Protein 4O4A (pdb70)

Organism: Bacillus anthracis (NCBI:txid1392)

Sequence (562 aa):
ETTDTIYLIPEEYEGDLIVVYNVPGAELLPKEEEFSVVTFAADGTAVTSTKNKFGTVNDLYYTVNKEGQRTKIDSSCIHFSSTGSRTENSWEFPFANLEVTRTACSQEFSANGREVPENQEHPAEKKRDLQRIQERYNKAKETTDTIYLIPEEYEGDLIVVYNVPGAELLPKEEEFSVVTFAADGTAVTSTKNKFGTVNDLYYTVNKEGQRTKIDSSCIHFSSTGSRTENSWEFPFANLEVTRTACSQEFSANGREVPENQEHPAEKKRDLQRIQERYNKVKETTDTIYLIPEEYEGDLIVVYNVPGAELLPKEEEFSVVTFAADGTAVTSTKNKFGTVNDLYYTVNKEGQRTKIDSSCIHFSSTGSRTENSWEFPFANLEVTRTACSQEFSANGREVPENQEHPAEKKRDLQRIQERYNKETTDTIYLIPEEYEGDLIVVYNVPGAELLPKEEEFSVVTFAADGTAVTSTKNKFGTVNDLYYTVNKEGQRTKIDSSCIHFSSTGSRTENSWEFPFANLEVTRTACSQEFSANGREVPENQEHPAEKKRDLQRIQQERYNKVK

InterPro domains:
  IPR033796 Putative lipoprotein BA_2398-like [cd14815] (32-170)
  IPR049293 Domain of unknown function DUF6843 [PF20862] (34-142)

Radius of gyration: 29.71 Å; Cα contacts (8 Å, |Δi|>4): 1199; chains: 4; bounding box: 52×77×100 Å

Solvent-accessible surface area: 31478 Å² total

Secondary structure (DSSP, 8-state):
---EEEEEEETT--EEEEEE---TTSPPPBEETTEEEEE--TTSEEE--S------TT-EEEEE-TT--EEE--GGGEEEEEEEEEEETTEEEEEEEEEE-SS--SHHHHHH-S---SSS--HHHH-----HHHHH---/---B--EEEEEETT--EEEEEE---TTSPPPPEETTEEEEE--TTSEEE--S----SB---EEEEE-TT--EEE--GGGEEEEEEEEEEETTEEEEEEEEEE-SS--SHHHHHH-S---SSBPPHHHH-----HHHHH---B-/-B--EEEEEETT--EEEEEE---TTSPPPBEETTEEEEE--TTSEEE--S----SB---EEEEE-TT--EEE--GGGEEEEEEEEEEETTEEEEEEEEEE-SS--SHHHHHH-S---SSSPPHHHH-----HHHHH---/-B--EEEEEETT--EEEEEE---TTSPPPPEETTEEEEE--TTSEEE--S----SB---EEEEE-TT--EEE--GGGEEEEEEEEEEETTEEEEEEEEEE-SS--SHHHHHH-S---SSSPPHHHH-----HHHHH---B-

B-factor: mean 65.41, std 22.86, range [28.48, 159.89]

Foldseek 3Di:
DAAEEEEEAAPVDFWKAKEKELQPPAAAFDDDDRYTYFYADNVRYTYHNHHENPDHVDYWYWYAYPVGDTDGDDLLQKAWDDWDWDADPNDIITMTMMGGHDPDRDVCCRHPNDDDDDPDDDPVVVCCVVCVSVVPSCD/DPFEQQEEEEAAPVDFWKAKEKELQPPAAAFDDDDHHGYFYADNVRYTYHNHHEGDDHYDYWYWYAYPVGDTDTDDLLQKAWDDWDWDADPNDIIIMTMMGGHPPDRDVVCNHPNDDDDDPDDPPVVVCCVVCVSCVVSPPDD/DEDQEEEEAAPVDFWKAKEKELQPPAAAFDDDDPHTYFYADNVRYTYHNHHEDDDHYPYWYWYAYPVGDTDTDDLLQKAWDDWDWDDDPNDIITMTMMGGHPPDRDPCCNHPNDDDDDPDDDPVVVCCVVCVSVVPSVD/DEDQEEEEAAPVDFWKAKEKELQPPAAAFDDDPHHGYFYADNVRYTYHNHHEDDDHYPYWYWYAYPVGDTDTDDLLQKAWDDWDWDADPNDIMIMTMMGGHPPDRDVCCNHPNDDDDDPDDPPVVVCCVVCVSVVPSPPDD

Structure (mmCIF, N/CA/C/O backbone):
data_4O4A
#
_entry.id   4O4A
#
_cell.length_a   122.556
_cell.length_b   122.556
_cell.length_c   107.354
_cell.angle_alpha   90.00
_cell.angle_beta   90.00
_cell.angle_gamma   90.00
#
_symmetry.space_group_name_H-M   'P 42 21 2'
#
loop_
_entity.id
_entity.type
_entity.pdbx_description
1 polymer 'Lipoprotein, putative'
2 non-polymer 'SULFATE ION'
3 non-polymer 'HEXAETHYLENE GLYCOL'
4 non-polymer DI(HYDROXYETHYL)ETHER
5 water water
#
loop_
_atom_site.group_PDB
_atom_site.id
_atom_site.type_symbol
_atom_site.label_atom_id
_atom_site.label_alt_id
_atom_site.label_comp_id
_atom_site.label_asym_id
_atom_site.label_entity_id
_atom_site.label_seq_id
_atom_site.pdbx_PDB_ins_code
_atom_site.Cartn_x
_atom_site.Cartn_y
_atom_site.Cartn_z
_atom_site.occupancy
_atom_site.B_iso_or_equiv
_atom_site.auth_seq_id
_atom_site.auth_comp_id
_atom_site.auth_asym_id
_atom_site.auth_atom_id
_atom_site.pdbx_PDB_model_num
ATOM 1 N N . GLU A 1 26 ? 36.861 72.778 36.382 1.00 120.31 33 GLU A N 1
ATOM 2 C CA . GLU A 1 26 ? 37.866 73.443 37.246 1.00 116.66 33 GLU A CA 1
ATOM 3 C C . GLU A 1 26 ? 37.278 74.657 37.948 1.00 107.47 33 GLU A C 1
ATOM 4 O O . GLU A 1 26 ? 36.712 75.537 37.309 1.00 101.35 33 GLU A O 1
ATOM 10 N N . THR A 1 27 ? 37.378 74.667 39.270 1.00 100.23 34 THR A N 1
ATOM 11 C CA . THR A 1 27 ? 36.950 75.804 40.065 1.00 93.38 34 THR A CA 1
ATOM 12 C C . THR A 1 27 ? 38.119 76.174 40.953 1.00 91.13 34 THR A C 1
ATOM 13 O O . THR A 1 27 ? 39.161 75.506 40.933 1.00 97.35 34 THR A O 1
ATOM 17 N N . THR A 1 28 ? 37.964 77.264 41.693 1.00 82.91 35 THR A N 1
ATOM 18 C CA . THR A 1 28 ? 38.984 77.725 42.606 1.00 80.50 35 THR A CA 1
ATOM 19 C C . THR A 1 28 ? 38.391 78.193 43.927 1.00 70.54 35 THR A C 1
ATOM 20 O O . THR A 1 28 ? 39.041 78.114 44.965 1.00 67.34 35 THR A O 1
ATOM 24 N N . ASP A 1 29 ? 37.140 78.636 43.896 1.00 63.63 36 ASP A N 1
ATOM 25 C CA . ASP A 1 29 ? 36.515 79.219 45.075 1.00 59.05 36 ASP A CA 1
ATOM 26 C C . ASP A 1 29 ? 35.115 78.703 45.305 1.00 52.80 36 ASP A C 1
ATOM 27 O O . ASP A 1 29 ? 34.565 77.991 44.479 1.00 51.42 36 ASP A O 1
ATOM 32 N N . THR A 1 30 ? 34.492 79.142 46.389 1.00 49.40 37 THR A N 1
ATOM 33 C CA . THR A 1 30 ? 33.191 78.613 46.748 1.00 43.82 37 THR A CA 1
ATOM 34 C C . THR A 1 30 ? 32.174 79.663 47.175 1.00 41.36 37 THR A C 1
ATOM 35 O O . THR A 1 30 ? 32.502 80.630 47.848 1.00 42.71 37 THR A O 1
ATOM 39 N N . ILE A 1 31 ? 30.932 79.447 46.770 1.00 39.55 38 ILE A N 1
ATOM 40 C CA . ILE A 1 31 ? 29.831 80.313 47.125 1.00 37.42 38 ILE A CA 1
ATOM 41 C C . ILE A 1 31 ? 28.940 79.511 48.023 1.00 36.98 38 ILE A C 1
ATOM 42 O O . ILE A 1 31 ? 28.543 78.397 47.659 1.00 34.81 38 ILE A O 1
ATOM 47 N N . TYR A 1 32 ? 28.613 80.068 49.187 1.00 35.09 39 TYR A N 1
ATOM 48 C CA . TYR A 1 32 ? 27.749 79.393 50.131 1.00 35.45 39 TYR A CA 1
ATOM 49 C C . TYR A 1 32 ? 26.421 80.093 50.180 1.00 37.10 39 TYR A C 1
ATOM 50 O O . TYR A 1 32 ? 26.361 81.294 50.419 1.00 38.66 39 TYR A O 1
ATOM 59 N N . LEU A 1 33 ? 25.349 79.339 49.958 1.00 37.96 40 LEU A N 1
ATOM 60 C CA . LEU A 1 33 ? 24.003 79.887 50.007 1.00 37.84 40 LEU A CA 1
ATOM 61 C C . LEU A 1 33 ? 23.305 79.366 51.265 1.00 37.50 40 LEU A C 1
ATOM 62 O O . LEU A 1 33 ? 23.066 78.173 51.389 1.00 39.86 40 LEU A O 1
ATOM 67 N N . ILE A 1 34 ? 22.989 80.265 52.190 1.00 36.78 41 ILE A N 1
ATOM 68 C CA . ILE A 1 34 ? 22.340 79.903 53.443 1.00 41.04 41 ILE A CA 1
ATOM 69 C C . ILE A 1 34 ? 20.880 80.358 53.476 1.00 40.62 41 ILE A C 1
ATOM 70 O O . ILE A 1 34 ? 20.591 81.473 53.082 1.00 42.25 41 ILE A O 1
ATOM 75 N N . PRO A 1 35 ? 19.955 79.500 53.943 1.00 42.01 42 PRO A N 1
ATOM 76 C CA . PRO A 1 35 ? 18.583 79.973 54.053 1.00 45.60 42 PRO A CA 1
ATOM 77 C C . PRO A 1 35 ? 18.549 81.164 54.994 1.00 48.45 42 PRO A C 1
ATOM 78 O O . PRO A 1 35 ? 19.105 81.105 56.083 1.00 49.06 42 PRO A O 1
ATOM 82 N N . GLU A 1 36 ? 17.903 82.236 54.565 1.00 52.70 43 GLU A N 1
ATOM 83 C CA . GLU A 1 36 ? 17.871 83.473 55.331 1.00 57.39 43 GLU A CA 1
ATOM 84 C C . GLU A 1 36 ? 17.433 83.347 56.784 1.00 62.24 43 GLU A C 1
ATOM 85 O O . GLU A 1 36 ? 17.893 84.100 57.642 1.00 66.94 43 GLU A O 1
ATOM 91 N N . GLU A 1 37 ? 16.542 82.415 57.066 1.00 66.92 44 GLU A N 1
ATOM 92 C CA . GLU A 1 37 ? 16.053 82.272 58.434 1.00 76.04 44 GLU A CA 1
ATOM 93 C C . GLU A 1 37 ? 16.962 81.423 59.334 1.00 69.13 44 GLU A C 1
ATOM 94 O O . GLU A 1 37 ? 16.759 81.385 60.541 1.00 70.69 44 GLU A O 1
ATOM 100 N N . TYR A 1 38 ? 17.954 80.752 58.756 1.00 59.12 45 TYR A N 1
ATOM 101 C CA . TYR A 1 38 ? 18.818 79.872 59.542 1.00 52.31 45 TYR A CA 1
ATOM 102 C C . TYR A 1 38 ? 19.891 80.582 60.320 1.00 51.96 45 TYR A C 1
ATOM 103 O O . TYR A 1 38 ? 20.434 81.592 59.870 1.00 56.12 45 TYR A O 1
ATOM 112 N N . GLU A 1 39 ? 20.186 80.027 61.497 1.00 49.88 46 GLU A N 1
ATOM 113 C CA . GLU A 1 39 ? 21.215 80.541 62.366 1.00 45.96 46 GLU A CA 1
ATOM 114 C C . GLU A 1 39 ? 21.899 79.374 63.071 1.00 45.10 46 GLU A C 1
ATOM 115 O O . GLU A 1 39 ? 21.242 78.436 63.520 1.00 45.82 46 GLU A O 1
ATOM 121 N N . GLY A 1 40 ? 23.222 79.390 63.112 1.00 42.85 47 GLY A N 1
ATOM 122 C CA . GLY A 1 40 ? 23.955 78.332 63.783 1.00 43.51 47 GLY A CA 1
ATOM 123 C C . GLY A 1 40 ? 25.018 77.637 62.963 1.00 42.97 47 GLY A C 1
ATOM 124 O O . GLY A 1 40 ? 25.574 78.203 62.028 1.00 42.86 47 GLY A O 1
ATOM 125 N N . ASP A 1 41 ? 25.302 76.393 63.347 1.00 44.88 48 ASP A N 1
ATOM 126 C CA . ASP A 1 41 ? 26.331 75.578 62.720 1.00 43.14 48 ASP A CA 1
ATOM 127 C C . ASP A 1 41 ? 25.966 75.142 61.327 1.00 40.50 48 ASP A C 1
ATOM 128 O O . ASP A 1 41 ? 24.811 74.840 61.046 1.00 42.60 48 ASP A O 1
ATOM 133 N N . LEU A 1 42 ? 26.970 75.078 60.466 1.00 38.64 49 LEU A N 1
ATOM 134 C CA . LEU A 1 42 ? 26.787 74.650 59.092 1.00 38.46 49 LEU A CA 1
ATOM 135 C C . LEU A 1 42 ? 27.756 73.539 58.773 1.00 40.82 49 LEU A C 1
ATOM 136 O O . LEU A 1 42 ? 28.924 73.583 59.198 1.00 41.21 49 LEU A O 1
ATOM 141 N N . ILE A 1 43 ? 27.278 72.537 58.030 1.00 41.60 50 ILE A N 1
ATOM 142 C CA . ILE A 1 43 ? 28.115 71.425 57.645 1.00 44.09 50 ILE A CA 1
ATOM 143 C C . ILE A 1 43 ? 27.959 71.076 56.183 1.00 46.71 50 ILE A C 1
ATOM 144 O O . ILE A 1 43 ? 26.838 70.986 55.649 1.00 49.43 50 ILE A O 1
ATOM 149 N N . VAL A 1 44 ? 29.094 70.870 55.533 1.00 48.10 51 VAL A N 1
ATOM 150 C CA . VAL A 1 44 ? 29.108 70.444 54.145 1.00 49.67 51 VAL A CA 1
ATOM 151 C C . VAL A 1 44 ? 29.865 69.135 54.117 1.00 51.76 51 VAL A C 1
ATOM 152 O O . VAL A 1 44 ? 30.963 69.048 54.671 1.00 51.30 51 VAL A O 1
ATOM 156 N N . VAL A 1 45 ? 29.297 68.122 53.473 1.00 52.29 52 VAL A N 1
ATOM 157 C CA . VAL A 1 45 ? 29.963 66.832 53.384 1.00 55.62 52 VAL A CA 1
ATOM 158 C C . VAL A 1 45 ? 30.145 66.490 51.925 1.00 56.41 52 VAL A C 1
ATOM 159 O O . VAL A 1 45 ? 29.191 66.509 51.164 1.00 55.32 52 VAL A O 1
ATOM 163 N N . TYR A 1 46 ? 31.375 66.149 51.563 1.00 59.69 53 TYR A N 1
ATOM 164 C CA . TYR A 1 46 ? 31.725 65.814 50.199 1.00 62.59 53 TYR A CA 1
ATOM 165 C C . TYR A 1 46 ? 31.882 64.319 49.961 1.00 69.36 53 TYR A C 1
ATOM 166 O O . TYR A 1 46 ? 31.854 63.507 50.895 1.00 73.33 53 TYR A O 1
ATOM 175 N N . ASN A 1 47 ? 32.037 63.972 48.684 1.00 69.23 54 ASN A N 1
ATOM 176 C CA . ASN A 1 47 ? 32.250 62.604 48.260 1.00 73.95 54 ASN A CA 1
ATOM 177 C C . ASN A 1 47 ? 31.149 61.653 48.702 1.00 76.38 54 ASN A C 1
ATOM 178 O O . ASN A 1 47 ? 31.406 60.508 49.029 1.00 83.03 54 ASN A O 1
ATOM 183 N N . VAL A 1 48 ? 29.917 62.137 48.701 1.00 75.18 55 VAL A N 1
ATOM 184 C CA . VAL A 1 48 ? 28.771 61.328 49.050 1.00 79.61 55 VAL A CA 1
ATOM 185 C C . VAL A 1 48 ? 28.163 60.831 47.737 1.00 85.73 55 VAL A C 1
ATOM 186 O O . VAL A 1 48 ? 27.552 61.606 46.993 1.00 84.10 55 VAL A O 1
ATOM 190 N N . PRO A 1 49 ? 28.323 59.535 47.438 1.00 92.74 56 PRO A N 1
ATOM 191 C CA . PRO A 1 49 ? 27.795 59.016 46.182 1.00 95.78 56 PRO A CA 1
ATOM 192 C C . PRO A 1 49 ? 26.271 59.065 46.130 1.00 97.07 56 PRO A C 1
ATOM 193 O O . PRO A 1 49 ? 25.607 58.793 47.134 1.00 97.90 56 PRO A O 1
ATOM 197 N N . GLY A 1 50 ? 25.731 59.411 44.963 1.00 97.78 57 GLY A N 1
ATOM 198 C CA . GLY A 1 50 ? 24.288 59.511 44.775 1.00 98.78 57 GLY A CA 1
ATOM 199 C C . GLY A 1 50 ? 23.816 60.933 44.980 1.00 94.83 57 GLY A C 1
ATOM 200 O O . GLY A 1 50 ? 22.782 61.333 44.452 1.00 94.83 57 GLY A O 1
ATOM 201 N N . ALA A 1 51 ? 24.574 61.706 45.755 1.00 91.64 58 ALA A N 1
ATOM 202 C CA . ALA A 1 51 ? 24.229 63.090 46.002 1.00 82.04 58 ALA A CA 1
ATOM 203 C C . ALA A 1 51 ? 24.492 63.911 44.766 1.00 78.51 58 ALA A C 1
ATOM 204 O O . ALA A 1 51 ? 25.222 63.504 43.872 1.00 75.82 58 ALA A O 1
ATOM 206 N N . GLU A 1 52 ? 23.905 65.097 44.729 1.00 79.29 59 GLU A N 1
ATOM 207 C CA . GLU A 1 52 ? 24.097 65.986 43.609 1.00 76.76 59 GLU A CA 1
ATOM 208 C C . GLU A 1 52 ? 25.483 66.599 43.663 1.00 71.12 59 GLU A C 1
ATOM 209 O O . GLU A 1 52 ? 26.088 66.721 44.721 1.00 68.08 59 GLU A O 1
ATOM 215 N N . LEU A 1 53 ? 26.002 66.944 42.499 1.00 71.62 60 LEU A N 1
ATOM 216 C CA . LEU A 1 53 ? 27.296 67.576 42.414 1.00 70.77 60 LEU A CA 1
ATOM 217 C C . LEU A 1 53 ? 27.085 69.044 42.633 1.00 63.83 60 LEU A C 1
ATOM 218 O O . LEU A 1 53 ? 25.984 69.549 42.438 1.00 63.60 60 LEU A O 1
ATOM 223 N N . LEU A 1 54 ? 28.140 69.738 43.026 1.00 61.43 61 LEU A N 1
ATOM 224 C CA . LEU A 1 54 ? 28.028 71.165 43.222 1.00 58.98 61 LEU A CA 1
ATOM 225 C C . LEU A 1 54 ? 27.915 71.864 41.878 1.00 58.12 61 LEU A C 1
ATOM 226 O O . LEU A 1 54 ? 28.761 71.681 40.991 1.00 57.18 61 LEU A O 1
ATOM 231 N N . PRO A 1 55 ? 26.851 72.648 41.709 1.00 52.82 62 PRO A N 1
ATOM 232 C CA . PRO A 1 55 ? 26.732 73.407 40.489 1.00 51.51 62 PRO A CA 1
ATOM 233 C C . PRO A 1 55 ? 27.899 74.375 40.384 1.00 49.34 62 PRO A C 1
ATOM 234 O O . PRO A 1 55 ? 28.526 74.718 41.380 1.00 46.64 62 PRO A O 1
ATOM 238 N N . LYS A 1 56 ? 28.175 74.834 39.182 1.00 52.81 63 LYS A N 1
ATOM 239 C CA . LYS A 1 56 ? 29.257 75.742 38.976 1.00 54.31 63 LYS A CA 1
ATOM 240 C C . LYS A 1 56 ? 28.762 77.034 38.350 1.00 51.48 63 LYS A C 1
ATOM 241 O O . LYS A 1 56 ? 27.964 77.021 37.415 1.00 51.41 63 LYS A O 1
ATOM 247 N N . GLU A 1 57 ? 29.186 78.157 38.921 1.00 52.34 64 GLU A N 1
ATOM 248 C CA . GLU A 1 57 ? 28.856 79.476 38.396 1.00 56.29 64 GLU A CA 1
ATOM 249 C C . GLU A 1 57 ? 30.173 80.156 38.167 1.00 61.64 64 GLU A C 1
ATOM 250 O O . GLU A 1 57 ? 30.820 80.576 39.116 1.00 63.42 64 GLU A O 1
ATOM 256 N N . GLU A 1 58 ? 30.560 80.281 36.906 1.00 67.82 65 GLU A N 1
ATOM 257 C CA . GLU A 1 58 ? 31.820 80.906 36.561 1.00 72.71 65 GLU A CA 1
ATOM 258 C C . GLU A 1 58 ? 32.943 80.034 37.103 1.00 68.70 65 GLU A C 1
ATOM 259 O O . GLU A 1 58 ? 33.058 78.884 36.726 1.00 79.26 65 GLU A O 1
ATOM 265 N N . GLU A 1 59 ? 33.728 80.559 38.024 1.00 66.26 66 GLU A N 1
ATOM 266 C CA . GLU A 1 59 ? 34.860 79.844 38.598 1.00 67.13 66 GLU A CA 1
ATOM 267 C C . GLU A 1 59 ? 34.574 79.350 40.026 1.00 61.42 66 GLU A C 1
ATOM 268 O O . GLU A 1 59 ? 35.446 78.766 40.668 1.00 64.23 66 GLU A O 1
ATOM 274 N N . PHE A 1 60 ? 33.350 79.578 40.505 1.00 54.27 67 PHE A N 1
ATOM 275 C CA . PHE A 1 60 ? 32.937 79.182 41.838 1.00 47.13 67 PHE A CA 1
ATOM 276 C C . PHE A 1 60 ? 32.080 77.926 41.881 1.00 47.72 67 PHE A C 1
ATOM 277 O O . PHE A 1 60 ? 31.259 77.673 41.000 1.00 52.38 67 PHE A O 1
ATOM 285 N N . SER A 1 61 ? 32.249 77.154 42.939 1.00 47.54 68 SER A N 1
ATOM 286 C CA . SER A 1 61 ? 31.416 75.994 43.180 1.00 48.22 68 SER A CA 1
ATOM 287 C C . SER A 1 61 ? 30.321 76.544 44.081 1.00 47.65 68 SER A C 1
ATOM 288 O O . SER A 1 61 ? 30.584 77.443 44.889 1.00 53.51 68 SER A O 1
ATOM 291 N N . VAL A 1 62 ? 29.102 76.025 43.973 1.00 44.57 69 VAL A N 1
ATOM 292 C CA . VAL A 1 62 ? 28.006 76.559 44.761 1.00 41.35 69 VAL A CA 1
ATOM 293 C C . VAL A 1 62 ? 27.437 75.568 45.739 1.00 39.64 69 VAL A C 1
ATOM 294 O O . VAL A 1 62 ? 26.903 74.543 45.351 1.00 42.45 69 VAL A O 1
ATOM 298 N N . VAL A 1 63 ? 27.521 75.908 47.015 1.00 39.79 70 VAL A N 1
ATOM 299 C CA . VAL A 1 63 ? 26.985 75.074 48.071 1.00 40.13 70 VAL A CA 1
ATOM 300 C C . VAL A 1 63 ? 25.685 75.661 48.539 1.00 39.24 70 VAL A C 1
ATOM 301 O O . VAL A 1 63 ? 25.648 76.819 48.959 1.00 43.83 70 VAL A O 1
ATOM 305 N N . THR A 1 64 ? 24.622 74.869 48.457 1.00 39.18 71 THR A N 1
ATOM 306 C CA . THR A 1 64 ? 23.304 75.292 48.888 1.00 38.80 71 THR A CA 1
ATOM 307 C C . THR A 1 64 ? 22.916 74.486 50.108 1.00 38.28 71 THR A C 1
ATOM 308 O O . THR A 1 64 ? 22.779 73.279 50.034 1.00 39.68 71 THR A O 1
ATOM 312 N N . PHE A 1 65 ? 22.760 75.158 51.238 1.00 37.48 72 PHE A N 1
ATOM 313 C CA . PHE A 1 65 ? 22.385 74.481 52.472 1.00 38.09 72 PHE A CA 1
ATOM 314 C C . PHE A 1 65 ? 20.905 74.245 52.551 1.00 40.50 72 PHE A C 1
ATOM 315 O O . PHE A 1 65 ? 20.115 75.018 52.047 1.00 41.76 72 PHE A O 1
ATOM 323 N N . ALA A 1 66 ? 20.537 73.133 53.157 1.00 48.13 73 ALA A N 1
ATOM 324 C CA . ALA A 1 66 ? 19.142 72.799 53.360 1.00 52.30 73 ALA A CA 1
ATOM 325 C C . ALA A 1 66 ? 18.693 73.602 54.572 1.00 52.67 73 ALA A C 1
ATOM 326 O O . ALA A 1 66 ? 19.507 74.253 55.230 1.00 51.35 73 ALA A O 1
ATOM 328 N N . ALA A 1 67 ? 17.404 73.552 54.868 1.00 55.10 74 ALA A N 1
ATOM 329 C CA . ALA A 1 67 ? 16.852 74.300 55.985 1.00 54.37 74 ALA A CA 1
ATOM 330 C C . ALA A 1 67 ? 17.538 73.992 57.326 1.00 54.24 74 ALA A C 1
ATOM 331 O O . ALA A 1 67 ? 17.559 74.843 58.201 1.00 55.04 74 ALA A O 1
ATOM 333 N N . ASP A 1 68 ? 18.094 72.790 57.488 1.00 56.37 75 ASP A N 1
ATOM 334 C CA . ASP A 1 68 ? 18.779 72.413 58.747 1.00 57.76 75 ASP A CA 1
ATOM 335 C C . ASP A 1 68 ? 20.273 72.790 58.751 1.00 56.57 75 ASP A C 1
ATOM 336 O O . ASP A 1 68 ? 21.008 72.381 59.641 1.00 61.94 75 ASP A O 1
ATOM 341 N N . GLY A 1 69 ? 20.721 73.546 57.755 1.00 54.51 76 GLY A N 1
ATOM 342 C CA . GLY A 1 69 ? 22.120 73.987 57.699 1.00 53.15 76 GLY A CA 1
ATOM 343 C C . GLY A 1 69 ? 23.102 72.911 57.284 1.00 50.55 76 GLY A C 1
ATOM 344 O O . GLY A 1 69 ? 24.283 72.965 57.606 1.00 50.44 76 GLY A O 1
ATOM 345 N N . THR A 1 70 ? 22.595 71.957 56.536 1.00 51.21 77 THR A N 1
ATOM 346 C CA . THR A 1 70 ? 23.353 70.838 56.056 1.00 54.56 77 THR A CA 1
ATOM 347 C C . THR A 1 70 ? 23.429 70.821 54.541 1.00 52.75 77 THR A C 1
ATOM 348 O O . THR A 1 70 ? 22.487 71.212 53.877 1.00 51.66 77 THR A O 1
ATOM 352 N N . ALA A 1 71 ? 24.545 70.348 54.002 1.00 51.86 78 ALA A N 1
ATOM 353 C CA . ALA A 1 71 ? 24.705 70.231 52.567 1.00 50.52 78 ALA A CA 1
ATOM 354 C C . ALA A 1 71 ? 25.490 68.968 52.291 1.00 55.36 78 ALA A C 1
ATOM 355 O O . ALA A 1 71 ? 26.565 68.775 52.850 1.00 58.21 78 ALA A O 1
ATOM 357 N N . VAL A 1 72 ? 24.950 68.121 51.422 1.00 59.86 79 VAL A N 1
ATOM 358 C CA . VAL A 1 72 ? 25.591 66.861 51.047 1.00 63.78 79 VAL A CA 1
ATOM 359 C C . VAL A 1 72 ? 25.839 66.886 49.543 1.00 64.20 79 VAL A C 1
ATOM 360 O O . VAL A 1 72 ? 24.955 67.266 48.776 1.00 64.35 79 VAL A O 1
ATOM 364 N N . THR A 1 73 ? 27.043 66.522 49.118 1.00 63.62 80 THR A N 1
ATOM 365 C CA . THR A 1 73 ? 27.347 66.513 47.698 1.00 65.05 80 THR A CA 1
ATOM 366 C C . THR A 1 73 ? 28.255 65.373 47.299 1.00 66.03 80 THR A C 1
ATOM 367 O O . THR A 1 73 ? 29.021 64.851 48.109 1.00 64.37 80 THR A O 1
ATOM 371 N N . SER A 1 74 ? 28.165 65.024 46.019 1.00 73.60 81 SER A N 1
ATOM 372 C CA . SER A 1 74 ? 28.977 63.972 45.429 1.00 71.59 81 SER A CA 1
ATOM 373 C C . SER A 1 74 ? 30.270 64.532 44.871 1.00 68.54 81 SER A C 1
ATOM 374 O O . SER A 1 74 ? 31.095 63.789 44.375 1.00 68.22 81 SER A O 1
ATOM 377 N N . THR A 1 75 ? 30.443 65.846 44.933 1.00 67.04 82 THR A N 1
ATOM 378 C CA . THR A 1 75 ? 31.684 66.447 44.469 1.00 67.79 82 THR A CA 1
ATOM 379 C C . THR A 1 75 ? 32.784 65.836 45.321 1.00 68.76 82 THR A C 1
ATOM 380 O O . THR A 1 75 ? 32.665 65.783 46.527 1.00 68.89 82 THR A O 1
ATOM 384 N N . LYS A 1 76 ? 33.837 65.345 44.694 1.00 74.53 83 LYS A N 1
ATOM 385 C CA . LYS A 1 76 ? 34.911 64.655 45.408 1.00 80.99 83 LYS A CA 1
ATOM 386 C C . LYS A 1 76 ? 35.470 65.358 46.617 1.00 84.96 83 LYS A C 1
ATOM 387 O O . LYS A 1 76 ? 35.581 64.762 47.698 1.00 85.74 83 LYS A O 1
ATOM 393 N N . ASN A 1 77 ? 35.848 66.614 46.453 1.00 90.24 84 ASN A N 1
ATOM 394 C CA . ASN A 1 77 ? 36.389 67.338 47.588 1.00 95.85 84 ASN A CA 1
ATOM 395 C C . ASN A 1 77 ? 36.184 68.843 47.433 1.00 91.55 84 ASN A C 1
ATOM 396 O O . ASN A 1 77 ? 35.774 69.325 46.380 1.00 84.84 84 ASN A O 1
ATOM 409 N N . LYS A 1 79 ? 37.315 72.965 47.807 1.00 89.52 86 LYS A N 1
ATOM 410 C CA . LYS A 1 79 ? 38.397 73.762 47.342 1.00 96.68 86 LYS A CA 1
ATOM 411 C C . LYS A 1 79 ? 39.235 74.044 48.581 1.00 103.59 86 LYS A C 1
ATOM 412 O O . LYS A 1 79 ? 38.745 74.568 49.575 1.00 100.66 86 LYS A O 1
ATOM 418 N N . PHE A 1 80 ? 40.502 73.662 48.536 1.00 113.47 87 PHE A N 1
ATOM 419 C CA . PHE A 1 80 ? 41.356 73.820 49.692 1.00 121.16 87 PHE A CA 1
ATOM 420 C C . PHE A 1 80 ? 41.784 75.272 49.922 1.00 122.06 87 PHE A C 1
ATOM 421 O O . PHE A 1 80 ? 42.800 75.743 49.418 1.00 131.54 87 PHE A O 1
ATOM 429 N N . GLY A 1 81 ? 40.968 75.978 50.693 1.00 114.33 88 GLY A N 1
ATOM 430 C CA . GLY A 1 81 ? 41.206 77.376 51.022 1.00 113.48 88 GLY A CA 1
ATOM 431 C C . GLY A 1 81 ? 39.852 78.062 51.114 1.00 104.17 88 GLY A C 1
ATOM 432 O O . GLY A 1 81 ? 38.905 77.640 50.442 1.00 100.64 88 GLY A O 1
ATOM 433 N N . THR A 1 82 ? 39.755 79.048 52.010 1.00 101.05 89 THR A N 1
ATOM 434 C CA . THR A 1 82 ? 38.563 79.863 52.255 1.00 93.72 89 THR A CA 1
ATOM 435 C C . THR A 1 82 ? 38.738 81.288 51.719 1.00 90.70 89 THR A C 1
ATOM 436 O O . THR A 1 82 ? 37.774 82.047 51.556 1.00 82.84 89 THR A O 1
ATOM 440 N N . VAL A 1 83 ? 39.994 81.628 51.465 1.00 94.52 90 VAL A N 1
ATOM 441 C CA . VAL A 1 83 ? 40.406 82.925 50.935 1.00 95.96 90 VAL A CA 1
ATOM 442 C C . VAL A 1 83 ? 39.319 83.886 50.399 1.00 87.04 90 VAL A C 1
ATOM 443 O O . VAL A 1 83 ? 38.970 84.870 51.069 1.00 83.72 90 VAL A O 1
ATOM 447 N N . ASN A 1 84 ? 38.762 83.563 49.231 1.00 53.34 91 ASN A N 1
ATOM 448 C CA . ASN A 1 84 ? 37.844 84.421 48.530 1.00 48.61 91 ASN A CA 1
ATOM 449 C C . ASN A 1 84 ? 36.466 83.844 48.351 1.00 46.13 91 ASN A C 1
ATOM 450 O O . ASN A 1 84 ? 35.847 84.067 47.326 1.00 46.43 91 ASN A O 1
ATOM 455 N N . ASP A 1 85 ? 36.002 83.063 49.308 1.00 44.07 92 ASP A N 1
ATOM 456 C CA . ASP A 1 85 ? 34.663 82.523 49.237 1.00 43.93 92 ASP A CA 1
ATOM 457 C C . ASP A 1 85 ? 33.685 83.675 49.413 1.00 40.50 92 ASP A C 1
ATOM 458 O O . ASP A 1 85 ? 34.038 84.702 49.992 1.00 39.30 92 ASP A O 1
ATOM 463 N N . LEU A 1 86 ? 32.460 83.489 48.927 1.00 38.65 93 LEU A N 1
ATOM 464 C CA . LEU A 1 86 ? 31.396 84.463 49.071 1.00 36.53 93 LEU A CA 1
ATOM 465 C C . LEU A 1 86 ? 30.241 83.802 49.797 1.00 36.00 93 LEU A C 1
ATOM 466 O O . LEU A 1 86 ? 30.006 82.612 49.618 1.00 38.92 93 LEU A O 1
ATOM 471 N N . TYR A 1 87 ? 29.505 84.577 50.596 1.00 33.92 94 TYR A N 1
ATOM 472 C CA . TYR A 1 87 ? 28.396 84.053 51.357 1.00 33.47 94 TYR A CA 1
ATOM 473 C C . TYR A 1 87 ? 27.142 84.857 51.119 1.00 33.33 94 TYR A C 1
ATOM 474 O O . TYR A 1 87 ? 27.175 86.083 51.040 1.00 33.57 94 TYR A O 1
ATOM 483 N N . TYR A 1 88 ? 26.022 84.164 51.025 1.00 34.01 95 TYR A N 1
ATOM 484 C CA . TYR A 1 88 ? 24.771 84.814 50.828 1.00 34.05 95 TYR A CA 1
ATOM 485 C C . TYR A 1 88 ? 23.665 84.082 51.559 1.00 35.97 95 TYR A C 1
ATOM 486 O O . TYR A 1 88 ? 23.793 82.901 51.850 1.00 37.36 95 TYR A O 1
ATOM 495 N N . THR A 1 89 ? 22.584 84.796 51.854 1.00 36.67 96 THR A N 1
ATOM 496 C CA . THR A 1 89 ? 21.394 84.192 52.409 1.00 39.52 96 THR A CA 1
ATOM 497 C C . THR A 1 89 ? 20.450 84.158 51.235 1.00 40.20 96 THR A C 1
ATOM 498 O O . THR A 1 89 ? 20.569 84.980 50.322 1.00 39.89 96 THR A O 1
ATOM 502 N N . VAL A 1 90 ? 19.494 83.238 51.257 1.00 41.95 97 VAL A N 1
ATOM 503 C CA . VAL A 1 90 ? 18.554 83.107 50.162 1.00 43.18 97 VAL A CA 1
ATOM 504 C C . VAL A 1 90 ? 17.132 82.948 50.638 1.00 45.57 97 VAL A C 1
ATOM 505 O O . VAL A 1 90 ? 16.866 82.211 51.585 1.00 47.81 97 VAL A O 1
ATOM 509 N N . ASN A 1 91 ? 16.214 83.653 49.992 1.00 46.37 98 ASN A N 1
ATOM 510 C CA . ASN A 1 91 ? 14.816 83.526 50.338 1.00 49.93 98 ASN A CA 1
ATOM 511 C C . ASN A 1 91 ? 14.258 82.282 49.649 1.00 53.52 98 ASN A C 1
ATOM 512 O O . ASN A 1 91 ? 14.979 81.567 48.970 1.00 52.99 98 ASN A O 1
ATOM 517 N N . LYS A 1 92 ? 12.975 82.026 49.816 1.00 60.02 99 LYS A N 1
ATOM 518 C CA . LYS A 1 92 ? 12.346 80.867 49.209 1.00 66.41 99 LYS A CA 1
ATOM 519 C C . LYS A 1 92 ? 12.490 80.875 47.694 1.00 63.72 99 LYS A C 1
ATOM 520 O O . LYS A 1 92 ? 12.751 79.844 47.086 1.00 64.32 99 LYS A O 1
ATOM 526 N N . GLU A 1 93 ? 12.340 82.048 47.097 1.00 62.34 100 GLU A N 1
ATOM 527 C CA . GLU A 1 93 ? 12.436 82.199 45.644 1.00 62.83 100 GLU A CA 1
ATOM 528 C C . GLU A 1 93 ? 13.871 82.090 45.109 1.00 57.73 100 GLU A C 1
ATOM 529 O O . GLU A 1 93 ? 14.079 82.112 43.904 1.00 57.69 100 GLU A O 1
ATOM 535 N N . GLY A 1 94 ? 14.856 81.999 45.992 1.00 52.71 101 GLY A N 1
ATOM 536 C CA . GLY A 1 94 ? 16.227 81.857 45.561 1.00 51.11 101 GLY A CA 1
ATOM 537 C C . GLY A 1 94 ? 17.007 83.148 45.343 1.00 49.49 101 GLY A C 1
ATOM 538 O O . GLY A 1 94 ? 18.142 83.100 44.886 1.00 46.95 101 GLY A O 1
ATOM 539 N N . GLN A 1 95 ? 16.408 84.307 45.627 1.00 48.83 102 GLN A N 1
ATOM 540 C CA . GLN A 1 95 ? 17.135 85.563 45.476 1.00 47.20 102 GLN A CA 1
ATOM 541 C C . GLN A 1 95 ? 18.147 85.681 46.611 1.00 45.89 102 GLN A C 1
ATOM 542 O O . GLN A 1 95 ? 17.851 85.385 47.767 1.00 43.73 102 GLN A O 1
ATOM 548 N N . ARG A 1 96 ? 19.337 86.142 46.250 1.00 45.03 103 ARG A N 1
ATOM 549 C CA . ARG A 1 96 ? 20.459 86.231 47.156 1.00 42.97 103 ARG A CA 1
ATOM 550 C C . ARG A 1 96 ? 20.702 87.593 47.811 1.00 43.04 103 ARG A C 1
ATOM 551 O O . ARG A 1 96 ? 20.461 88.645 47.231 1.00 43.10 103 ARG A O 1
ATOM 559 N N . THR A 1 97 ? 21.210 87.543 49.034 1.00 43.23 104 THR A N 1
ATOM 560 C CA . THR A 1 97 ? 21.556 88.729 49.774 1.00 43.01 104 THR A CA 1
ATOM 561 C C . THR A 1 97 ? 22.915 88.450 50.391 1.00 42.25 104 THR A C 1
ATOM 562 O O . THR A 1 97 ? 23.075 87.495 51.148 1.00 44.79 104 THR A O 1
ATOM 566 N N . LYS A 1 98 ? 23.901 89.266 50.054 1.00 42.90 105 LYS A N 1
ATOM 567 C CA . LYS A 1 98 ? 25.248 89.076 50.578 1.00 43.97 105 LYS A CA 1
ATOM 568 C C . LYS A 1 98 ? 25.286 89.261 52.088 1.00 41.41 105 LYS A C 1
ATOM 569 O O . LYS A 1 98 ? 24.593 90.102 52.632 1.00 39.77 105 LYS A O 1
ATOM 575 N N . ILE A 1 99 ? 26.105 88.461 52.750 1.00 40.04 106 ILE A N 1
ATOM 576 C CA . ILE A 1 99 ? 26.259 88.535 54.179 1.00 41.51 106 ILE A CA 1
ATOM 577 C C . ILE A 1 99 ? 27.599 89.133 54.497 1.00 41.17 106 ILE A C 1
ATOM 578 O O . ILE A 1 99 ? 28.551 88.833 53.796 1.00 40.68 106 ILE A O 1
ATOM 583 N N . ASP A 1 100 ? 27.678 89.961 55.541 1.00 41.74 107 ASP A N 1
ATOM 584 C CA . ASP A 1 100 ? 28.956 90.512 55.959 1.00 42.11 107 ASP A CA 1
ATOM 585 C C . ASP A 1 100 ? 29.795 89.396 56.506 1.00 40.79 107 ASP A C 1
ATOM 586 O O . ASP A 1 100 ? 29.274 88.494 57.144 1.00 37.90 107 ASP A O 1
ATOM 591 N N . SER A 1 101 ? 31.106 89.476 56.277 1.00 40.42 108 SER A N 1
ATOM 592 C CA . SER A 1 101 ? 32.006 88.440 56.733 1.00 40.67 108 SER A CA 1
ATOM 593 C C . SER A 1 101 ? 31.963 88.262 58.218 1.00 40.12 108 SER A C 1
ATOM 594 O O . SER A 1 101 ? 32.208 87.158 58.715 1.00 41.81 108 SER A O 1
ATOM 597 N N . SER A 1 102 ? 31.658 89.339 58.933 1.00 39.32 109 SER A N 1
ATOM 598 C CA . SER A 1 102 ? 31.598 89.289 60.391 1.00 39.70 109 SER A CA 1
ATOM 599 C C . SER A 1 102 ? 30.457 88.408 60.875 1.00 40.00 109 SER A C 1
ATOM 600 O O . SER A 1 102 ? 30.416 88.075 62.047 1.00 42.15 109 SER A O 1
ATOM 603 N N . CYS A 1 103 ? 29.554 88.014 59.969 1.00 38.60 110 CYS A N 1
ATOM 604 C CA . CYS A 1 103 ? 28.447 87.116 60.307 1.00 40.37 110 CYS A CA 1
ATOM 605 C C . CYS A 1 103 ? 28.783 85.642 60.052 1.00 39.89 110 CYS A C 1
ATOM 606 O O . CYS A 1 103 ? 27.959 84.766 60.299 1.00 40.53 110 CYS A O 1
ATOM 609 N N . ILE A 1 104 ? 30.000 85.377 59.591 1.00 39.40 111 ILE A N 1
ATOM 610 C CA . ILE A 1 104 ? 30.439 84.041 59.279 1.00 41.24 11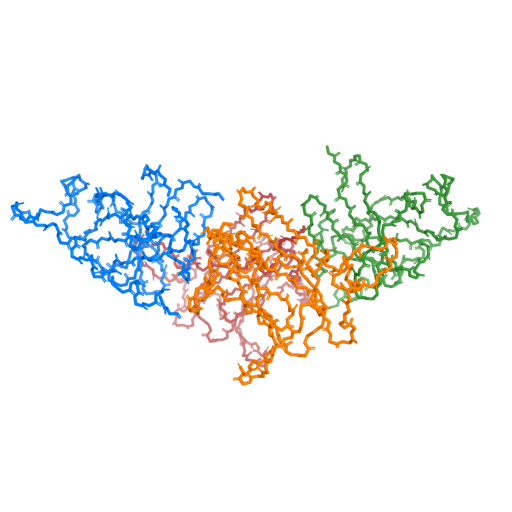1 ILE A CA 1
ATOM 611 C C . ILE A 1 104 ? 31.699 83.655 59.992 1.00 43.01 111 ILE A C 1
ATOM 612 O O . ILE A 1 104 ? 32.647 84.452 60.084 1.00 44.38 111 ILE A O 1
ATOM 617 N N . HIS A 1 105 ? 31.726 82.423 60.480 1.00 45.74 112 HIS A N 1
ATOM 618 C CA . HIS A 1 105 ? 32.912 81.875 61.114 1.00 49.08 112 HIS A CA 1
ATOM 619 C C . HIS A 1 105 ? 33.250 80.543 60.438 1.00 54.43 112 HIS A C 1
ATOM 620 O O . HIS A 1 105 ? 32.410 79.650 60.347 1.00 57.40 112 HIS A O 1
ATOM 627 N N . PHE A 1 106 ? 34.476 80.413 59.956 1.00 57.64 113 PHE A N 1
ATOM 628 C CA . PHE A 1 106 ? 34.913 79.156 59.356 1.00 60.31 113 PHE A CA 1
ATOM 629 C C . PHE A 1 106 ? 35.590 78.374 60.458 1.00 62.39 113 PHE A C 1
ATOM 630 O O . PHE A 1 106 ? 36.643 78.767 60.937 1.00 62.31 113 PHE A O 1
ATOM 638 N N . SER A 1 107 ? 34.991 77.250 60.843 1.00 51.55 114 SER A N 1
ATOM 639 C CA . SER A 1 107 ? 35.483 76.443 61.961 1.00 53.28 114 SER A CA 1
ATOM 640 C C . SER A 1 107 ? 36.557 75.417 61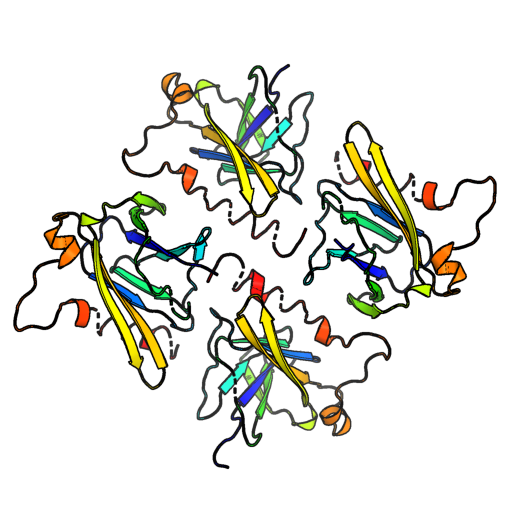.659 1.00 54.47 114 SER A C 1
ATOM 641 O O . SER A 1 107 ? 37.641 75.496 62.202 1.00 61.52 114 SER A O 1
ATOM 644 N N . SER A 1 108 ? 36.263 74.435 60.831 1.00 53.51 115 SER A N 1
ATOM 645 C CA . SER A 1 108 ? 37.252 73.381 60.583 1.00 55.99 115 SER A CA 1
ATOM 646 C C . SER A 1 108 ? 36.936 72.519 59.383 1.00 54.98 115 SER A C 1
ATOM 647 O O . SER A 1 108 ? 35.822 72.523 58.866 1.00 55.08 115 SER A O 1
ATOM 650 N N . THR A 1 109 ? 37.939 71.768 58.960 1.00 55.60 116 THR A N 1
ATOM 651 C CA . THR A 1 109 ? 37.793 70.842 57.855 1.00 55.71 116 THR A CA 1
ATOM 652 C C . THR A 1 109 ? 38.466 69.544 58.241 1.00 57.79 116 THR A C 1
ATOM 653 O O . THR A 1 109 ? 39.284 69.501 59.157 1.00 57.19 116 THR A O 1
ATOM 657 N N . GLY A 1 110 ? 38.118 68.491 57.532 1.00 58.76 117 GLY A N 1
ATOM 658 C CA . GLY A 1 110 ? 38.696 67.214 57.792 1.00 62.18 117 GLY A CA 1
ATOM 659 C C . GLY A 1 110 ? 38.079 66.146 56.934 1.00 65.79 117 GLY A C 1
ATOM 660 O O . GLY A 1 110 ? 37.494 66.417 55.885 1.00 65.53 117 GLY A O 1
ATOM 661 N N . SER A 1 111 ? 38.236 64.918 57.395 1.00 70.29 118 SER A N 1
ATOM 662 C CA . SER A 1 111 ? 37.723 63.770 56.714 1.00 71.60 118 SER A CA 1
ATOM 663 C C . SER A 1 111 ? 37.217 62.837 57.775 1.00 68.48 118 SER A C 1
ATOM 664 O O . SER A 1 111 ? 37.773 62.769 58.864 1.00 68.60 118 SER A O 1
ATOM 667 N N . ARG A 1 112 ? 36.145 62.131 57.458 1.00 68.58 119 ARG A N 1
ATOM 668 C CA . ARG A 1 112 ? 35.558 61.177 58.371 1.00 68.05 119 ARG A CA 1
ATOM 669 C C . ARG A 1 112 ? 35.447 59.880 57.618 1.00 67.22 119 ARG A C 1
ATOM 670 O O . ARG A 1 112 ? 34.981 59.863 56.483 1.00 67.08 119 ARG A O 1
ATOM 678 N N . THR A 1 113 ? 35.870 58.789 58.236 1.00 67.26 120 THR A N 1
ATOM 679 C CA . THR A 1 113 ? 35.821 57.505 57.580 1.00 67.43 120 THR A CA 1
ATOM 680 C C . THR A 1 113 ? 34.759 56.609 58.173 1.00 69.64 120 THR A C 1
ATOM 681 O O . THR A 1 113 ? 34.839 56.236 59.337 1.00 75.05 120 THR A O 1
ATOM 685 N N . GLU A 1 114 ? 33.759 56.268 57.371 1.00 72.80 121 GLU A N 1
ATOM 686 C CA . GLU A 1 114 ? 32.722 55.325 57.770 1.00 77.63 121 GLU A CA 1
ATOM 687 C C . GLU A 1 114 ? 32.947 54.086 56.872 1.00 85.56 121 GLU A C 1
ATOM 688 O O . GLU A 1 114 ? 32.951 54.187 55.632 1.00 85.77 121 GLU A O 1
ATOM 694 N N . ASN A 1 115 ? 33.148 52.930 57.508 1.00 92.89 122 ASN A N 1
ATOM 695 C CA . ASN A 1 115 ? 33.528 51.687 56.815 1.00 101.55 122 ASN A CA 1
ATOM 696 C C . ASN A 1 115 ? 34.956 51.909 56.311 1.00 99.95 122 ASN A C 1
ATOM 697 O O . ASN A 1 115 ? 35.896 51.981 57.107 1.00 101.79 122 ASN A O 1
ATOM 702 N N . SER A 1 116 ? 35.126 52.021 55.003 1.00 97.62 123 SER A N 1
ATOM 703 C CA . SER A 1 116 ? 36.419 52.319 54.440 1.00 97.05 123 SER A CA 1
ATOM 704 C C . SER A 1 116 ? 36.247 53.526 53.534 1.00 92.60 123 SER A C 1
ATOM 705 O O . SER A 1 116 ? 37.149 53.846 52.756 1.00 95.24 123 SER A O 1
ATOM 708 N N . TRP A 1 117 ? 35.085 54.182 53.620 1.00 87.25 124 TRP A N 1
ATOM 709 C CA . TRP A 1 117 ? 34.755 55.312 52.742 1.00 86.43 124 TRP A CA 1
ATOM 710 C C . TRP A 1 117 ? 35.043 56.638 53.433 1.00 81.97 124 TRP A C 1
ATOM 711 O O . TRP A 1 117 ? 34.607 56.855 54.563 1.00 78.83 124 TRP A O 1
ATOM 722 N N . GLU A 1 118 ? 35.762 57.524 52.742 1.00 80.35 125 GLU A N 1
ATOM 723 C CA . GLU A 1 118 ? 36.133 58.816 53.303 1.00 76.53 125 GLU A CA 1
ATOM 724 C C . GLU A 1 118 ? 35.258 59.954 52.815 1.00 71.27 125 GLU A C 1
ATOM 725 O O . GLU A 1 118 ? 35.047 60.131 51.624 1.00 72.19 125 GLU A O 1
ATOM 731 N N . PHE A 1 119 ? 34.768 60.735 53.767 1.00 67.20 126 PHE A N 1
ATOM 732 C CA . PHE A 1 119 ? 33.940 61.876 53.477 1.00 63.34 126 PHE A CA 1
ATOM 733 C C . PHE A 1 119 ? 34.649 63.133 53.963 1.00 61.09 126 PHE A C 1
ATOM 734 O O . PHE A 1 119 ? 34.735 63.352 55.168 1.00 58.89 126 PHE A O 1
ATOM 742 N N . PRO A 1 120 ? 35.177 63.953 53.040 1.00 60.93 127 PRO A N 1
ATOM 743 C CA . PRO A 1 120 ? 35.760 65.204 53.502 1.00 58.62 127 PRO A CA 1
ATOM 744 C C . PRO A 1 120 ? 34.616 66.102 53.929 1.00 54.76 127 PRO A C 1
ATOM 745 O O . PRO A 1 120 ? 33.521 65.987 53.382 1.00 54.28 127 PRO A O 1
ATOM 749 N N . PHE A 1 121 ? 34.848 66.962 54.908 1.00 53.21 128 PHE A N 1
ATOM 750 C CA . PHE A 1 121 ? 33.793 67.840 55.389 1.00 51.17 128 PHE A CA 1
ATOM 751 C C . PHE A 1 121 ? 34.294 69.212 55.800 1.00 49.16 128 PHE A C 1
ATOM 752 O O . PHE A 1 121 ? 35.491 69.422 55.999 1.00 50.97 128 PHE A O 1
ATOM 760 N N . ALA A 1 122 ? 33.352 70.128 55.959 1.00 46.85 129 ALA A N 1
ATOM 761 C CA . ALA A 1 122 ? 33.658 71.488 56.385 1.00 46.16 129 ALA A CA 1
ATOM 762 C C . ALA A 1 122 ? 32.647 71.969 57.403 1.00 44.77 129 ALA A C 1
ATOM 763 O O . ALA A 1 122 ? 31.444 71.712 57.284 1.00 47.92 129 ALA A O 1
ATOM 765 N N . ASN A 1 123 ? 33.151 72.648 58.411 1.00 45.58 130 ASN A N 1
ATOM 766 C CA . ASN A 1 123 ? 32.335 73.206 59.465 1.00 46.92 130 ASN A CA 1
ATOM 767 C C . ASN A 1 123 ? 32.401 74.726 59.439 1.00 45.76 130 ASN A C 1
ATOM 768 O O . ASN A 1 123 ? 33.475 75.322 59.552 1.00 45.63 130 ASN A O 1
ATOM 773 N N . LEU A 1 124 ? 31.247 75.345 59.282 1.00 43.82 131 LEU A N 1
ATOM 774 C CA . LEU A 1 124 ? 31.139 76.792 59.343 1.00 41.77 131 LEU A CA 1
ATOM 775 C C . LEU A 1 124 ? 29.981 77.153 60.252 1.00 41.10 131 LEU A C 1
ATOM 776 O O . LEU A 1 124 ? 29.260 76.272 60.736 1.00 39.21 131 LEU A O 1
ATOM 781 N N . GLU A 1 125 ? 29.843 78.444 60.537 1.00 42.16 132 GLU A N 1
ATOM 782 C CA . GLU A 1 125 ? 28.832 78.896 61.449 1.00 41.66 132 GLU A CA 1
ATOM 783 C C . GLU A 1 125 ? 28.365 80.255 61.002 1.00 40.42 132 GLU A C 1
ATOM 784 O O . GLU A 1 125 ? 29.175 81.107 60.592 1.00 41.83 132 GLU A O 1
ATOM 790 N N . VAL A 1 126 ? 27.066 80.477 61.107 1.00 38.31 133 VAL A N 1
ATOM 791 C CA . VAL A 1 126 ? 26.506 81.736 60.695 1.00 38.00 133 VAL A CA 1
ATOM 792 C C . VAL A 1 126 ? 25.663 82.333 61.813 1.00 39.66 133 VAL A C 1
ATOM 793 O O . VAL A 1 126 ? 25.146 81.616 62.665 1.00 38.83 133 VAL A O 1
ATOM 797 N N . THR A 1 127 ? 25.542 83.659 61.796 1.00 40.39 134 THR A N 1
ATOM 798 C CA . THR A 1 127 ? 24.718 84.386 62.754 1.00 41.27 134 THR A CA 1
ATOM 799 C C . THR A 1 127 ? 24.005 85.535 62.057 1.00 40.67 134 THR A C 1
ATOM 800 O O . THR A 1 127 ? 24.455 86.008 61.029 1.00 40.08 134 THR A O 1
ATOM 804 N N . ARG A 1 128 ? 22.875 85.950 62.610 1.00 43.74 135 ARG A N 1
ATOM 805 C CA . ARG A 1 128 ? 22.142 87.121 62.130 1.00 46.52 135 ARG A CA 1
ATOM 806 C C . ARG A 1 128 ? 22.186 88.145 63.251 1.00 43.65 135 ARG A C 1
ATOM 807 O O . ARG A 1 128 ? 22.282 89.339 63.045 1.00 45.65 135 ARG A O 1
ATOM 815 N N . THR A 1 129 ? 22.104 87.648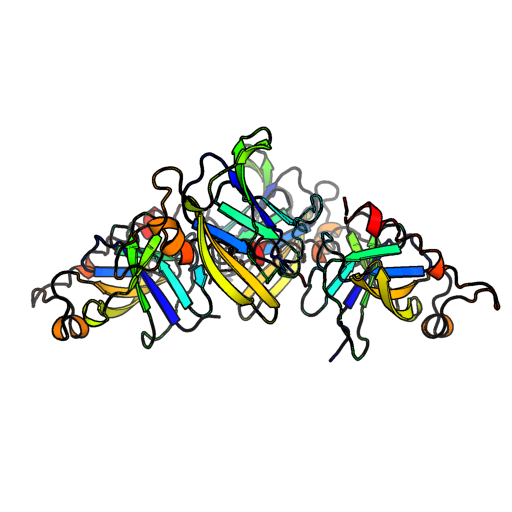 64.465 1.00 43.56 136 THR A N 1
ATOM 816 C CA . THR A 1 129 ? 22.042 88.531 65.611 1.00 42.62 136 THR A CA 1
ATOM 817 C C . THR A 1 129 ? 23.342 89.004 66.258 1.00 40.79 136 THR A C 1
ATOM 818 O O . THR A 1 129 ? 23.312 90.037 66.912 1.00 39.09 136 THR A O 1
ATOM 822 N N . ALA A 1 130 ? 24.460 88.289 66.095 1.00 39.33 137 ALA A N 1
ATOM 823 C CA . ALA A 1 130 ? 25.728 88.730 66.713 1.00 38.40 137 ALA A CA 1
ATOM 824 C C . ALA A 1 130 ? 26.905 88.949 65.772 1.00 36.72 137 ALA A C 1
ATOM 825 O O . ALA A 1 130 ? 28.046 88.642 66.137 1.00 35.03 137 ALA A O 1
ATOM 827 N N . CYS A 1 131 ? 26.665 89.451 64.565 1.00 36.92 138 CYS A N 1
ATOM 828 C CA . CYS A 1 131 ? 27.781 89.669 63.651 1.00 37.30 138 CYS A CA 1
ATOM 829 C C . CYS A 1 131 ? 28.815 90.503 64.412 1.00 36.51 138 CYS A C 1
ATOM 830 O O . CYS A 1 131 ? 28.466 91.501 65.017 1.00 39.76 138 CYS A O 1
ATOM 833 N N . SER A 1 132 ? 30.075 90.067 64.413 1.00 35.28 139 SER A N 1
ATOM 834 C CA . SER A 1 132 ? 31.139 90.798 65.097 1.00 34.85 139 SER A CA 1
ATOM 835 C C . SER A 1 132 ? 32.472 90.201 64.747 1.00 35.09 139 SER A C 1
ATOM 836 O O . SER A 1 132 ? 32.534 89.130 64.136 1.00 32.99 139 SER A O 1
ATOM 839 N N . GLN A 1 133 ? 33.547 90.892 65.117 1.00 36.64 140 GLN A N 1
ATOM 840 C CA . GLN A 1 133 ? 34.878 90.364 64.839 1.00 40.64 140 GLN A CA 1
ATOM 841 C C . GLN A 1 133 ? 35.129 89.151 65.724 1.00 42.97 140 GLN A C 1
ATOM 842 O O . GLN A 1 133 ? 35.852 88.236 65.345 1.00 42.22 140 GLN A O 1
ATOM 848 N N . GLU A 1 134 ? 34.581 89.199 66.929 1.00 46.68 141 GLU A N 1
ATOM 849 C CA . GLU A 1 134 ? 34.734 88.114 67.878 1.00 52.91 141 GLU A CA 1
ATOM 850 C C . GLU A 1 134 ? 34.131 86.877 67.269 1.00 48.51 141 GLU A C 1
ATOM 851 O O . GLU A 1 134 ? 34.757 85.811 67.262 1.00 50.23 141 GLU A O 1
ATOM 857 N N . PHE A 1 135 ? 32.927 87.028 66.724 1.00 42.82 142 PHE A N 1
ATOM 858 C CA . PHE A 1 135 ? 32.248 85.904 66.118 1.00 39.73 142 PHE A CA 1
ATOM 859 C C . PHE A 1 135 ? 33.015 85.341 64.928 1.00 39.04 142 PHE A C 1
ATOM 860 O O . PHE A 1 135 ? 33.211 84.138 64.808 1.00 39.99 142 PHE A O 1
ATOM 868 N N . SER A 1 136 ? 33.453 86.212 64.048 1.00 38.45 143 SER A N 1
ATOM 869 C CA . SER A 1 136 ? 34.201 85.780 62.890 1.00 39.14 143 SER A CA 1
ATOM 870 C C . SER A 1 136 ? 35.402 84.927 63.262 1.00 42.53 143 SER A C 1
ATOM 871 O O . SER A 1 136 ? 35.695 83.918 62.601 1.00 46.85 143 SER A O 1
ATOM 874 N N . ALA A 1 137 ? 36.097 85.319 64.318 1.00 43.98 144 ALA A N 1
ATOM 875 C CA . ALA A 1 137 ? 37.292 84.597 64.737 1.00 46.36 144 ALA A CA 1
ATOM 876 C C . ALA A 1 137 ? 37.018 83.338 65.530 1.00 46.09 144 ALA A C 1
ATOM 877 O O . ALA A 1 137 ? 37.736 82.362 65.375 1.00 49.35 144 ALA A O 1
ATOM 879 N N . ASN A 1 138 ? 35.977 83.346 66.353 1.00 45.29 145 ASN A N 1
ATOM 880 C CA . ASN A 1 138 ? 35.715 82.220 67.240 1.00 47.85 145 ASN A CA 1
ATOM 881 C C . ASN A 1 138 ? 34.376 81.522 67.151 1.00 47.83 145 ASN A C 1
ATOM 882 O O . ASN A 1 138 ? 34.194 80.475 67.781 1.00 50.85 145 ASN A O 1
ATOM 887 N N . GLY A 1 139 ? 33.418 82.094 66.425 1.00 46.57 146 GLY A N 1
ATOM 888 C CA . GLY A 1 139 ? 32.089 81.522 66.375 1.00 43.08 146 GLY A CA 1
ATOM 889 C C . GLY A 1 139 ? 31.449 81.825 67.707 1.00 42.68 146 GLY A C 1
ATOM 890 O O . GLY A 1 139 ? 32.034 82.497 68.545 1.00 43.12 146 GLY A O 1
ATOM 891 N N . ARG A 1 140 ? 30.257 81.312 67.916 1.00 43.54 147 ARG A N 1
ATOM 892 C CA . ARG A 1 140 ? 29.565 81.558 69.148 1.00 48.16 147 ARG A CA 1
ATOM 893 C C . ARG A 1 140 ? 30.280 80.864 70.277 1.00 54.67 147 ARG A C 1
ATOM 894 O O . ARG A 1 140 ? 30.919 79.835 70.099 1.00 57.00 147 ARG A O 1
ATOM 902 N N . GLU A 1 141 ? 30.160 81.460 71.447 1.00 61.87 148 GLU A N 1
ATOM 903 C CA . GLU A 1 141 ? 30.776 80.953 72.631 1.00 65.49 148 GLU A CA 1
ATOM 904 C C . GLU A 1 141 ? 29.956 79.745 73.076 1.00 62.38 148 GLU A C 1
ATOM 905 O O . GLU A 1 141 ? 28.734 79.799 73.107 1.00 62.50 148 GLU A O 1
ATOM 911 N N . VAL A 1 142 ? 30.637 78.645 73.378 1.00 63.10 149 VAL A N 1
ATOM 912 C CA . VAL A 1 142 ? 29.993 77.402 73.824 1.00 63.06 149 VAL A CA 1
ATOM 913 C C . VAL A 1 142 ? 30.702 76.936 75.082 1.00 68.34 149 VAL A C 1
ATOM 914 O O . VAL A 1 142 ? 31.830 77.350 75.327 1.00 68.67 149 VAL A O 1
ATOM 918 N N . PRO A 1 143 ? 30.062 76.049 75.871 1.00 73.61 150 PRO A N 1
ATOM 919 C CA . PRO A 1 143 ? 30.673 75.562 77.115 1.00 79.31 150 PRO A CA 1
ATOM 920 C C . PRO A 1 143 ? 32.083 74.980 76.959 1.00 84.34 150 PRO A C 1
ATOM 921 O O . PRO A 1 143 ? 32.409 74.414 75.912 1.00 77.32 150 PRO A O 1
ATOM 925 N N . GLU A 1 144 ? 32.876 75.103 78.032 1.00 95.14 151 GLU A N 1
ATOM 926 C CA . GLU A 1 144 ? 34.285 74.686 78.067 1.00 98.07 151 GLU A CA 1
ATOM 927 C C . GLU A 1 144 ? 34.511 73.194 77.967 1.00 95.41 151 GLU A C 1
ATOM 928 O O . GLU A 1 144 ? 34.952 72.704 76.927 1.00 96.93 151 GLU A O 1
ATOM 934 N N . ASN A 1 145 ? 34.230 72.479 79.055 1.00 96.05 152 ASN A N 1
ATOM 935 C CA . ASN A 1 145 ? 34.443 71.060 79.112 1.00 96.96 152 ASN A CA 1
ATOM 936 C C . ASN A 1 145 ? 33.195 70.416 78.550 1.00 93.70 152 ASN A C 1
ATOM 937 O O . ASN A 1 145 ? 32.354 69.920 79.293 1.00 104.55 152 ASN A O 1
ATOM 942 N N . GLN A 1 146 ? 33.038 70.509 77.238 1.00 87.24 153 GLN A N 1
ATOM 943 C CA . GLN A 1 146 ? 31.907 69.914 76.542 1.00 81.36 153 GLN A CA 1
ATOM 944 C C . GLN A 1 146 ? 32.141 69.940 75.055 1.00 71.86 153 GLN A C 1
ATOM 945 O O . GLN A 1 146 ? 32.741 70.834 74.516 1.00 67.52 153 GLN A O 1
ATOM 951 N N . GLU A 1 147 ? 31.677 68.908 74.403 1.00 72.36 154 GLU A N 1
ATOM 952 C CA . GLU A 1 147 ? 31.801 68.794 72.976 1.00 69.50 154 GLU A CA 1
ATOM 953 C C . GLU A 1 147 ? 31.081 69.939 72.268 1.00 65.02 154 GLU A C 1
ATOM 954 O O . GLU A 1 147 ? 30.070 70.435 72.751 1.00 61.19 154 GLU A O 1
ATOM 960 N N . HIS A 1 148 ? 31.598 70.366 71.125 1.00 63.13 155 HIS A N 1
ATOM 961 C CA . HIS A 1 148 ? 30.942 71.434 70.381 1.00 60.74 155 HIS A CA 1
ATOM 962 C C . HIS A 1 148 ? 29.653 70.874 69.755 1.00 58.74 155 HIS A C 1
ATOM 963 O O . HIS A 1 148 ? 29.656 69.760 69.243 1.00 64.04 155 HIS A O 1
ATOM 970 N N . PRO A 1 149 ? 28.544 71.632 69.803 1.00 57.03 156 PRO A N 1
ATOM 971 C CA . PRO A 1 149 ? 27.247 71.184 69.257 1.00 55.15 156 PRO A CA 1
ATOM 972 C C . PRO A 1 149 ? 27.299 70.646 67.839 1.00 54.25 156 PRO A C 1
ATOM 973 O O . PRO A 1 149 ? 26.445 69.848 67.449 1.00 55.29 156 PRO A O 1
ATOM 977 N N . ALA A 1 150 ? 28.280 71.100 67.070 1.00 53.26 157 ALA A N 1
ATOM 978 C CA . ALA A 1 150 ? 28.462 70.666 65.693 1.00 52.39 157 ALA A CA 1
ATOM 979 C C . ALA A 1 150 ? 28.859 69.194 65.632 1.00 53.71 157 ALA A C 1
ATOM 980 O O . ALA A 1 150 ? 28.647 6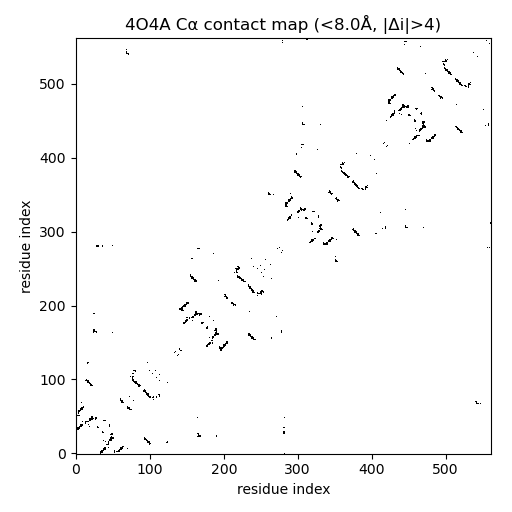8.545 64.618 1.00 53.84 157 ALA A O 1
ATOM 982 N N . GLU A 1 151 ? 29.452 68.676 66.704 1.00 55.06 158 GLU A N 1
ATOM 983 C CA . GLU A 1 151 ? 29.831 67.269 66.747 1.00 59.75 158 GLU A CA 1
ATOM 984 C C . GLU A 1 151 ? 28.588 66.386 66.708 1.00 61.54 158 GLU A C 1
ATOM 985 O O . GLU A 1 151 ? 28.564 65.374 66.019 1.00 58.65 158 GLU A O 1
ATOM 991 N N . LYS A 1 152 ? 27.550 66.775 67.439 1.00 62.74 159 LYS A N 1
ATOM 992 C CA . LYS A 1 152 ? 26.311 66.011 67.412 1.00 63.01 159 LYS A CA 1
ATOM 993 C C . LYS A 1 152 ? 25.630 66.192 66.059 1.00 60.92 159 LYS A C 1
ATOM 994 O O . LYS A 1 152 ? 25.120 65.240 65.478 1.00 58.36 159 LYS A O 1
ATOM 1000 N N . LYS A 1 153 ? 25.592 67.427 65.567 1.00 58.90 160 LYS A N 1
ATOM 1001 C CA . LYS A 1 153 ? 24.963 67.686 64.267 1.00 57.46 160 LYS A CA 1
ATOM 1002 C C . LYS A 1 153 ? 25.587 66.804 63.193 1.00 55.95 160 LYS A C 1
ATOM 1003 O O . LYS A 1 153 ? 24.880 66.255 62.349 1.00 55.57 160 LYS A O 1
ATOM 1017 N N . ARG A 1 155 ? 27.353 63.950 63.781 1.00 64.58 162 ARG A N 1
ATOM 1018 C CA . ARG A 1 155 ? 27.082 62.583 64.136 1.00 62.34 162 ARG A CA 1
ATOM 1019 C C . ARG A 1 155 ? 25.722 62.202 63.504 1.00 63.33 162 ARG A C 1
ATOM 1020 O O . ARG A 1 155 ? 25.594 61.180 62.834 1.00 69.26 162 ARG A O 1
ATOM 1028 N N . ASP A 1 156 ? 24.713 63.044 63.697 1.00 62.37 163 ASP A N 1
ATOM 1029 C CA . ASP A 1 156 ? 23.372 62.784 63.168 1.00 64.03 163 ASP A CA 1
ATOM 1030 C C . ASP A 1 156 ? 23.325 62.857 61.642 1.00 66.95 163 ASP A C 1
ATOM 1031 O O . ASP A 1 156 ? 22.608 62.084 60.988 1.00 76.72 163 ASP A O 1
ATOM 1036 N N . LEU A 1 157 ? 24.077 63.782 61.063 1.00 63.62 164 LEU A N 1
ATOM 1037 C CA . LEU A 1 157 ? 24.116 63.918 59.615 1.00 60.74 164 LEU A CA 1
ATOM 1038 C C . LEU A 1 157 ? 24.717 62.667 58.968 1.00 64.09 164 LEU A C 1
ATOM 1039 O O . LEU A 1 157 ? 24.253 62.240 57.919 1.00 61.80 164 LEU A O 1
ATOM 1052 N N . GLN A 1 159 ? 24.571 59.685 60.023 1.00 87.24 166 GLN A N 1
ATOM 1053 C CA . GLN A 1 159 ? 23.570 58.640 60.084 1.00 92.54 166 GLN A CA 1
ATOM 1054 C C . GLN A 1 159 ? 22.559 58.836 58.962 1.00 91.13 166 GLN A C 1
ATOM 1055 O O . GLN A 1 159 ? 22.227 57.878 58.270 1.00 98.99 166 GLN A O 1
ATOM 1061 N N . ARG A 1 160 ? 22.073 60.067 58.781 1.00 84.93 167 ARG A N 1
ATOM 1062 C CA . ARG A 1 160 ? 21.125 60.341 57.687 1.00 84.85 167 ARG A CA 1
ATOM 1063 C C . ARG A 1 160 ? 21.745 59.982 56.334 1.00 84.85 167 ARG A C 1
ATOM 1064 O O . ARG A 1 160 ? 21.064 59.453 55.453 1.00 85.70 167 ARG A O 1
ATOM 1072 N N . ILE A 1 161 ? 23.040 60.255 56.186 1.00 81.16 168 ILE A N 1
ATOM 1073 C CA . ILE A 1 161 ? 23.768 59.928 54.962 1.00 78.71 168 ILE A CA 1
ATOM 1074 C C . ILE A 1 161 ? 23.823 58.425 54.756 1.00 81.42 168 ILE A C 1
ATOM 1075 O O . ILE A 1 161 ? 23.438 57.916 53.710 1.00 84.70 168 ILE A O 1
ATOM 1080 N N . GLN A 1 162 ? 24.305 57.707 55.753 1.00 85.03 169 GLN A N 1
ATOM 1081 C CA . GLN A 1 162 ? 24.389 56.260 55.645 1.00 92.32 169 GLN A CA 1
ATOM 1082 C C . GLN A 1 162 ? 23.061 55.589 55.320 1.00 97.22 169 GLN A C 1
ATOM 1083 O O . GLN A 1 162 ? 23.003 54.708 54.460 1.00 99.11 169 GLN A O 1
ATOM 1089 N N . GLU A 1 163 ? 21.998 56.052 55.963 1.00 99.53 170 GLU A N 1
ATOM 1090 C CA . GLU A 1 163 ? 20.661 55.515 55.719 1.00 103.36 170 GLU A CA 1
ATOM 1091 C C . GLU A 1 163 ? 20.127 55.844 54.320 1.00 102.83 170 GLU A C 1
ATOM 1092 O O . GLU A 1 163 ? 19.826 54.930 53.553 1.00 100.64 170 GLU A O 1
ATOM 1098 N N . ARG A 1 164 ? 20.040 57.133 53.978 1.00 108.05 171 ARG A N 1
ATOM 1099 C CA . ARG A 1 164 ? 19.482 57.518 52.659 1.00 111.99 171 ARG A CA 1
ATOM 1100 C C . ARG A 1 164 ? 20.387 57.189 51.453 1.00 110.86 171 ARG A C 1
ATOM 1101 O O . ARG A 1 164 ? 19.868 56.759 50.423 1.00 115.77 171 ARG A O 1
ATOM 1109 N N . TYR A 1 165 ? 21.709 57.363 51.573 1.00 102.37 172 TYR A N 1
ATOM 1110 C CA . TYR A 1 165 ? 22.623 57.118 50.430 1.00 100.40 172 TYR A CA 1
ATOM 1111 C C . TYR A 1 165 ? 23.577 55.912 50.423 1.00 99.44 172 TYR A C 1
ATOM 1112 O O . TYR A 1 165 ? 23.861 55.359 49.366 1.00 97.97 172 TYR A O 1
ATOM 1129 N N . ASN A 1 167 ? 23.372 52.835 51.577 1.00 119.00 174 ASN A N 1
ATOM 1130 C CA . ASN A 1 167 ? 22.873 51.507 51.365 1.00 128.49 174 ASN A CA 1
ATOM 1131 C C . ASN A 1 167 ? 21.503 51.483 50.692 1.00 133.91 174 ASN A C 1
ATOM 1132 O O . ASN A 1 167 ? 20.821 50.461 50.709 1.00 135.73 174 ASN A O 1
ATOM 1137 N N . LYS A 1 168 ? 21.104 52.618 50.118 1.00 134.21 175 LYS A N 1
ATOM 1138 C CA . LYS A 1 168 ? 19.847 52.723 49.397 1.00 136.10 175 LYS A CA 1
ATOM 1139 C C . LYS A 1 168 ? 20.070 52.248 47.965 1.00 141.53 175 LYS A C 1
ATOM 1140 O O . LYS A 1 168 ? 19.615 51.169 47.577 1.00 146.39 175 LYS A O 1
ATOM 1146 N N . ALA B 1 24 ? 45.213 34.067 43.338 1.00 85.89 0 ALA B N 1
ATOM 1147 C CA . ALA B 1 24 ? 45.138 34.801 44.640 1.00 91.00 0 ALA B CA 1
ATOM 1148 C C . ALA B 1 24 ? 43.705 34.878 45.182 1.00 94.55 0 ALA B C 1
ATOM 1149 O O . ALA B 1 24 ? 42.749 34.455 44.527 1.00 95.74 0 ALA B O 1
ATOM 1151 N N . LYS B 1 25 ? 43.580 35.439 46.384 1.00 99.77 32 LYS B N 1
ATOM 1152 C CA . LYS B 1 25 ? 42.296 35.612 47.054 1.00 97.23 32 LYS B CA 1
ATOM 1153 C C . LYS B 1 25 ? 41.498 36.749 46.403 1.00 90.31 32 LYS B C 1
ATOM 1154 O O . LYS B 1 25 ? 40.365 37.017 46.784 1.00 98.26 32 LYS B O 1
ATOM 1160 N N . GLU B 1 26 ? 42.106 37.436 45.441 1.00 83.36 33 GLU B N 1
ATOM 1161 C CA . GLU B 1 26 ? 41.439 38.514 44.723 1.00 75.91 33 GLU B CA 1
ATOM 1162 C C . GLU B 1 26 ? 40.739 37.998 43.488 1.00 63.95 33 GLU B C 1
ATOM 1163 O O . GLU B 1 26 ? 41.367 37.354 42.656 1.00 61.02 33 GLU B O 1
ATOM 1169 N N . THR B 1 27 ? 39.438 38.261 43.395 1.00 57.72 34 THR B N 1
ATOM 1170 C CA . THR B 1 27 ? 38.643 37.907 42.227 1.00 56.19 34 THR B CA 1
ATOM 1171 C C . THR B 1 27 ? 37.892 39.149 41.716 1.00 50.54 34 THR B C 1
ATOM 1172 O O . THR B 1 27 ? 37.856 40.184 42.381 1.00 59.47 34 THR B O 1
ATOM 1176 N N . THR B 1 28 ? 37.293 39.042 40.538 1.00 46.32 35 THR B N 1
ATOM 1177 C CA . THR B 1 28 ? 36.579 40.183 39.922 1.00 44.52 35 THR B CA 1
ATOM 1178 C C . THR B 1 28 ? 35.183 40.431 40.481 1.00 44.95 35 THR B C 1
ATOM 1179 O O . THR B 1 28 ? 34.679 41.542 40.382 1.00 43.08 35 THR B O 1
ATOM 1183 N N . ASP B 1 29 ? 34.559 39.384 41.019 1.00 46.25 36 ASP B N 1
ATOM 1184 C CA . ASP B 1 29 ? 33.251 39.462 41.631 1.00 44.30 36 ASP B CA 1
ATOM 1185 C C . ASP B 1 29 ? 32.310 40.477 41.015 1.00 43.69 36 ASP B C 1
ATOM 1186 O O . ASP B 1 29 ? 31.921 41.439 41.685 1.00 45.52 36 ASP B O 1
ATOM 1191 N N . THR B 1 30 ? 31.962 40.300 39.746 1.00 41.05 37 THR B N 1
ATOM 1192 C CA . THR B 1 30 ? 31.002 41.196 39.118 1.00 39.84 37 THR B CA 1
ATOM 1193 C C . THR B 1 30 ? 29.875 40.418 38.434 1.00 39.42 37 THR B C 1
ATOM 1194 O O . THR B 1 30 ? 30.110 39.412 37.782 1.00 35.67 37 THR B O 1
ATOM 1198 N N . ILE B 1 31 ? 28.659 40.923 38.598 1.00 39.50 38 ILE B N 1
ATOM 1199 C CA . ILE B 1 31 ? 27.477 40.357 37.992 1.00 39.43 38 ILE B CA 1
ATOM 1200 C C . ILE B 1 31 ? 26.982 41.362 36.977 1.00 40.43 38 ILE B C 1
ATOM 1201 O O . ILE B 1 31 ? 26.802 42.535 37.311 1.00 45.50 38 ILE B O 1
ATOM 1206 N N . TYR B 1 32 ? 26.776 40.916 35.745 1.00 36.87 39 TYR B N 1
ATOM 1207 C CA . TYR B 1 32 ? 26.289 41.795 34.698 1.00 36.81 39 TYR B CA 1
ATOM 1208 C C . TYR B 1 32 ? 24.863 41.418 34.366 1.00 36.07 39 TYR B C 1
ATOM 1209 O O . TYR B 1 32 ? 24.590 40.272 34.052 1.00 34.38 39 TYR B O 1
ATOM 1218 N N . LEU B 1 33 ? 23.962 42.391 34.438 1.00 36.26 40 LEU B N 1
ATOM 1219 C CA . LEU B 1 33 ? 22.564 42.170 34.111 1.00 36.98 40 LEU B CA 1
ATOM 1220 C C . LEU B 1 33 ? 22.255 42.857 32.797 1.00 39.02 40 LEU B C 1
ATOM 1221 O O . LEU B 1 33 ? 22.329 44.080 32.696 1.00 43.02 40 LEU B O 1
ATOM 1226 N N . ILE B 1 34 ? 21.940 42.062 31.784 1.00 40.46 41 ILE B N 1
ATOM 1227 C CA . ILE B 1 34 ? 21.632 42.574 30.470 1.00 43.47 41 ILE B CA 1
ATOM 1228 C C . ILE B 1 34 ? 20.131 42.442 30.170 1.00 45.50 41 ILE B C 1
ATOM 1229 O O . ILE B 1 34 ? 19.529 41.404 30.424 1.00 48.92 41 ILE B O 1
ATOM 1234 N N . PRO B 1 35 ? 19.518 43.487 29.615 1.00 45.97 42 PRO B N 1
ATOM 1235 C CA . PRO B 1 35 ? 18.120 43.314 29.224 1.00 49.00 42 PRO B CA 1
ATOM 1236 C C . PRO B 1 35 ? 18.014 42.173 28.216 1.00 47.98 42 PRO B C 1
ATOM 1237 O O . PRO B 1 35 ? 18.767 42.137 27.250 1.00 46.92 42 PRO B O 1
ATOM 1241 N N . GLU B 1 36 ? 17.084 41.255 28.440 1.00 50.78 43 GLU B N 1
ATOM 1242 C CA . GLU B 1 36 ? 16.949 40.062 27.588 1.00 55.95 43 GLU B CA 1
ATOM 1243 C C . GLU B 1 36 ? 16.826 40.312 26.093 1.00 57.12 43 GLU B C 1
ATOM 1244 O O . GLU B 1 36 ? 17.292 39.507 25.2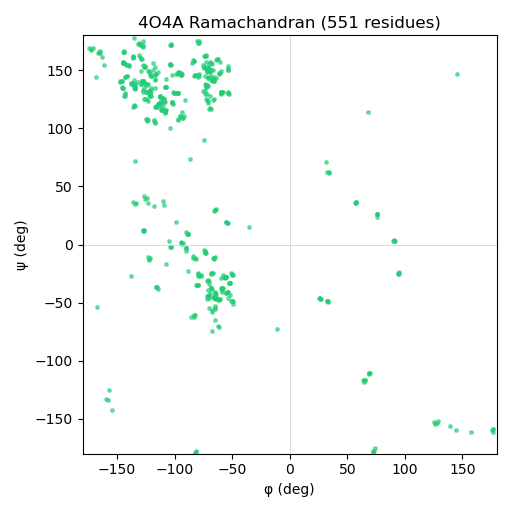89 1.00 53.02 43 GLU B O 1
ATOM 1250 N N . GLU B 1 37 ? 16.191 41.414 25.722 1.00 59.77 44 GLU B N 1
ATOM 1251 C CA . GLU B 1 37 ? 15.998 41.719 24.315 1.00 66.27 44 GLU B CA 1
ATOM 1252 C C . GLU B 1 37 ? 17.216 42.359 23.652 1.00 59.38 44 GLU B C 1
ATOM 1253 O O . GLU B 1 37 ? 17.280 42.430 22.423 1.00 60.13 44 GLU B O 1
ATOM 1259 N N . TYR B 1 38 ? 18.194 42.794 24.444 1.00 53.50 45 TYR B N 1
ATOM 1260 C CA . TYR B 1 38 ? 19.371 43.460 23.882 1.00 48.54 45 TYR B CA 1
ATOM 1261 C C . TYR B 1 38 ? 20.405 42.531 23.281 1.00 45.78 45 TYR B C 1
ATOM 1262 O O . TYR B 1 38 ? 20.640 41.418 23.762 1.00 46.23 45 TYR B O 1
ATOM 1271 N N . GLU B 1 39 ? 21.018 43.013 22.210 1.00 44.87 46 GLU B N 1
ATOM 1272 C CA . GLU B 1 39 ? 22.058 42.280 21.531 1.00 46.00 46 GLU B CA 1
ATOM 1273 C C . GLU B 1 39 ? 23.035 43.309 21.024 1.00 44.02 46 GLU B C 1
ATOM 1274 O O . GLU B 1 39 ? 22.634 44.343 20.506 1.00 40.54 46 GLU B O 1
ATOM 1280 N N . GLY B 1 40 ? 24.323 43.052 21.212 1.00 42.73 47 GLY B N 1
ATOM 1281 C CA . GLY B 1 40 ? 25.321 43.957 20.704 1.00 39.95 47 GLY B CA 1
ATOM 1282 C C . GLY B 1 40 ? 26.348 44.420 21.695 1.00 38.80 47 GLY B C 1
ATOM 1283 O O . GLY B 1 40 ? 26.643 43.746 22.669 1.00 41.80 47 GLY B O 1
ATOM 1284 N N . ASP B 1 41 ? 26.878 45.598 21.423 1.00 40.04 48 ASP B N 1
ATOM 1285 C CA . ASP B 1 41 ? 27.929 46.195 22.214 1.00 38.86 48 ASP B CA 1
ATOM 1286 C C . ASP B 1 41 ? 27.450 46.665 23.559 1.00 40.85 48 ASP B C 1
ATOM 1287 O O . ASP B 1 41 ? 26.346 47.158 23.676 1.00 40.62 48 ASP B O 1
ATOM 1292 N N . LEU B 1 42 ? 28.303 46.504 24.572 1.00 40.01 49 LEU B N 1
ATOM 1293 C CA . LEU B 1 42 ? 28.003 46.914 25.929 1.00 38.36 49 LEU B CA 1
ATOM 1294 C C . LEU B 1 42 ? 29.130 47.792 26.448 1.00 38.89 49 LEU B C 1
ATOM 1295 O O . LEU B 1 42 ? 30.317 47.530 26.201 1.00 37.59 49 LEU B O 1
ATOM 1300 N N . ILE B 1 43 ? 28.759 48.828 27.179 1.00 38.28 50 ILE B N 1
ATOM 1301 C CA . ILE B 1 43 ? 29.739 49.720 27.734 1.00 39.66 50 ILE B CA 1
ATOM 1302 C C . ILE B 1 43 ? 29.422 50.041 29.183 1.00 39.28 50 ILE B C 1
ATOM 1303 O O . ILE B 1 43 ? 28.281 50.328 29.540 1.00 35.92 50 ILE B O 1
ATOM 1308 N N . VAL B 1 44 ? 30.459 49.975 30.010 1.00 39.23 51 VAL B N 1
ATOM 1309 C CA . VAL B 1 44 ? 30.352 50.323 31.411 1.00 39.53 51 VAL B CA 1
ATOM 1310 C C . VAL B 1 44 ? 31.338 51.438 31.631 1.00 39.17 51 VAL B C 1
ATOM 1311 O O . VAL B 1 44 ? 32.503 51.320 31.234 1.00 45.01 51 VAL B O 1
ATOM 1315 N N . VAL B 1 45 ? 30.895 52.531 32.225 1.00 38.34 52 VAL B N 1
ATOM 1316 C CA . VAL B 1 45 ? 31.800 53.647 32.485 1.00 39.83 52 VAL B CA 1
ATOM 1317 C C . VAL B 1 45 ? 31.817 53.903 33.970 1.00 41.06 52 VAL B C 1
ATOM 1318 O O . VAL B 1 45 ? 30.769 54.055 34.591 1.00 41.83 52 VAL B O 1
ATOM 1322 N N . TYR B 1 46 ? 33.015 53.946 34.530 1.00 41.34 53 TYR B N 1
ATOM 1323 C CA . TYR B 1 46 ? 33.185 54.130 35.959 1.00 42.81 53 TYR B CA 1
ATOM 1324 C C . TYR B 1 46 ? 33.617 55.541 36.330 1.00 45.66 53 TYR B C 1
ATOM 1325 O O . TYR B 1 46 ? 33.929 56.376 35.472 1.00 45.14 53 TYR B O 1
ATOM 1334 N N . ASN B 1 47 ? 33.615 55.788 37.634 1.00 46.51 54 ASN B N 1
ATOM 1335 C CA . ASN B 1 47 ? 34.041 57.047 38.195 1.00 48.35 54 ASN B CA 1
ATOM 1336 C C . ASN B 1 47 ? 33.265 58.241 37.649 1.00 50.47 54 ASN B C 1
ATOM 1337 O O . ASN B 1 47 ? 33.812 59.316 37.485 1.00 51.89 54 ASN B O 1
ATOM 1342 N N . VAL B 1 48 ? 31.981 58.042 37.386 1.00 50.60 55 VAL B N 1
ATOM 1343 C CA . VAL B 1 48 ? 31.121 59.113 36.907 1.00 53.58 55 VAL B CA 1
ATOM 1344 C C . VAL B 1 48 ? 30.419 59.716 38.121 1.00 56.88 55 VAL B C 1
ATOM 1345 O O . VAL B 1 48 ? 29.551 59.079 38.721 1.00 58.36 55 VAL B O 1
ATOM 1349 N N . PRO B 1 49 ? 30.777 60.947 38.484 1.00 60.26 56 PRO B N 1
ATOM 1350 C CA . PRO B 1 49 ? 30.166 61.548 39.666 1.00 64.66 56 PRO B CA 1
ATOM 1351 C C . PRO B 1 49 ? 28.686 61.838 39.466 1.00 64.81 56 PRO B C 1
ATOM 1352 O O . PRO B 1 49 ? 28.279 62.267 38.388 1.00 63.90 56 PRO B O 1
ATOM 1356 N N . GLY B 1 50 ? 27.895 61.600 40.507 1.00 65.68 57 GLY B N 1
ATOM 1357 C CA . GLY B 1 50 ? 26.454 61.816 40.446 1.00 67.10 57 GLY B CA 1
ATOM 1358 C C . GLY B 1 50 ? 25.743 60.529 40.092 1.00 64.64 57 GLY B C 1
ATOM 1359 O O . GLY B 1 50 ? 24.570 60.351 40.412 1.00 65.77 57 GLY B O 1
ATOM 1360 N N . ALA B 1 51 ? 26.455 59.617 39.437 1.00 61.79 58 ALA B N 1
ATOM 1361 C CA . ALA B 1 51 ? 25.879 58.333 39.070 1.00 60.51 58 ALA B CA 1
ATOM 1362 C C . ALA B 1 51 ? 25.753 57.448 40.298 1.00 61.08 58 ALA B C 1
ATOM 1363 O O . ALA B 1 51 ? 26.384 57.687 41.325 1.00 60.30 58 ALA B O 1
ATOM 1365 N N . GLU B 1 52 ? 24.931 56.421 40.182 1.00 61.26 59 GLU B N 1
ATOM 1366 C CA . GLU B 1 52 ? 24.733 55.512 41.282 1.00 61.39 59 GLU B CA 1
ATOM 1367 C C . GLU B 1 52 ? 25.944 54.614 41.424 1.00 57.28 59 GLU B C 1
ATOM 1368 O O . GLU B 1 52 ? 26.668 54.371 40.468 1.00 56.11 59 GLU B O 1
ATOM 1374 N N . LEU B 1 53 ? 26.170 54.151 42.639 1.00 55.98 60 LEU B N 1
ATOM 1375 C CA . LEU B 1 53 ? 27.277 53.283 42.945 1.00 53.69 60 LEU B CA 1
ATOM 1376 C C . LEU B 1 53 ? 26.789 51.886 42.607 1.00 50.51 60 LEU B C 1
ATOM 1377 O O . LEU B 1 53 ? 25.583 51.640 42.566 1.00 52.03 60 LEU B O 1
ATOM 1382 N N . LEU B 1 54 ? 27.698 50.961 42.332 1.00 49.65 61 LEU B N 1
ATOM 1383 C CA . LEU B 1 54 ? 27.264 49.603 42.010 1.00 47.44 61 LEU B CA 1
ATOM 1384 C C . LEU B 1 54 ? 26.724 48.928 43.254 1.00 48.25 61 LEU B C 1
ATOM 1385 O O . LEU B 1 54 ? 27.413 48.859 44.280 1.00 50.04 61 LEU B O 1
ATOM 1390 N N . PRO B 1 55 ? 25.470 48.446 43.184 1.00 48.21 62 PRO B N 1
ATOM 1391 C CA . PRO B 1 55 ? 24.913 47.733 44.329 1.00 48.91 62 PRO B CA 1
ATOM 1392 C C . PRO B 1 55 ? 25.718 46.469 44.584 1.00 47.22 62 PRO B C 1
ATOM 1393 O O . PRO B 1 55 ? 26.429 46.002 43.692 1.00 44.26 62 PRO B O 1
ATOM 1397 N N . LYS B 1 56 ? 25.627 45.938 45.788 1.00 49.51 63 LYS B N 1
ATOM 1398 C CA . LYS B 1 56 ? 26.332 44.710 46.122 1.00 53.57 63 LYS B CA 1
ATOM 1399 C C . LYS B 1 56 ? 25.406 43.607 46.546 1.00 51.69 63 LYS B C 1
ATOM 1400 O O . LYS B 1 56 ? 24.504 43.832 47.329 1.00 57.01 63 LYS B O 1
ATOM 1406 N N . GLU B 1 57 ? 25.641 42.423 46.008 1.00 49.31 64 GLU B N 1
ATOM 1407 C CA . GLU B 1 57 ? 24.882 41.235 46.364 1.00 50.07 64 GLU B CA 1
ATOM 1408 C C . GLU B 1 57 ? 25.890 40.224 46.794 1.00 49.84 64 GLU B C 1
ATOM 1409 O O . GLU B 1 57 ? 26.636 39.698 45.974 1.00 52.67 64 GLU B O 1
ATOM 1415 N N . GLU B 1 58 ? 25.926 39.964 48.086 1.00 51.52 65 GLU B N 1
ATOM 1416 C CA . GLU B 1 58 ? 26.912 39.080 48.640 1.00 56.07 65 GLU B CA 1
ATOM 1417 C C . GLU B 1 58 ? 28.294 39.726 48.418 1.00 54.35 65 GLU B C 1
ATOM 1418 O O . GLU B 1 58 ? 28.561 40.823 48.891 1.00 54.86 65 GLU B O 1
ATOM 1424 N N . GLU B 1 59 ? 29.148 39.067 47.670 1.00 57.93 66 GLU B N 1
ATOM 1425 C CA . GLU B 1 59 ? 30.492 39.560 47.428 1.00 62.30 66 GLU B CA 1
ATOM 1426 C C . GLU B 1 59 ? 30.635 40.175 46.029 1.00 55.34 66 GLU B C 1
ATOM 1427 O O . GLU B 1 59 ? 31.690 40.690 45.681 1.00 55.27 66 GLU B O 1
ATOM 1433 N N . PHE B 1 60 ? 29.562 40.133 45.243 1.00 47.82 67 PHE B N 1
ATOM 1434 C CA . PHE B 1 60 ? 29.567 40.641 43.872 1.00 42.40 67 PHE B CA 1
ATOM 1435 C C . PHE B 1 60 ? 29.060 42.058 43.704 1.00 43.60 67 PHE B C 1
ATOM 1436 O O . PHE B 1 60 ? 28.171 42.483 44.427 1.00 42.19 67 PHE B O 1
ATOM 1444 N N . SER B 1 61 ? 29.629 42.773 42.731 1.00 43.16 68 SER B N 1
ATOM 1445 C CA . SER B 1 61 ? 29.180 44.116 42.385 1.00 45.15 68 SER B CA 1
ATOM 1446 C C . SER B 1 61 ? 28.213 43.865 41.263 1.00 41.11 68 SER B C 1
ATOM 1447 O O . SER B 1 61 ? 28.405 42.939 40.482 1.00 39.86 68 SER B O 1
ATOM 1450 N N . VAL B 1 62 ? 27.170 44.668 41.164 1.00 41.34 69 VAL B N 1
ATOM 1451 C CA . VAL B 1 62 ? 26.149 44.412 40.151 1.00 40.43 69 VAL B CA 1
ATOM 1452 C C . VAL B 1 62 ? 26.043 45.525 39.140 1.00 37.85 69 VAL B C 1
ATOM 1453 O O . VAL B 1 62 ? 25.718 46.644 39.490 1.00 36.96 69 VAL B O 1
ATOM 1457 N N . VAL B 1 63 ? 26.305 45.189 37.882 1.00 37.22 70 VAL B N 1
ATOM 1458 C CA . VAL B 1 63 ? 26.200 46.132 36.793 1.00 38.39 70 VAL B CA 1
ATOM 1459 C C . VAL B 1 63 ? 24.898 45.869 36.085 1.00 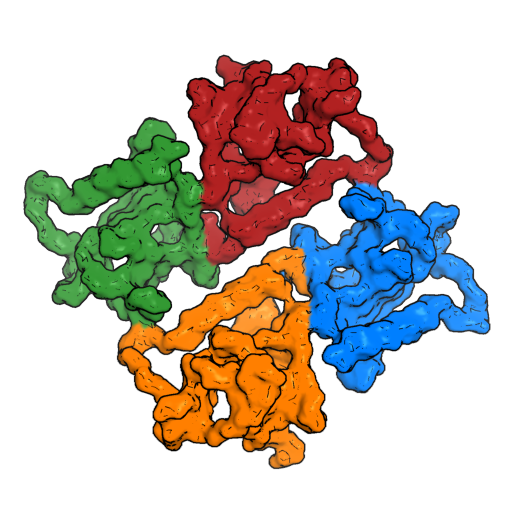40.32 70 VAL B C 1
ATOM 1460 O O . VAL B 1 63 ? 24.671 44.771 35.594 1.00 41.71 70 VAL B O 1
ATOM 1464 N N . THR B 1 64 ? 24.041 46.882 36.044 1.00 45.20 71 THR B N 1
ATOM 1465 C CA . THR B 1 64 ? 22.757 46.786 35.375 1.00 45.64 71 THR B CA 1
ATOM 1466 C C . THR B 1 64 ? 22.795 47.669 34.166 1.00 46.49 71 THR B C 1
ATOM 1467 O O . THR B 1 64 ? 22.948 48.880 34.285 1.00 53.60 71 THR B O 1
ATOM 1471 N N . PHE B 1 65 ? 22.685 47.066 32.994 1.00 44.15 72 PHE B N 1
ATOM 1472 C CA . PHE B 1 65 ? 22.706 47.832 31.772 1.00 43.64 72 PHE B CA 1
ATOM 1473 C C . PHE B 1 65 ? 21.340 48.397 31.492 1.00 44.17 72 PHE B C 1
ATOM 1474 O O . PHE B 1 65 ? 20.330 47.780 31.774 1.00 46.04 72 PHE B O 1
ATOM 1482 N N . ALA B 1 66 ? 21.324 49.582 30.915 1.00 44.84 73 ALA B N 1
ATOM 1483 C CA . ALA B 1 66 ? 20.094 50.191 30.509 1.00 46.20 73 ALA B CA 1
ATOM 1484 C C . ALA B 1 66 ? 19.685 49.521 29.188 1.00 46.37 73 ALA B C 1
ATOM 1485 O O . ALA B 1 66 ? 20.441 48.734 28.610 1.00 42.20 73 ALA B O 1
ATOM 1487 N N . ALA B 1 67 ? 18.506 49.865 28.687 1.00 49.90 74 ALA B N 1
ATOM 1488 C CA . ALA B 1 67 ? 18.007 49.288 27.436 1.00 49.12 74 ALA B CA 1
ATOM 1489 C C . ALA B 1 67 ? 18.958 49.465 26.240 1.00 48.54 74 ALA B C 1
ATOM 1490 O O . ALA B 1 67 ? 18.949 48.643 25.326 1.00 48.50 74 ALA B O 1
ATOM 1492 N N . ASP B 1 68 ? 19.772 50.523 26.246 1.00 48.47 75 ASP B N 1
ATOM 1493 C CA . ASP B 1 68 ? 20.706 50.772 25.141 1.00 48.53 75 ASP B CA 1
ATOM 1494 C C . ASP B 1 68 ? 22.060 50.085 25.345 1.00 46.77 75 ASP B C 1
ATOM 1495 O O . ASP B 1 68 ? 23.003 50.348 24.603 1.00 46.53 75 ASP B O 1
ATOM 1500 N N . GLY B 1 69 ? 22.170 49.227 26.360 1.00 45.85 76 GLY B N 1
ATOM 1501 C CA . GLY B 1 69 ? 23.419 48.496 26.608 1.00 41.71 76 GLY B CA 1
ATOM 1502 C C . GLY B 1 69 ? 24.527 49.324 27.230 1.00 38.79 76 GLY B C 1
ATOM 1503 O O . GLY B 1 69 ? 25.703 49.026 27.095 1.00 36.30 76 GLY B O 1
ATOM 1504 N N . THR B 1 70 ? 24.126 50.354 27.944 1.00 39.81 77 THR B N 1
ATOM 1505 C CA . THR B 1 70 ? 25.027 51.269 28.606 1.00 40.53 77 THR B CA 1
ATOM 1506 C C . THR B 1 70 ? 24.865 51.210 30.107 1.00 39.32 77 THR B C 1
ATOM 1507 O O . THR B 1 70 ? 23.759 51.012 30.598 1.00 42.53 77 THR B O 1
ATOM 1511 N N . ALA B 1 71 ? 25.956 51.404 30.838 1.00 38.05 78 ALA B N 1
ATOM 1512 C CA . ALA B 1 71 ? 25.903 51.423 32.295 1.00 38.83 78 ALA B CA 1
ATOM 1513 C C . ALA B 1 71 ? 26.882 52.448 32.783 1.00 40.00 78 ALA B C 1
ATOM 1514 O O . ALA B 1 71 ? 28.041 52.442 32.401 1.00 41.62 78 ALA B O 1
ATOM 1516 N N . VAL B 1 72 ? 26.393 53.345 33.621 1.00 43.12 79 VAL B N 1
ATOM 1517 C CA . VAL B 1 72 ? 27.173 54.440 34.143 1.00 44.73 79 VAL B CA 1
ATOM 1518 C C . VAL B 1 72 ? 27.180 54.343 35.647 1.00 44.51 79 VAL B C 1
ATOM 1519 O O . VAL B 1 72 ? 26.135 54.172 36.238 1.00 48.39 79 VAL B O 1
ATOM 1523 N N . THR B 1 73 ? 28.343 54.436 36.275 1.00 45.07 80 THR B N 1
ATOM 1524 C CA . THR B 1 73 ? 28.404 54.352 37.733 1.00 47.22 80 THR B CA 1
ATOM 1525 C C . THR B 1 73 ? 29.458 55.248 38.330 1.00 50.87 80 THR B C 1
ATOM 1526 O O . THR B 1 73 ? 30.441 55.603 37.677 1.00 51.97 80 THR B O 1
ATOM 1530 N N . SER B 1 74 ? 29.237 55.591 39.596 1.00 53.56 81 SER B N 1
ATOM 1531 C CA . SER B 1 74 ? 30.156 56.413 40.364 1.00 53.18 81 SER B CA 1
ATOM 1532 C C . SER B 1 74 ? 31.187 55.542 41.082 1.00 52.97 81 SER B C 1
ATOM 1533 O O . SER B 1 74 ? 32.062 56.059 41.751 1.00 57.22 81 SER B O 1
ATOM 1536 N N . THR B 1 75 ? 31.079 54.219 40.964 1.00 49.43 82 THR B N 1
ATOM 1537 C CA . THR B 1 75 ? 32.065 53.332 41.562 1.00 48.74 82 THR B CA 1
ATOM 1538 C C . THR B 1 75 ? 33.400 53.694 40.923 1.00 49.19 82 THR B C 1
ATOM 1539 O O . THR B 1 75 ? 33.480 53.791 39.716 1.00 45.78 82 THR B O 1
ATOM 1543 N N . LYS B 1 76 ? 34.431 53.915 41.742 1.00 52.91 83 LYS B N 1
ATOM 1544 C CA . LYS B 1 76 ? 35.736 54.364 41.231 1.00 55.61 83 LYS B CA 1
ATOM 1545 C C . LYS B 1 76 ? 36.300 53.570 40.068 1.00 50.79 83 LYS B C 1
ATOM 1546 O O . LYS B 1 76 ? 36.699 54.146 39.074 1.00 52.14 83 LYS B O 1
ATOM 1552 N N . ASN B 1 77 ? 36.321 52.260 40.161 1.00 48.88 84 ASN B N 1
ATOM 1553 C CA . ASN B 1 77 ? 36.867 51.482 39.061 1.00 47.98 84 ASN B CA 1
ATOM 1554 C C . ASN B 1 77 ? 36.324 50.073 39.065 1.00 46.50 84 ASN B C 1
ATOM 1555 O O . ASN B 1 77 ? 35.628 49.663 40.006 1.00 49.88 84 ASN B O 1
ATOM 1568 N N . LYS B 1 79 ? 36.710 45.958 39.085 1.00 55.81 86 LYS B N 1
ATOM 1569 C CA . LYS B 1 79 ? 37.440 45.070 39.948 1.00 59.37 86 LYS B CA 1
ATOM 1570 C C . LYS B 1 79 ? 38.473 44.306 39.146 1.00 55.35 86 LYS B C 1
ATOM 1571 O O . LYS B 1 79 ? 38.367 44.149 37.917 1.00 53.67 86 LYS B O 1
ATOM 1577 N N . PHE B 1 80 ? 39.489 43.852 39.861 1.00 55.63 87 PHE B N 1
ATOM 1578 C CA . PHE B 1 80 ? 40.591 43.124 39.274 1.00 55.70 87 PHE B CA 1
ATOM 1579 C C . PHE B 1 80 ? 40.876 41.823 39.994 1.00 50.55 87 PHE B C 1
ATOM 1580 O O . PHE B 1 80 ? 40.650 41.704 41.184 1.00 50.72 87 PHE B O 1
ATOM 1588 N N . GLY B 1 81 ? 41.364 40.842 39.247 1.00 49.47 88 GLY B N 1
ATOM 1589 C CA . GLY B 1 81 ? 41.790 39.571 39.831 1.00 48.73 88 GLY B CA 1
ATOM 1590 C C . GLY B 1 81 ? 41.377 38.402 38.995 1.00 45.65 88 GLY B C 1
ATOM 1591 O O . GLY B 1 81 ? 41.152 38.540 37.792 1.00 50.42 88 GLY B O 1
ATOM 1592 N N . THR B 1 82 ? 41.257 37.245 39.619 1.00 42.17 89 THR B N 1
ATOM 1593 C CA . THR B 1 82 ? 40.830 36.068 38.897 1.00 40.89 89 THR B CA 1
ATOM 1594 C C . THR B 1 82 ? 39.384 36.299 38.437 1.00 40.38 89 THR B C 1
ATOM 1595 O O . THR B 1 82 ? 38.523 36.588 39.253 1.00 40.15 89 THR B O 1
ATOM 1599 N N . VAL B 1 83 ? 39.123 36.166 37.133 1.00 40.50 90 VAL B N 1
ATOM 1600 C CA . VAL B 1 83 ? 37.783 36.410 36.605 1.00 39.80 90 VAL B CA 1
ATOM 1601 C C . VAL B 1 83 ? 36.786 35.353 37.033 1.00 40.68 90 VAL B C 1
ATOM 1602 O O . VAL B 1 83 ? 36.937 34.174 36.713 1.00 45.57 90 VAL B O 1
ATOM 1606 N N . ASN B 1 84 ? 35.775 35.773 37.778 1.00 41.98 91 ASN B N 1
ATOM 1607 C CA . ASN B 1 84 ? 34.711 34.861 38.194 1.00 48.53 91 ASN B CA 1
ATOM 1608 C C . ASN B 1 84 ? 33.367 35.567 38.006 1.00 45.57 91 ASN B C 1
ATOM 1609 O O . ASN B 1 84 ? 32.440 35.344 38.754 1.00 52.91 91 ASN B O 1
ATOM 1614 N N . ASP B 1 85 ? 33.249 36.361 36.955 1.00 44.10 92 ASP B N 1
ATOM 1615 C CA . ASP B 1 85 ? 32.033 37.121 36.710 1.00 41.51 92 ASP B CA 1
ATOM 1616 C C . ASP B 1 85 ? 30.869 36.238 36.265 1.00 38.78 92 ASP B C 1
ATOM 1617 O O . ASP B 1 85 ? 31.073 35.172 35.710 1.00 42.25 92 ASP B O 1
ATOM 1622 N N . LEU B 1 86 ? 29.652 36.692 36.544 1.00 38.87 93 LEU B N 1
ATOM 1623 C CA . LEU B 1 86 ? 28.428 36.000 36.152 1.00 35.97 93 LEU B CA 1
ATOM 1624 C C . LEU B 1 86 ? 27.610 36.927 35.264 1.00 35.45 93 LEU B C 1
ATOM 1625 O O . LEU B 1 86 ? 27.616 38.147 35.447 1.00 37.29 93 LEU B O 1
ATOM 1630 N N . TYR B 1 87 ? 26.931 36.357 34.282 1.00 34.37 94 TYR B N 1
ATOM 1631 C CA . TYR B 1 87 ? 26.149 37.141 33.340 1.00 34.67 94 TYR B CA 1
ATOM 1632 C C . TYR B 1 87 ? 24.713 36.638 33.300 1.00 34.31 94 TYR B C 1
ATOM 1633 O O . TYR B 1 87 ? 24.453 35.437 33.354 1.00 33.84 94 TYR B O 1
ATOM 1642 N N . TYR B 1 88 ? 23.771 37.566 33.245 1.00 34.32 95 TYR B N 1
ATOM 1643 C CA . TYR B 1 88 ? 22.378 37.203 33.182 1.00 35.55 95 TYR B CA 1
ATOM 1644 C C . TYR B 1 88 ? 21.632 38.146 32.294 1.00 36.59 95 TYR B C 1
ATOM 1645 O O . TYR B 1 88 ? 22.056 39.287 32.101 1.00 36.96 95 TYR B O 1
ATOM 1654 N N . THR B 1 89 ? 20.518 37.669 31.752 1.00 39.58 96 THR B N 1
ATOM 1655 C CA . THR B 1 89 ? 19.605 38.539 31.030 1.00 44.79 96 THR B CA 1
ATOM 1656 C C . THR B 1 89 ? 18.448 38.753 32.004 1.00 48.48 96 THR B C 1
ATOM 1657 O O . THR B 1 89 ? 18.209 37.910 32.871 1.00 47.99 96 THR B O 1
ATOM 1661 N N . VAL B 1 90 ? 17.728 39.857 31.870 1.00 48.30 97 VAL B N 1
ATOM 1662 C CA . VAL B 1 90 ? 16.615 40.112 32.762 1.00 53.45 97 VAL B CA 1
ATOM 1663 C C . VAL B 1 90 ? 15.375 40.592 32.022 1.00 56.25 97 VAL B C 1
ATOM 1664 O O . VAL B 1 90 ? 15.465 41.430 31.135 1.00 57.71 97 VAL B O 1
ATOM 1668 N N . ASN B 1 91 ? 14.215 40.072 32.419 1.00 60.31 98 ASN B N 1
ATOM 1669 C CA . ASN B 1 91 ? 12.953 40.482 31.820 1.00 64.35 98 ASN B CA 1
ATOM 1670 C C . ASN B 1 91 ? 12.478 41.777 32.478 1.00 67.89 98 ASN B C 1
ATOM 1671 O O . ASN B 1 91 ? 13.151 42.299 33.366 1.00 65.64 98 ASN B O 1
ATOM 1676 N N . LYS B 1 92 ? 11.332 42.296 32.051 1.00 78.03 99 LYS B N 1
ATOM 1677 C CA . LYS B 1 92 ? 10.816 43.534 32.624 1.00 84.61 99 LYS B CA 1
ATOM 1678 C C . LYS B 1 92 ? 10.605 43.401 34.141 1.00 84.97 99 LYS B C 1
ATOM 1679 O O . LYS B 1 92 ? 10.901 44.327 34.894 1.00 80.31 99 LYS B O 1
ATOM 1685 N N . GLU B 1 93 ? 10.122 42.239 34.584 1.00 86.01 100 GLU B N 1
ATOM 1686 C CA . GLU B 1 93 ? 9.854 41.998 36.007 1.00 85.59 100 GLU B CA 1
ATOM 1687 C C . GLU B 1 93 ? 11.120 41.814 36.850 1.00 77.01 100 GLU B C 1
ATOM 1688 O O . GLU B 1 93 ? 11.040 41.710 38.071 1.00 78.54 100 GLU B O 1
ATOM 1694 N N . GLY B 1 94 ? 12.281 41.749 36.211 1.00 68.81 101 GLY B N 1
ATOM 1695 C CA . GLY B 1 94 ? 13.523 41.620 36.943 1.00 63.14 101 GLY B CA 1
ATOM 1696 C C . GLY B 1 94 ? 14.005 40.208 37.200 1.00 61.61 101 GLY B C 1
ATOM 1697 O O . GLY B 1 94 ? 15.037 40.031 37.860 1.00 61.14 101 GLY B O 1
ATOM 1698 N N . GLN B 1 95 ? 13.294 39.198 36.690 1.00 62.00 102 GLN B N 1
ATOM 1699 C CA . GLN B 1 95 ? 13.753 37.820 36.854 1.00 60.33 102 GLN B CA 1
ATOM 1700 C C . GLN B 1 95 ? 14.954 37.573 35.960 1.00 54.49 102 GLN B C 1
ATOM 1701 O O . GLN B 1 95 ? 14.979 37.975 34.792 1.00 51.26 102 GLN B O 1
ATOM 1707 N N . ARG B 1 96 ? 15.954 36.918 36.538 1.00 51.04 103 ARG B N 1
ATOM 1708 C CA . ARG B 1 96 ? 17.215 36.658 35.869 1.00 47.67 103 ARG B CA 1
ATOM 1709 C C . ARG B 1 96 ? 17.316 35.297 35.210 1.00 47.46 103 ARG B C 1
ATOM 1710 O O . ARG B 1 96 ? 16.773 34.306 35.680 1.00 50.02 103 ARG B O 1
ATOM 1718 N N . THR B 1 97 ? 18.047 35.261 34.113 1.00 46.20 104 THR B N 1
ATOM 1719 C CA . THR B 1 97 ? 18.284 34.036 33.388 1.00 47.20 104 THR B CA 1
ATOM 1720 C C . THR B 1 97 ? 19.760 34.034 33.075 1.00 47.52 104 THR B C 1
ATOM 1721 O O . THR B 1 97 ? 20.270 34.935 32.405 1.00 46.50 104 THR B O 1
ATOM 1725 N N . LYS B 1 98 ? 20.454 33.033 33.586 1.00 53.51 105 LYS B N 1
ATOM 1726 C CA . LYS B 1 98 ? 21.890 32.926 33.385 1.00 55.96 105 LYS B CA 1
ATOM 1727 C C . LYS B 1 98 ? 22.220 32.669 31.929 1.00 54.11 105 LYS B C 1
ATOM 1728 O O . LYS B 1 98 ? 21.495 31.968 31.239 1.00 56.63 105 LYS B O 1
ATOM 1734 N N . ILE B 1 99 ? 23.295 33.280 31.449 1.00 52.44 106 ILE B N 1
ATOM 1735 C CA . ILE B 1 99 ? 23.712 33.062 30.079 1.00 49.08 106 ILE B CA 1
ATOM 1736 C C . ILE B 1 99 ? 25.137 32.549 30.130 1.00 48.08 106 ILE B C 1
ATOM 1737 O O . ILE B 1 99 ? 25.901 32.857 31.050 1.00 43.45 106 ILE B O 1
ATOM 1742 N N . ASP B 1 100 ? 25.486 31.729 29.160 1.00 49.00 107 ASP B N 1
ATOM 1743 C CA . ASP B 1 100 ? 26.816 31.170 29.128 1.00 53.12 107 ASP B CA 1
ATOM 1744 C C . ASP B 1 100 ? 27.881 32.224 28.806 1.00 49.24 107 ASP B C 1
ATOM 1745 O O . ASP B 1 100 ? 27.628 33.137 28.045 1.00 47.71 107 ASP B O 1
ATOM 1750 N N . SER B 1 101 ? 29.085 32.064 29.350 1.00 44.00 108 SER B N 1
ATOM 1751 C CA . SER B 1 101 ? 30.188 32.975 29.024 1.00 40.93 108 SER B CA 1
ATOM 1752 C C . SER B 1 101 ? 30.485 33.016 27.518 1.00 39.70 108 SER B C 1
ATOM 1753 O O . SER B 1 101 ? 31.013 33.978 27.022 1.00 36.81 108 SER B O 1
ATOM 1756 N N . SER B 1 102 ? 30.164 31.949 26.788 1.00 44.18 109 SER B N 1
ATOM 1757 C CA . SER B 1 102 ? 30.379 31.922 25.339 1.00 44.39 109 SER B CA 1
ATOM 1758 C C . SER B 1 102 ? 29.498 32.954 24.630 1.00 43.51 109 SER B C 1
ATOM 1759 O O . SER B 1 102 ? 29.653 33.187 23.426 1.00 48.93 109 SER B O 1
ATOM 1762 N N . CYS B 1 103 ? 28.542 33.535 25.353 1.00 41.50 110 CYS B N 1
ATOM 1763 C CA . CYS B 1 103 ? 27.635 34.538 24.768 1.00 41.89 110 CYS B CA 1
ATOM 1764 C C . CYS B 1 103 ? 28.155 35.921 25.019 1.00 40.08 110 CYS B C 1
ATOM 1765 O O . CYS B 1 103 ? 27.529 36.904 24.631 1.00 41.69 110 CYS B O 1
ATOM 1768 N N . ILE B 1 104 ? 29.310 35.993 25.663 1.00 37.99 111 ILE B N 1
ATOM 1769 C CA . ILE B 1 104 ? 29.909 37.237 26.017 1.00 36.29 111 ILE B CA 1
ATOM 1770 C C . ILE B 1 104 ? 31.310 37.366 25.456 1.00 35.60 111 ILE B C 1
ATOM 1771 O O . ILE B 1 104 ? 32.090 36.421 25.494 1.00 36.67 111 ILE B O 1
ATOM 1776 N N . HIS B 1 105 ? 31.626 38.549 24.941 1.00 34.76 112 HIS B N 1
ATOM 1777 C CA . HIS B 1 105 ? 32.976 38.852 24.446 1.00 35.17 112 HIS B CA 1
ATOM 1778 C C . HIS B 1 105 ? 33.474 40.049 25.183 1.00 34.34 112 HIS B C 1
ATOM 1779 O O . HIS B 1 105 ? 32.803 41.078 25.205 1.00 34.59 112 HIS B O 1
ATOM 1786 N N . PHE B 1 106 ? 34.625 39.903 25.828 1.00 36.23 113 PHE B N 1
ATOM 1787 C CA . PHE B 1 106 ? 35.209 40.989 26.557 1.00 42.30 113 PHE B CA 1
ATOM 1788 C C . PHE B 1 106 ? 36.151 41.670 25.571 1.00 44.36 113 PHE B C 1
ATOM 1789 O O . PHE B 1 106 ? 37.169 41.117 25.208 1.00 47.09 113 PHE B O 1
ATOM 1797 N N . SER B 1 107 ? 35.781 42.866 25.133 1.00 46.89 114 SER B N 1
ATOM 1798 C CA . SER B 1 107 ? 36.517 43.572 24.091 1.00 50.52 114 SER B CA 1
ATOM 1799 C C . SER B 1 107 ? 37.717 44.351 24.554 1.00 54.53 114 SER B C 1
ATOM 1800 O O . SER B 1 107 ? 38.832 44.089 24.103 1.00 69.73 114 SER B O 1
ATOM 1803 N N . SER B 1 108 ? 37.515 45.324 25.430 1.00 50.46 115 SER B N 1
ATOM 1804 C CA . SER B 1 108 ? 38.647 46.138 25.887 1.00 51.72 115 SER B CA 1
ATOM 1805 C C . SER B 1 108 ? 38.337 46.978 27.103 1.00 49.93 115 SER B C 1
ATOM 1806 O O . SER B 1 108 ? 37.184 47.162 27.480 1.00 48.24 115 SER B O 1
ATOM 1809 N N . THR B 1 109 ? 39.397 47.474 27.718 1.00 51.34 116 THR B N 1
ATOM 1810 C CA . THR B 1 109 ? 39.283 48.332 28.875 1.00 52.86 116 THR B CA 1
ATOM 1811 C C . THR B 1 109 ? 40.248 49.462 28.701 1.00 55.99 116 THR B C 1
ATOM 1812 O O . THR B 1 109 ? 41.186 49.383 27.917 1.00 56.26 116 THR B O 1
ATOM 1816 N N . GLY B 1 110 ? 40.016 50.519 29.446 1.00 58.70 117 GLY B N 1
ATOM 1817 C CA . GLY B 1 110 ? 40.881 51.652 29.387 1.00 58.37 117 GLY B CA 1
ATOM 1818 C C . GLY B 1 110 ? 40.375 52.763 30.256 1.00 59.11 117 GLY B C 1
ATOM 1819 O O . GLY B 1 110 ? 39.577 52.560 31.179 1.00 56.91 117 GLY B O 1
ATOM 1820 N N . SER B 1 111 ? 40.846 53.950 29.933 1.00 64.69 118 SER B N 1
ATOM 1821 C CA . SER B 1 111 ? 40.489 55.141 30.646 1.00 65.63 118 SER B CA 1
ATOM 1822 C C . SER B 1 111 ? 40.391 56.245 29.631 1.00 64.25 118 SER B C 1
ATOM 1823 O O . SER B 1 111 ? 41.122 56.262 28.644 1.00 63.67 118 SER B O 1
ATOM 1826 N N . ARG B 1 112 ? 39.447 57.137 29.853 1.00 66.89 119 ARG B N 1
ATOM 1827 C CA . ARG B 1 112 ? 39.243 58.260 28.979 1.00 74.85 119 ARG B CA 1
ATOM 1828 C C . ARG B 1 112 ? 39.311 59.503 29.852 1.00 75.38 119 ARG B C 1
ATOM 1829 O O . ARG B 1 112 ? 38.676 59.551 30.897 1.00 70.52 119 ARG B O 1
ATOM 1837 N N . THR B 1 113 ? 40.089 60.492 29.433 1.00 77.77 120 THR B N 1
ATOM 1838 C CA . THR B 1 113 ? 40.248 61.698 30.210 1.00 84.46 120 THR B CA 1
ATOM 1839 C C . THR B 1 113 ? 39.539 62.895 29.583 1.00 88.43 120 THR B C 1
ATOM 1840 O O . THR B 1 113 ? 39.890 63.294 28.484 1.00 92.61 120 THR B O 1
ATOM 1844 N N . GLU B 1 114 ? 38.519 63.421 30.267 1.00 88.61 121 GLU B N 1
ATOM 1845 C CA . GLU B 1 114 ? 37.817 64.655 29.851 1.00 98.63 121 GLU B CA 1
ATOM 1846 C C . GLU B 1 114 ? 38.223 65.685 30.869 1.00 107.22 121 GLU B C 1
ATOM 1847 O O . GLU B 1 114 ? 37.964 65.482 32.059 1.00 96.65 121 GLU B O 1
ATOM 1853 N N . ASN B 1 115 ? 38.819 66.789 30.402 1.00 117.19 122 ASN B N 1
ATOM 1854 C CA . ASN B 1 115 ? 39.351 67.834 31.283 1.00 125.60 122 ASN B CA 1
ATOM 1855 C C . ASN B 1 115 ? 40.556 67.227 31.986 1.00 123.49 122 ASN B C 1
ATOM 1856 O O . ASN B 1 115 ? 41.578 66.973 31.350 1.00 117.84 122 ASN B O 1
ATOM 1861 N N . SER B 1 116 ? 40.445 66.994 33.284 1.00 121.67 123 SER B N 1
ATOM 1862 C CA . SER B 1 116 ? 41.502 66.335 34.014 1.00 122.58 123 SER B CA 1
ATOM 1863 C C . SER B 1 116 ? 40.888 65.150 34.758 1.00 115.17 123 SER B C 1
ATOM 1864 O O . SER B 1 116 ? 41.536 64.539 35.599 1.00 118.92 123 SER B O 1
ATOM 1867 N N . TRP B 1 117 ? 39.645 64.809 34.408 1.00 103.81 124 TRP B N 1
ATOM 1868 C CA . TRP B 1 117 ? 38.918 63.727 35.069 1.00 94.61 124 TRP B CA 1
ATOM 1869 C C . TRP B 1 117 ? 39.015 62.430 34.265 1.00 85.70 124 TRP B C 1
ATOM 1870 O O . TRP B 1 117 ? 38.761 62.420 33.061 1.00 84.75 124 TRP B O 1
ATOM 1881 N N . GLU B 1 118 ? 39.367 61.338 34.940 1.00 78.52 125 GLU B N 1
ATOM 1882 C CA . GLU B 1 118 ? 39.521 60.040 34.283 1.00 73.11 125 GLU B CA 1
ATOM 1883 C C . GLU B 1 118 ? 38.331 59.129 34.494 1.00 63.39 125 GLU B C 1
ATOM 1884 O O . GLU B 1 118 ? 37.862 58.965 35.608 1.00 59.28 125 GLU B O 1
ATOM 1890 N N . PHE B 1 119 ? 37.844 58.554 33.401 1.00 58.05 126 PHE B N 1
ATOM 1891 C CA . PHE B 1 119 ? 36.737 57.626 33.436 1.00 54.56 126 PHE B CA 1
ATOM 1892 C C . PHE B 1 119 ? 37.222 56.287 32.945 1.00 51.02 126 PHE B C 1
ATOM 1893 O O . PHE B 1 119 ? 37.434 56.114 31.747 1.00 51.93 126 PHE B O 1
ATOM 1901 N N . PRO B 1 120 ? 37.419 55.335 33.856 1.00 48.24 127 PRO B N 1
ATOM 1902 C CA . PRO B 1 120 ? 37.766 54.012 33.362 1.00 45.72 127 PRO B CA 1
ATOM 1903 C C . PRO B 1 120 ? 36.548 53.427 32.675 1.00 41.88 127 PRO B C 1
ATOM 1904 O O . PRO B 1 120 ? 35.420 53.717 33.080 1.00 41.08 127 PRO B O 1
ATOM 1908 N N . PHE B 1 121 ? 36.752 52.590 31.667 1.00 41.79 128 PHE B N 1
ATOM 1909 C CA . PHE B 1 121 ? 35.616 51.965 30.982 1.00 40.49 128 PHE B CA 1
ATOM 1910 C C . PHE B 1 121 ? 35.897 50.543 30.551 1.00 40.06 128 PHE B C 1
ATOM 1911 O O . PHE B 1 121 ? 37.049 50.089 30.522 1.00 40.88 128 PHE B O 1
ATOM 1919 N N . ALA B 1 122 ? 34.822 49.850 30.191 1.00 37.63 129 ALA B N 1
ATOM 1920 C CA . ALA B 1 122 ? 34.918 48.496 29.727 1.00 35.68 129 ALA B CA 1
ATOM 1921 C C . ALA B 1 122 ? 34.000 48.294 28.546 1.00 36.56 129 ALA B C 1
ATOM 1922 O O . ALA B 1 122 ? 32.859 48.763 28.536 1.00 36.96 129 ALA B O 1
ATOM 1924 N N . ASN B 1 123 ? 34.510 47.576 27.553 1.00 37.69 130 ASN B N 1
ATOM 1925 C CA . ASN B 1 123 ? 33.762 47.246 26.360 1.00 37.94 130 ASN B CA 1
ATOM 1926 C C . ASN B 1 123 ? 33.508 45.771 26.303 1.00 38.59 130 ASN B C 1
ATOM 1927 O O . ASN B 1 123 ? 34.444 44.967 26.318 1.00 44.71 130 ASN B O 1
ATOM 1932 N N . LEU B 1 124 ? 32.239 45.406 26.277 1.00 40.00 131 LEU B N 1
ATOM 1933 C CA . LEU B 1 124 ? 31.852 44.025 26.160 1.00 40.83 131 LEU B CA 1
ATOM 1934 C C . LEU B 1 124 ? 30.846 43.933 25.054 1.00 38.42 131 LEU B C 1
ATOM 1935 O O . LEU B 1 124 ? 30.350 44.929 24.562 1.00 34.13 131 LEU B O 1
ATOM 1940 N N . GLU B 1 125 ? 30.519 42.710 24.695 1.00 35.70 132 GLU B N 1
ATOM 1941 C CA . GLU B 1 125 ? 29.587 42.472 23.642 1.00 35.77 132 GLU B CA 1
ATOM 1942 C C . GLU B 1 125 ? 28.823 41.229 24.000 1.00 35.84 132 GLU B C 1
ATOM 1943 O O . GLU B 1 125 ? 29.392 40.260 24.517 1.00 37.60 132 GLU B O 1
ATOM 1949 N N . VAL B 1 126 ? 27.532 41.239 23.717 1.00 35.98 133 VAL B N 1
ATOM 1950 C CA . VAL B 1 126 ? 26.695 40.094 24.025 1.00 35.49 133 VAL B CA 1
ATOM 1951 C C . VAL B 1 126 ? 25.974 39.649 22.782 1.00 39.21 133 VAL B C 1
ATOM 1952 O O . VAL B 1 126 ? 25.718 40.457 21.866 1.00 39.98 133 VAL B O 1
ATOM 1956 N N . THR B 1 127 ? 25.629 38.365 22.760 1.00 42.43 134 THR B N 1
ATOM 1957 C CA . THR B 1 127 ? 24.849 37.787 21.670 1.00 46.92 134 THR B CA 1
ATOM 1958 C C . THR B 1 127 ? 23.831 36.805 22.236 1.00 54.67 134 THR B C 1
ATOM 1959 O O . THR B 1 127 ? 24.006 36.259 23.344 1.00 55.44 134 THR B O 1
ATOM 1963 N N . ARG B 1 128 ? 22.751 36.617 21.483 1.00 62.03 135 ARG B N 1
ATOM 1964 C CA . ARG B 1 128 ? 21.720 35.632 21.811 1.00 61.35 135 ARG B CA 1
ATOM 1965 C C . ARG B 1 128 ? 21.736 34.607 20.683 1.00 63.98 135 ARG B C 1
ATOM 1966 O O . ARG B 1 128 ? 21.552 33.412 20.892 1.00 70.81 135 ARG B O 1
ATOM 1974 N N . THR B 1 129 ? 21.978 35.128 19.487 1.00 60.63 136 THR B N 1
ATOM 1975 C CA . THR B 1 129 ? 22.062 34.411 18.244 1.00 60.25 136 THR B CA 1
ATOM 1976 C C . THR B 1 129 ? 23.202 33.430 18.080 1.00 54.46 136 THR B C 1
ATOM 1977 O O . THR B 1 129 ? 22.994 32.316 17.624 1.00 55.70 136 THR B O 1
ATOM 1981 N N . ALA B 1 130 ? 24.404 33.853 18.444 1.00 51.74 137 ALA B N 1
ATOM 1982 C CA . ALA B 1 130 ? 25.612 33.087 18.135 1.00 50.37 137 ALA B CA 1
ATOM 1983 C C . ALA B 1 130 ? 26.583 32.728 19.257 1.00 48.81 137 ALA B C 1
ATOM 1984 O O . ALA B 1 130 ? 27.793 32.773 19.042 1.00 46.66 137 ALA B O 1
ATOM 1986 N N . CYS B 1 131 ? 26.099 32.331 20.425 1.00 49.83 138 CYS B N 1
ATOM 1987 C CA . CYS B 1 131 ? 27.033 31.962 21.499 1.00 49.66 138 CYS B CA 1
ATOM 1988 C C . CYS B 1 131 ? 27.996 30.904 20.957 1.00 50.05 138 CYS B C 1
ATOM 1989 O O . CYS B 1 131 ? 27.564 29.950 20.313 1.00 53.86 138 CYS B O 1
ATOM 1992 N N . SER B 1 132 ? 29.294 31.108 21.160 1.00 45.82 139 SER B N 1
ATOM 1993 C CA . SER B 1 132 ? 30.309 30.185 20.663 1.00 46.40 139 SER B CA 1
ATOM 1994 C C . SER B 1 132 ? 31.663 30.608 21.172 1.00 47.35 139 SER B C 1
ATOM 1995 O O . SER B 1 132 ? 31.810 31.701 21.715 1.00 51.45 139 SER B O 1
ATOM 1998 N N . GLN B 1 133 ? 32.662 29.757 20.999 1.00 48.43 140 GLN B N 1
ATOM 1999 C CA . GLN B 1 133 ? 33.997 30.113 21.434 1.00 48.68 140 GLN B CA 1
ATOM 2000 C C . GLN B 1 133 ? 34.561 31.185 20.513 1.00 48.45 140 GLN B C 1
ATOM 2001 O O . GLN B 1 133 ? 35.353 32.017 20.928 1.00 49.85 140 GLN B O 1
ATOM 2007 N N . GLU B 1 134 ? 34.154 31.158 19.254 1.00 50.75 141 GLU B N 1
ATOM 2008 C CA . GLU B 1 134 ? 34.648 32.128 18.293 1.00 51.96 141 GLU B CA 1
ATOM 2009 C C . GLU B 1 134 ? 34.150 33.492 18.719 1.00 48.85 141 GLU B C 1
ATOM 2010 O O . GLU B 1 134 ? 34.902 34.451 18.744 1.00 48.77 141 GLU B O 1
ATOM 2016 N N . PHE B 1 135 ? 32.875 33.571 19.071 1.00 45.11 142 PHE B N 1
ATOM 2017 C CA . PHE B 1 135 ? 32.311 34.823 19.499 1.00 41.44 142 PHE B CA 1
ATOM 2018 C C . PHE B 1 135 ? 32.995 35.331 20.750 1.00 40.19 142 PHE B C 1
ATOM 2019 O O . PHE B 1 135 ? 33.344 36.508 20.853 1.00 40.11 142 PHE B O 1
ATOM 2027 N N . SER B 1 136 ? 33.152 34.455 21.723 1.00 38.30 143 SER B N 1
ATOM 2028 C CA . SER B 1 136 ? 33.778 34.844 22.953 1.00 40.63 143 SER B CA 1
ATOM 2029 C C . SER B 1 136 ? 35.146 35.496 22.698 1.00 39.90 143 SER B C 1
ATOM 2030 O O . SER B 1 136 ? 35.518 36.438 23.367 1.00 35.89 143 SER B O 1
ATOM 2033 N N . ALA B 1 137 ? 35.902 34.947 21.762 1.00 38.73 144 ALA B N 1
ATOM 2034 C CA . ALA B 1 137 ? 37.230 35.432 21.509 1.00 41.87 144 ALA B CA 1
ATOM 2035 C C . ALA B 1 137 ? 37.274 36.663 20.639 1.00 43.51 144 ALA B C 1
ATOM 2036 O O . ALA B 1 137 ? 38.133 37.512 20.839 1.00 41.17 144 ALA B O 1
ATOM 2038 N N . ASN B 1 138 ? 36.358 36.762 19.680 1.00 45.38 145 ASN B N 1
ATOM 2039 C CA . ASN B 1 138 ? 36.398 37.860 18.707 1.00 45.94 145 ASN B CA 1
ATOM 2040 C C . ASN B 1 138 ? 35.211 38.788 18.586 1.00 44.34 145 ASN B C 1
ATOM 2041 O O . ASN B 1 138 ? 35.311 39.827 17.943 1.00 41.81 145 ASN B O 1
ATOM 2046 N N . GLY B 1 139 ? 34.089 38.433 19.187 1.00 43.50 146 GLY B N 1
ATOM 2047 C CA . GLY B 1 139 ? 32.901 39.261 19.046 1.00 42.36 146 GLY B CA 1
ATOM 2048 C C . GLY B 1 139 ? 32.359 39.101 17.632 1.00 41.71 146 GLY B C 1
ATOM 2049 O O . GLY B 1 139 ? 32.899 38.347 16.833 1.00 42.33 146 GLY B O 1
ATOM 2050 N N . ARG B 1 140 ? 31.295 39.813 17.312 1.00 41.31 147 ARG B N 1
ATOM 2051 C CA . ARG B 1 140 ? 30.669 39.685 16.006 1.00 42.64 147 ARG B CA 1
ATOM 2052 C C . ARG B 1 140 ? 31.522 40.256 14.899 1.00 44.59 147 ARG B C 1
ATOM 2053 O O . ARG B 1 140 ? 32.310 41.169 15.115 1.00 40.42 147 ARG B O 1
ATOM 2061 N N . GLU B 1 141 ? 31.341 39.699 13.707 1.00 52.65 148 GLU B N 1
ATOM 2062 C CA . GLU B 1 141 ? 32.060 40.127 12.505 1.00 60.49 148 GLU B CA 1
ATOM 2063 C C . GLU B 1 141 ? 31.476 41.467 12.067 1.00 58.23 148 GLU B C 1
ATOM 2064 O O . GLU B 1 141 ? 30.265 41.624 12.018 1.00 60.10 148 GLU B O 1
ATOM 2070 N N . VAL B 1 142 ? 32.346 42.441 11.831 1.00 57.86 149 VAL B N 1
ATOM 2071 C CA . VAL B 1 142 ? 31.946 43.773 11.398 1.00 60.74 149 VAL B CA 1
ATOM 2072 C C . VAL B 1 142 ? 32.773 44.114 10.169 1.00 63.02 149 VAL B C 1
ATOM 2073 O O . VAL B 1 142 ? 33.826 43.514 9.970 1.00 65.03 149 VAL B O 1
ATOM 2077 N N . PRO B 1 143 ? 32.311 45.082 9.347 1.00 56.40 150 PRO B N 1
ATOM 2078 C CA . PRO B 1 143 ? 33.022 45.483 8.116 1.00 56.05 150 PRO B CA 1
ATOM 2079 C C . PRO B 1 143 ? 34.487 45.857 8.340 1.00 58.21 150 PRO B C 1
ATOM 2080 O O . PRO B 1 143 ? 34.868 46.314 9.419 1.00 60.76 150 PRO B O 1
ATOM 2084 N N . GLU B 1 144 ? 35.293 45.660 7.310 1.00 65.31 151 GLU B N 1
ATOM 2085 C CA . GLU B 1 144 ? 36.747 45.847 7.404 1.00 72.46 151 GLU B CA 1
ATOM 2086 C C . GLU B 1 144 ? 37.243 47.275 7.682 1.00 70.25 151 GLU B C 1
ATOM 2087 O O . GLU B 1 144 ? 37.831 47.524 8.722 1.00 68.88 151 GLU B O 1
ATOM 2093 N N . ASN B 1 145 ? 37.019 48.199 6.757 1.00 69.63 152 ASN B N 1
ATOM 2094 C CA . ASN B 1 145 ? 37.551 49.566 6.901 1.00 72.49 152 ASN B CA 1
ATOM 2095 C C . ASN B 1 145 ? 36.792 50.470 7.872 1.00 67.28 152 ASN B C 1
ATOM 2096 O O . ASN B 1 145 ? 37.337 51.414 8.429 1.00 68.30 152 ASN B O 1
ATOM 2101 N N . GLN B 1 146 ? 35.520 50.186 8.041 1.00 62.21 153 GLN B N 1
ATOM 2102 C CA . GLN B 1 146 ? 34.676 50.914 8.956 1.00 58.73 153 GLN B CA 1
ATOM 2103 C C . GLN B 1 146 ? 35.148 50.814 10.401 1.00 54.62 153 GLN B C 1
ATOM 2104 O O . GLN B 1 146 ? 35.686 49.812 10.815 1.00 56.51 153 GLN B O 1
ATOM 2110 N N . GLU B 1 147 ? 34.921 51.870 11.166 1.00 55.29 154 GLU B N 1
ATOM 2111 C CA . GLU B 1 147 ? 35.265 51.888 12.571 1.00 52.49 154 GLU B CA 1
ATOM 2112 C C . GLU B 1 147 ? 34.296 50.893 13.225 1.00 48.81 154 GLU B C 1
ATOM 2113 O O . GLU B 1 147 ? 33.203 50.609 12.703 1.00 45.11 154 GLU B O 1
ATOM 2119 N N . HIS B 1 148 ? 34.682 50.367 14.370 1.00 46.96 155 HIS B N 1
ATOM 2120 C CA . HIS B 1 148 ? 33.817 49.425 15.054 1.00 43.77 155 HIS B CA 1
ATOM 2121 C C . HIS B 1 148 ? 32.633 50.210 15.640 1.00 44.96 155 HIS B C 1
ATOM 2122 O O . HIS B 1 148 ? 32.829 51.291 16.205 1.00 44.08 155 HIS B O 1
ATOM 2129 N N . PRO B 1 149 ? 31.401 49.670 15.519 1.00 44.76 156 PRO B N 1
ATOM 2130 C CA . PRO B 1 149 ? 30.193 50.340 16.025 1.00 43.80 156 PRO B CA 1
ATOM 2131 C C . PRO B 1 149 ? 30.265 50.818 17.469 1.00 43.95 156 PRO B C 1
ATOM 2132 O O . PRO B 1 149 ? 29.566 51.756 17.844 1.00 50.16 156 PRO B O 1
ATOM 2136 N N . ALA B 1 150 ? 31.107 50.182 18.266 1.00 46.54 157 ALA B N 1
ATOM 2137 C CA . ALA B 1 150 ? 31.290 50.543 19.675 1.00 48.54 157 ALA B CA 1
ATOM 2138 C C . ALA B 1 150 ? 31.966 51.891 19.846 1.00 47.50 157 ALA B C 1
ATOM 2139 O O . ALA B 1 150 ? 31.807 52.532 20.893 1.00 49.13 157 ALA B O 1
ATOM 2141 N N . GLU B 1 151 ? 32.734 52.301 18.836 1.00 50.08 158 GLU B N 1
ATOM 2142 C CA . GLU B 1 151 ? 33.401 53.595 18.862 1.00 54.36 158 GLU B CA 1
ATOM 2143 C C . GLU B 1 151 ? 32.370 54.685 18.877 1.00 50.55 158 GLU B C 1
ATOM 2144 O O . GLU B 1 151 ? 32.498 55.644 19.641 1.00 51.02 158 GLU B O 1
ATOM 2150 N N . LYS B 1 152 ? 31.331 54.534 18.060 1.00 48.55 159 LYS B N 1
ATOM 2151 C CA . LYS B 1 152 ? 30.297 55.534 18.018 1.00 52.12 159 LYS B CA 1
ATOM 2152 C C . LYS B 1 152 ? 29.474 55.489 19.294 1.00 50.47 159 LYS B C 1
ATOM 2153 O O . LYS B 1 152 ? 29.152 56.527 19.863 1.00 51.66 159 LYS B O 1
ATOM 2159 N N . LYS B 1 153 ? 29.111 54.288 19.730 1.00 48.03 160 LYS B N 1
ATOM 2160 C CA . LYS B 1 153 ? 28.324 54.146 20.950 1.00 46.83 160 LYS B CA 1
ATOM 2161 C C . LYS B 1 153 ? 29.021 54.861 22.106 1.00 44.21 160 LYS B C 1
ATOM 2162 O O . LYS B 1 153 ? 28.371 55.546 22.893 1.00 42.45 160 LYS B O 1
ATOM 2176 N N . ARG B 1 155 ? 31.428 57.234 21.830 1.00 48.56 162 ARG B N 1
ATOM 2177 C CA . ARG B 1 155 ? 31.492 58.634 21.508 1.00 51.92 162 ARG B CA 1
ATOM 2178 C C . ARG B 1 155 ? 30.226 59.308 22.005 1.00 54.26 162 ARG B C 1
ATOM 2179 O O . ARG B 1 155 ? 30.299 60.313 22.693 1.00 60.95 162 ARG B O 1
ATOM 2187 N N . ASP B 1 156 ? 29.071 58.724 21.683 1.00 53.13 163 ASP B N 1
ATOM 2188 C CA . ASP B 1 156 ? 27.781 59.278 22.080 1.00 56.20 163 ASP B CA 1
ATOM 2189 C C . ASP B 1 156 ? 27.553 59.197 23.573 1.00 53.93 163 ASP B C 1
ATOM 2190 O O . ASP B 1 156 ? 26.995 60.114 24.165 1.00 62.22 163 ASP B O 1
ATOM 2195 N N . LEU B 1 157 ? 27.994 58.114 24.188 1.00 49.74 164 LEU B N 1
ATOM 2196 C CA . LEU B 1 157 ? 27.802 57.935 25.622 1.00 47.45 164 LEU B CA 1
ATOM 2197 C C . LEU B 1 157 ? 28.578 58.965 26.417 1.00 50.23 164 LEU B C 1
ATOM 2198 O O . LEU B 1 157 ? 28.079 59.484 27.410 1.00 50.86 164 LEU B O 1
ATOM 2211 N N . GLN B 1 159 ? 29.347 61.909 25.501 1.00 64.13 166 GLN B N 1
ATOM 2212 C CA . GLN B 1 159 ? 28.664 63.164 25.363 1.00 73.51 166 GLN B CA 1
ATOM 2213 C C . GLN B 1 159 ? 27.469 63.203 26.307 1.00 70.93 166 GLN B C 1
ATOM 2214 O O . GLN B 1 159 ? 27.266 64.209 26.981 1.00 75.42 166 GLN B O 1
ATOM 2220 N N . ARG B 1 160 ? 26.674 62.130 26.341 1.00 64.93 167 ARG B N 1
ATOM 2221 C CA . ARG B 1 160 ? 25.518 62.079 27.245 1.00 68.15 167 ARG B CA 1
ATOM 2222 C C . ARG B 1 160 ? 25.972 62.254 28.676 1.00 66.16 167 ARG B C 1
ATOM 2223 O O . ARG B 1 160 ? 25.290 62.901 29.464 1.00 65.82 167 ARG B O 1
ATOM 2231 N N . ILE B 1 161 ? 27.128 61.684 29.005 1.00 63.90 168 ILE B N 1
ATOM 2232 C CA . ILE B 1 161 ? 27.690 61.802 30.347 1.00 67.49 168 ILE B CA 1
ATOM 2233 C C . ILE B 1 161 ? 28.064 63.243 30.670 1.00 72.28 168 ILE B C 1
ATOM 2234 O O . ILE B 1 161 ? 27.616 63.800 31.667 1.00 77.23 168 ILE B O 1
ATOM 2239 N N . GLN B 1 162 ? 28.886 63.844 29.823 1.00 76.08 169 GLN B N 1
ATOM 2240 C CA . GLN B 1 162 ? 29.304 65.221 30.030 1.00 81.78 169 GLN B CA 1
ATOM 2241 C C . GLN B 1 162 ? 28.109 66.172 30.149 1.00 83.75 169 GLN B C 1
ATOM 2242 O O . GLN B 1 162 ? 28.067 67.026 31.032 1.00 83.90 169 GLN B O 1
ATOM 2248 N N . GLU B 1 163 ? 27.116 65.970 29.303 1.00 86.93 170 GLU B N 1
ATOM 2249 C CA . GLU B 1 163 ? 25.930 66.800 29.269 1.00 101.04 170 GLU B CA 1
ATOM 2250 C C . GLU B 1 163 ? 25.020 66.599 30.501 1.00 104.38 170 GLU B C 1
ATOM 2251 O O . GLU B 1 163 ? 24.758 67.545 31.222 1.00 111.56 170 GLU B O 1
ATOM 2257 N N . ARG B 1 164 ? 24.616 65.370 30.791 1.00 114.94 171 ARG B N 1
ATOM 2258 C CA . ARG B 1 164 ? 23.732 65.087 31.929 1.00 119.51 171 ARG B CA 1
ATOM 2259 C C . ARG B 1 164 ? 24.403 65.214 33.292 1.00 116.02 171 ARG B C 1
ATOM 2260 O O . ARG B 1 164 ? 23.864 65.852 34.195 1.00 125.58 171 ARG B O 1
ATOM 2268 N N . TYR B 1 165 ? 25.583 64.633 33.453 1.00 108.43 172 TYR B N 1
ATOM 2269 C CA . TYR B 1 165 ? 26.207 64.610 34.772 1.00 108.70 172 TYR B CA 1
ATOM 2270 C C . TYR B 1 165 ? 27.108 65.801 35.061 1.00 105.53 172 TYR B C 1
ATOM 2271 O O . TYR B 1 165 ? 27.476 66.001 36.216 1.00 122.75 172 TYR B O 1
ATOM 2288 N N . ASN B 1 167 ? 27.414 69.334 32.708 1.00 94.81 174 ASN B N 1
ATOM 2289 C CA . ASN B 1 167 ? 27.513 70.502 31.801 1.00 98.25 174 ASN B CA 1
ATOM 2290 C C . ASN B 1 167 ? 27.960 71.749 32.613 1.00 96.33 174 ASN B C 1
ATOM 2291 O O . ASN B 1 167 ? 28.962 72.399 32.287 1.00 100.53 174 ASN B O 1
ATOM 2296 N N . LYS B 1 168 ? 27.225 72.041 33.687 1.00 88.24 175 LYS B N 1
ATOM 2297 C CA . LYS B 1 168 ? 27.512 73.185 34.583 1.00 81.83 175 LYS B CA 1
ATOM 2298 C C . LYS B 1 168 ? 27.401 72.657 36.000 1.00 68.24 175 LYS B C 1
ATOM 2299 O O . LYS B 1 168 ? 26.480 72.974 36.738 1.00 60.37 175 LYS B O 1
ATOM 2305 N N . VAL B 1 169 ? 28.386 71.864 36.372 1.00 67.03 176 VAL B N 1
ATOM 2306 C CA . VAL B 1 169 ? 28.393 71.157 37.640 1.00 63.14 176 VAL B CA 1
ATOM 2307 C C . VAL B 1 169 ? 29.850 70.721 37.939 1.00 59.88 176 VAL B C 1
ATOM 2308 O O . VAL B 1 169 ? 30.659 70.632 37.023 1.00 54.33 176 VAL B O 1
ATOM 2312 N N . LYS B 1 170 ? 30.213 70.538 39.212 1.00 66.31 177 LYS B N 1
ATOM 2313 C CA . LYS B 1 170 ? 31.565 70.014 39.556 1.00 74.44 177 LYS B CA 1
ATOM 2314 C C . LYS B 1 170 ? 31.499 68.642 40.256 1.00 77.12 177 LYS B C 1
ATOM 2315 O O . LYS B 1 170 ? 30.805 68.478 41.259 1.00 77.40 177 LYS B O 1
ATOM 2322 N N . GLU C 1 26 ? 47.408 77.829 13.998 1.00 131.44 33 GLU C N 1
ATOM 2323 C CA . GLU C 1 26 ? 45.994 77.845 13.513 1.00 124.07 33 GLU C CA 1
ATOM 2324 C C . GLU C 1 26 ? 45.788 76.775 12.438 1.00 119.07 33 GLU C C 1
ATOM 2325 O O . GLU C 1 26 ? 46.519 76.742 11.459 1.00 118.50 33 GLU C O 1
ATOM 2331 N N . THR C 1 27 ? 44.830 75.870 12.656 1.00 116.92 34 THR C N 1
ATOM 2332 C CA . THR C 1 27 ? 44.504 74.797 11.697 1.00 112.95 34 THR C CA 1
ATOM 2333 C C . THR C 1 27 ? 43.004 74.809 11.379 1.00 105.49 34 THR C C 1
ATOM 2334 O O . THR C 1 27 ? 42.236 75.517 12.015 1.00 101.73 34 THR C O 1
ATOM 2338 N N . THR C 1 28 ? 42.597 74.009 10.400 1.00 100.80 35 THR C N 1
ATOM 2339 C CA . THR C 1 28 ? 41.206 73.965 9.950 1.00 93.44 35 THR C CA 1
ATOM 2340 C C . THR C 1 28 ? 40.275 73.118 10.850 1.00 88.11 35 THR C C 1
ATOM 2341 O O . THR C 1 28 ? 39.075 73.360 10.909 1.00 84.75 35 THR C O 1
ATOM 2345 N N . ASP C 1 29 ? 40.835 72.126 11.537 1.00 84.61 36 ASP C N 1
ATOM 2346 C CA . ASP C 1 29 ? 40.095 71.252 12.456 1.00 77.89 36 ASP C CA 1
ATOM 2347 C C . ASP C 1 29 ? 38.650 70.932 12.083 1.00 69.14 36 ASP C C 1
ATOM 2348 O O . ASP C 1 29 ? 37.723 71.256 12.831 1.00 63.55 36 ASP C O 1
ATOM 2353 N N . THR C 1 30 ? 38.452 70.268 10.953 1.00 63.10 37 THR C N 1
ATOM 2354 C CA . THR C 1 30 ? 37.107 69.912 10.546 1.00 58.42 37 THR C CA 1
ATOM 2355 C C . THR C 1 30 ? 36.992 68.463 10.103 1.00 55.26 37 THR C C 1
ATOM 2356 O O . THR C 1 30 ? 37.878 67.928 9.454 1.00 55.43 37 THR C O 1
ATOM 2360 N N . ILE C 1 31 ? 35.894 67.831 10.501 1.00 52.52 38 ILE C N 1
ATOM 2361 C CA . ILE C 1 31 ? 35.601 66.460 10.145 1.00 50.53 38 ILE C CA 1
ATOM 2362 C C . ILE C 1 31 ? 34.404 66.514 9.233 1.00 47.41 38 ILE C C 1
ATOM 2363 O O . ILE C 1 31 ? 33.397 67.105 9.580 1.00 46.33 38 ILE C O 1
ATOM 2368 N N . TYR C 1 32 ? 34.522 65.893 8.069 1.00 46.70 39 TYR C N 1
ATOM 2369 C CA . TYR C 1 32 ? 33.443 65.877 7.116 1.00 44.73 39 TYR C CA 1
ATOM 2370 C C . TYR C 1 32 ? 32.882 64.488 7.026 1.00 44.83 39 TYR C C 1
ATOM 2371 O O . TYR C 1 32 ? 33.620 63.536 6.786 1.00 46.51 39 TYR C O 1
ATOM 2380 N N . LEU C 1 33 ? 31.576 64.375 7.212 1.00 44.62 40 LEU C N 1
ATOM 2381 C CA . LEU C 1 33 ? 30.898 63.103 7.125 1.00 47.85 40 LEU C CA 1
ATOM 2382 C C . LEU C 1 33 ? 30.058 63.076 5.844 1.00 49.66 40 LEU C C 1
ATOM 2383 O O . LEU C 1 33 ? 29.111 63.842 5.716 1.00 51.63 40 LEU C O 1
ATOM 2388 N N . ILE C 1 34 ? 30.427 62.212 4.894 1.00 50.23 41 ILE C N 1
ATOM 2389 C CA . ILE C 1 34 ? 29.737 62.102 3.610 1.00 51.45 41 ILE C CA 1
ATOM 2390 C C . ILE C 1 34 ? 28.921 60.818 3.521 1.00 55.22 41 ILE C C 1
ATOM 2391 O O . ILE C 1 34 ? 29.398 59.770 3.901 1.00 54.69 41 ILE C O 1
ATOM 2396 N N . PRO C 1 35 ? 27.677 60.892 3.018 1.00 59.79 42 PRO C N 1
ATOM 2397 C CA . PRO C 1 35 ? 26.936 59.651 2.837 1.00 63.09 42 PRO C CA 1
ATOM 2398 C C . PRO C 1 35 ? 27.703 58.745 1.893 1.00 64.73 42 PRO C C 1
ATOM 2399 O O . PRO C 1 35 ? 28.141 59.180 0.821 1.00 63.66 42 PRO C O 1
ATOM 2403 N N . GLU C 1 36 ? 27.862 57.499 2.299 1.00 66.54 43 GLU C N 1
ATOM 2404 C CA . GLU C 1 36 ? 28.650 56.537 1.545 1.00 69.26 43 GLU C CA 1
ATOM 2405 C C . GLU C 1 36 ? 28.303 56.394 0.071 1.00 73.26 43 GLU C C 1
ATOM 2406 O O . GLU C 1 36 ? 29.172 56.118 -0.752 1.00 76.05 43 GLU C O 1
ATOM 2412 N N . GLU C 1 37 ? 27.042 56.558 -0.269 1.00 77.29 44 GLU C N 1
ATOM 2413 C CA . GLU C 1 37 ? 26.641 56.401 -1.662 1.00 84.44 44 GLU C CA 1
ATOM 2414 C C . GLU C 1 37 ? 26.842 57.652 -2.529 1.00 79.53 44 GLU C C 1
ATOM 2415 O O . GLU C 1 37 ? 26.768 57.578 -3.753 1.00 81.51 44 GLU C O 1
ATOM 2421 N N . TYR C 1 38 ? 27.129 58.788 -1.906 1.00 71.90 45 TYR C N 1
ATOM 2422 C CA . TYR C 1 38 ? 27.269 60.039 -2.659 1.00 66.86 45 TYR C CA 1
ATOM 2423 C C . TYR C 1 38 ? 28.592 60.218 -3.384 1.00 65.15 45 TYR C C 1
ATOM 2424 O O . TYR C 1 38 ? 29.647 59.792 -2.908 1.00 62.99 45 TYR C O 1
ATOM 2433 N N . GLU C 1 39 ? 28.507 60.884 -4.539 1.00 66.52 46 GLU C N 1
ATOM 2434 C CA . GLU C 1 39 ? 29.671 61.210 -5.359 1.00 65.45 46 GLU C CA 1
ATOM 2435 C C . GLU C 1 39 ? 29.445 62.566 -6.026 1.00 63.10 46 GLU C C 1
ATOM 2436 O O . GLU C 1 39 ? 28.352 62.847 -6.496 1.00 63.26 46 GLU C O 1
ATOM 2442 N N . GLY C 1 40 ? 30.459 63.425 -6.022 1.00 60.86 47 GLY C N 1
ATOM 2443 C CA . GLY C 1 40 ? 30.345 64.729 -6.672 1.00 59.84 47 GLY C CA 1
ATOM 2444 C C . GLY C 1 40 ? 30.661 65.928 -5.812 1.00 56.01 47 GLY C C 1
ATOM 2445 O O . GLY C 1 40 ? 31.422 65.843 -4.850 1.00 55.32 47 GLY C O 1
ATOM 2446 N N . ASP C 1 41 ? 30.045 67.049 -6.169 1.00 55.93 48 ASP C N 1
ATOM 2447 C CA . ASP C 1 41 ? 30.246 68.323 -5.496 1.00 52.72 48 ASP C CA 1
ATOM 2448 C C . ASP C 1 41 ? 29.635 68.359 -4.120 1.00 50.47 48 ASP C C 1
ATOM 2449 O O . ASP C 1 41 ? 28.560 67.807 -3.890 1.00 51.18 48 ASP C O 1
ATOM 2454 N N . LEU C 1 42 ? 30.323 69.037 -3.209 1.00 49.13 49 LEU C N 1
ATOM 2455 C CA . LEU C 1 42 ? 29.866 69.192 -1.826 1.00 47.57 49 LEU C CA 1
ATOM 2456 C C . LEU C 1 42 ? 29.871 70.653 -1.462 1.00 46.51 49 LEU C C 1
ATOM 2457 O O . LEU C 1 42 ? 30.778 71.395 -1.841 1.00 44.98 49 LEU C O 1
ATOM 2462 N N . ILE C 1 43 ? 28.843 71.071 -0.735 1.00 48.46 50 ILE C N 1
ATOM 2463 C CA . ILE C 1 43 ? 28.723 72.456 -0.325 1.00 48.37 50 ILE C CA 1
ATOM 2464 C C . ILE C 1 43 ? 28.336 72.577 1.131 1.00 48.59 50 ILE C C 1
ATOM 2465 O O . ILE C 1 43 ? 27.438 71.882 1.623 1.00 51.58 50 ILE C O 1
ATOM 2470 N N . VAL C 1 44 ? 29.041 73.458 1.821 1.00 48.18 51 VAL C N 1
ATOM 2471 C CA . VAL C 1 44 ? 28.763 73.745 3.208 1.00 47.35 51 VAL C CA 1
ATOM 2472 C C . VAL C 1 44 ? 28.478 75.222 3.267 1.00 47.16 51 VAL C C 1
ATOM 2473 O O . VAL C 1 44 ? 29.255 76.011 2.746 1.00 47.04 51 VAL C O 1
ATOM 2477 N N . VAL C 1 45 ? 27.377 75.594 3.895 1.00 47.74 52 VAL C N 1
ATOM 2478 C CA . VAL C 1 45 ? 27.034 76.983 4.015 1.00 50.73 52 VAL C CA 1
ATOM 2479 C C . VAL C 1 45 ? 26.920 77.323 5.478 1.00 54.06 52 VAL C C 1
ATOM 2480 O O . VAL C 1 45 ? 26.205 76.658 6.218 1.00 54.97 52 VAL C O 1
ATOM 2484 N N . TYR C 1 46 ? 27.610 78.386 5.876 1.00 58.05 53 TYR C N 1
ATOM 2485 C CA . TYR C 1 46 ? 27.636 78.829 7.262 1.00 60.92 53 TYR C CA 1
ATOM 2486 C C . TYR C 1 46 ? 26.766 80.042 7.516 1.00 65.04 53 TYR C C 1
ATOM 2487 O O . TYR C 1 46 ? 26.230 80.660 6.594 1.00 69.70 53 TYR C O 1
ATOM 2496 N N . ASN C 1 47 ? 26.639 80.374 8.795 1.00 67.57 54 ASN C N 1
ATOM 2497 C CA . ASN C 1 47 ? 25.896 81.536 9.247 1.00 72.67 54 ASN C CA 1
ATOM 2498 C C . ASN C 1 47 ? 24.446 81.534 8.797 1.00 73.68 54 ASN C C 1
ATOM 2499 O O . ASN C 1 47 ? 23.890 82.578 8.483 1.00 77.33 54 ASN C O 1
ATOM 2504 N N . VAL C 1 48 ? 23.845 80.351 8.762 1.00 71.87 55 VAL C N 1
ATOM 2505 C CA . VAL C 1 48 ? 22.456 80.208 8.391 1.00 74.55 55 VAL C CA 1
ATOM 2506 C C . VAL C 1 48 ? 21.664 80.150 9.691 1.00 80.70 55 VAL C C 1
ATOM 2507 O O . VAL C 1 48 ? 21.709 79.146 10.404 1.00 79.54 55 VAL C O 1
ATOM 2511 N N . PRO C 1 49 ? 20.931 81.226 10.014 1.00 86.14 56 PRO C N 1
ATOM 2512 C CA . PRO C 1 49 ? 20.175 81.229 11.261 1.00 90.36 56 PRO C CA 1
ATOM 2513 C C . PRO C 1 49 ? 19.055 80.191 11.266 1.00 93.83 56 PRO C C 1
ATOM 2514 O O . PRO C 1 49 ? 18.388 79.978 10.243 1.00 93.81 56 PRO C O 1
ATOM 2518 N N . GLY C 1 50 ? 18.861 79.544 12.411 1.00 97.84 57 GLY C N 1
ATOM 2519 C CA . GLY C 1 50 ? 17.844 78.508 12.549 1.00 101.40 57 GLY C CA 1
ATOM 2520 C C . GLY C 1 50 ? 18.439 77.137 12.309 1.00 96.67 57 GLY C C 1
ATOM 2521 O O . GLY C 1 50 ? 17.922 76.135 12.796 1.00 99.16 57 GLY C O 1
ATOM 2522 N N . ALA C 1 51 ? 19.529 77.084 11.547 1.00 92.99 58 ALA C N 1
ATOM 2523 C CA . ALA C 1 51 ? 20.198 75.817 11.274 1.00 88.94 58 ALA C CA 1
ATOM 2524 C C . ALA C 1 51 ? 20.925 75.347 12.515 1.00 86.02 58 ALA C C 1
ATOM 2525 O O . ALA C 1 51 ? 21.190 76.122 13.433 1.00 87.63 58 ALA C O 1
ATOM 2527 N N . GLU C 1 52 ? 21.260 74.073 12.536 1.00 83.64 59 GLU C N 1
ATOM 2528 C CA . GLU C 1 52 ? 21.962 73.524 13.669 1.00 84.18 59 GLU C CA 1
ATOM 2529 C C . GLU C 1 52 ? 23.408 73.975 13.651 1.00 80.68 59 GLU C C 1
ATOM 2530 O O . GLU C 1 52 ? 23.964 74.295 12.598 1.00 82.22 59 GLU C O 1
ATOM 2536 N N . LEU C 1 53 ? 24.005 74.048 14.829 1.00 80.84 60 LEU C N 1
ATOM 2537 C CA . LEU C 1 53 ? 25.398 74.427 14.942 1.00 79.89 60 LEU C CA 1
ATOM 2538 C C . LEU C 1 53 ? 26.214 73.187 14.708 1.00 76.39 60 LEU C C 1
ATOM 2539 O O . LEU C 1 53 ? 25.714 72.078 14.882 1.00 79.78 60 LEU C O 1
ATOM 2544 N N . LEU C 1 54 ? 27.472 73.364 14.327 1.00 70.13 61 LEU C N 1
ATOM 2545 C CA . LEU C 1 54 ? 28.323 72.217 14.105 1.00 66.18 61 LEU C CA 1
ATOM 2546 C C . LEU C 1 54 ? 28.697 71.585 15.432 1.00 67.20 61 LEU C C 1
ATOM 2547 O O . LEU C 1 54 ? 29.207 72.262 16.335 1.00 64.74 61 LEU C O 1
ATOM 2552 N N . PRO C 1 55 ? 28.423 70.283 15.563 1.00 60.12 62 PRO C N 1
ATOM 2553 C CA . PRO C 1 55 ? 28.811 69.602 16.784 1.00 61.41 62 PRO C CA 1
ATOM 2554 C C . PRO C 1 55 ? 30.321 69.617 16.887 1.00 59.82 62 PRO C C 1
ATOM 2555 O O . PRO C 1 55 ? 31.010 69.809 15.895 1.00 54.52 62 PRO C O 1
ATOM 2559 N N . LYS C 1 56 ? 30.829 69.438 18.088 1.00 66.51 63 LYS C N 1
ATOM 2560 C CA . LYS C 1 56 ? 32.247 69.462 18.297 1.00 72.52 63 LYS C CA 1
ATOM 2561 C C . LYS C 1 56 ? 32.714 68.146 18.928 1.00 74.91 63 LYS C C 1
ATOM 2562 O O . LYS C 1 56 ? 32.106 67.639 19.865 1.00 74.67 63 LYS C O 1
ATOM 2568 N N . GLU C 1 57 ? 33.749 67.556 18.338 1.00 75.53 64 GLU C N 1
ATOM 2569 C CA . GLU C 1 57 ? 34.345 66.323 18.848 1.00 74.15 64 GLU C CA 1
ATOM 2570 C C . GLU C 1 57 ? 35.796 66.654 19.069 1.00 73.43 64 GLU C C 1
ATOM 2571 O O . GLU C 1 57 ? 36.545 66.809 18.119 1.00 71.10 64 GLU C O 1
ATOM 2577 N N . GLU C 1 58 ? 36.185 66.782 20.325 1.00 79.24 65 GLU C N 1
ATOM 2578 C CA . GLU C 1 58 ? 37.546 67.140 20.665 1.00 87.08 65 GLU C CA 1
ATOM 2579 C C . GLU C 1 58 ? 37.821 68.565 20.166 1.00 87.23 65 GLU C C 1
ATOM 2580 O O . GLU C 1 58 ? 37.164 69.512 20.582 1.00 83.41 65 GLU C O 1
ATOM 2586 N N . GLU C 1 59 ? 38.750 68.707 19.238 1.00 89.31 66 GLU C N 1
ATOM 2587 C CA . GLU C 1 59 ? 39.126 70.015 18.702 1.00 90.75 66 GLU C CA 1
ATOM 2588 C C . GLU C 1 59 ? 38.532 70.260 17.314 1.00 81.22 66 GLU C C 1
ATOM 2589 O O . GLU C 1 59 ? 38.709 71.336 16.739 1.00 78.92 66 GLU C O 1
ATOM 2595 N N . PHE C 1 60 ? 37.819 69.260 16.796 1.00 74.36 67 PHE C N 1
ATOM 2596 C CA . PHE C 1 60 ? 37.250 69.299 15.461 1.00 69.55 67 PHE C CA 1
ATOM 2597 C C . PHE C 1 60 ? 35.777 69.675 15.408 1.00 66.58 67 PHE C C 1
ATOM 2598 O O . PHE C 1 60 ? 34.986 69.323 16.279 1.00 67.55 67 PHE C O 1
ATOM 2606 N N . SER C 1 61 ? 35.411 70.354 14.340 1.00 61.93 68 SER C N 1
ATOM 2607 C CA . SER C 1 61 ? 34.025 70.691 14.093 1.00 63.55 68 SER C CA 1
ATOM 2608 C C . SER C 1 61 ? 33.555 69.583 13.208 1.00 59.34 68 SER C C 1
ATOM 2609 O O . SER C 1 61 ? 34.335 69.103 12.392 1.00 64.90 68 SER C O 1
ATOM 2612 N N . VAL C 1 62 ? 32.291 69.200 13.311 1.00 55.07 69 VAL C N 1
ATOM 2613 C CA . VAL C 1 62 ? 31.797 68.106 12.501 1.00 49.10 69 VAL C CA 1
ATOM 2614 C C . VAL C 1 62 ? 30.723 68.527 11.516 1.00 48.22 69 VAL C C 1
ATOM 2615 O O . VAL C 1 62 ? 29.639 68.957 11.903 1.00 51.40 69 VAL C O 1
ATOM 2619 N N . VAL C 1 63 ? 31.021 68.357 10.237 1.00 47.01 70 VAL C N 1
ATOM 2620 C CA . VAL C 1 63 ? 30.079 68.669 9.177 1.00 46.48 70 VAL C CA 1
ATOM 2621 C C . VAL C 1 63 ? 29.465 67.383 8.675 1.00 47.25 70 VAL C C 1
ATOM 2622 O O . VAL C 1 63 ? 30.179 66.491 8.246 1.00 48.35 70 VAL C O 1
ATOM 2626 N N . THR C 1 64 ? 28.138 67.303 8.734 1.00 51.27 71 THR C N 1
ATOM 2627 C CA . THR C 1 64 ? 27.408 66.148 8.253 1.00 52.53 71 THR C CA 1
ATOM 2628 C C . THR C 1 64 ? 26.628 66.536 7.009 1.00 53.67 71 THR C C 1
ATOM 2629 O O . THR C 1 64 ? 25.735 67.364 7.081 1.00 59.83 71 THR C O 1
ATOM 2633 N N . PHE C 1 65 ? 26.967 65.940 5.873 1.00 52.62 72 PHE C N 1
ATOM 2634 C CA . PHE C 1 65 ? 26.270 66.241 4.637 1.00 55.86 72 PHE C CA 1
ATOM 2635 C C . PHE C 1 65 ? 24.983 65.457 4.513 1.00 58.68 72 PHE C C 1
ATOM 2636 O O . PHE C 1 65 ? 24.889 64.340 4.971 1.00 59.37 72 PHE C O 1
ATOM 2644 N N . ALA C 1 66 ? 23.986 66.077 3.891 1.00 63.98 73 ALA C N 1
ATOM 2645 C CA . ALA C 1 66 ? 22.716 65.429 3.626 1.00 64.25 73 ALA C CA 1
ATOM 2646 C C . ALA C 1 66 ? 22.921 64.574 2.388 1.00 64.38 73 ALA C C 1
ATOM 2647 O O . ALA C 1 66 ? 23.985 64.632 1.751 1.00 61.65 73 ALA C O 1
ATOM 2649 N N . ALA C 1 67 ? 21.904 63.802 2.028 1.00 65.57 74 ALA C N 1
ATOM 2650 C CA . ALA C 1 67 ? 21.997 62.918 0.874 1.00 66.95 74 ALA C CA 1
ATOM 2651 C C . ALA C 1 67 ? 22.365 63.633 -0.436 1.00 65.48 74 ALA C C 1
ATOM 2652 O O . ALA C 1 67 ? 22.971 63.025 -1.320 1.00 64.34 74 ALA C O 1
ATOM 2654 N N . ASP C 1 68 ? 22.012 64.911 -0.563 1.00 65.31 75 ASP C N 1
ATOM 2655 C CA . ASP C 1 68 ? 22.329 65.677 -1.790 1.00 65.93 75 ASP C CA 1
ATOM 2656 C C . ASP C 1 68 ? 23.709 66.355 -1.750 1.00 61.35 75 ASP C C 1
ATOM 2657 O O . ASP C 1 68 ? 24.024 67.172 -2.613 1.00 60.96 75 ASP C O 1
ATOM 2662 N N . GLY C 1 69 ? 24.513 66.039 -0.739 1.00 59.89 76 GLY C N 1
ATOM 2663 C CA . GLY C 1 69 ? 25.861 66.603 -0.628 1.00 59.46 76 GLY C CA 1
ATOM 2664 C C . GLY C 1 69 ? 25.895 68.040 -0.155 1.00 56.22 76 GLY C C 1
ATOM 2665 O O . GLY C 1 69 ? 26.831 68.781 -0.445 1.00 55.87 76 GLY C O 1
ATOM 2666 N N . THR C 1 70 ? 24.869 68.410 0.586 1.00 55.42 77 THR C N 1
ATOM 2667 C CA . THR C 1 70 ? 24.702 69.742 1.105 1.00 54.02 77 THR C CA 1
ATOM 2668 C C . THR C 1 70 ? 24.727 69.758 2.613 1.00 52.13 77 THR C C 1
ATOM 2669 O O . THR C 1 70 ? 24.256 68.821 3.246 1.00 54.17 77 THR C O 1
ATOM 2673 N N . ALA C 1 71 ? 25.265 70.823 3.191 1.00 49.76 78 ALA C N 1
ATOM 2674 C CA . ALA C 1 71 ? 25.296 70.967 4.639 1.00 50.40 78 ALA C CA 1
ATOM 2675 C C . ALA C 1 71 ? 25.076 72.409 4.968 1.00 52.62 78 ALA C C 1
ATOM 2676 O O . ALA C 1 71 ? 25.747 73.282 4.436 1.00 53.92 78 ALA C O 1
ATOM 2678 N N . VAL C 1 72 ? 24.132 72.646 5.863 1.00 58.23 79 VAL C N 1
ATOM 2679 C CA . VAL C 1 72 ? 23.752 73.973 6.259 1.00 62.85 79 VAL C CA 1
ATOM 2680 C C . VAL C 1 72 ? 23.943 74.106 7.745 1.00 62.97 79 VAL C C 1
ATOM 2681 O O . VAL C 1 72 ? 23.522 73.233 8.485 1.00 69.22 79 VAL C O 1
ATOM 2685 N N . THR C 1 73 ? 24.585 75.177 8.200 1.00 63.11 80 THR C N 1
ATOM 2686 C CA . THR C 1 73 ? 24.794 75.357 9.633 1.00 66.67 80 THR C CA 1
ATOM 2687 C C . THR C 1 73 ? 24.727 76.790 10.064 1.00 66.58 80 THR C C 1
ATOM 2688 O O . THR C 1 73 ? 24.959 77.710 9.287 1.00 67.08 80 THR C O 1
ATOM 2692 N N . SER C 1 74 ? 24.429 76.952 11.344 1.00 70.82 81 SER C N 1
ATOM 2693 C CA . SER C 1 74 ? 24.329 78.236 11.987 1.00 72.45 81 SER C CA 1
ATOM 2694 C C . SER C 1 74 ? 25.658 78.693 12.562 1.00 68.61 81 SER C C 1
ATOM 2695 O O . SER C 1 74 ? 25.766 79.798 13.084 1.00 67.15 81 SER C O 1
ATOM 2698 N N . THR C 1 75 ? 26.665 77.832 12.494 1.00 63.00 82 THR C N 1
ATOM 2699 C CA . THR C 1 75 ? 27.977 78.197 12.984 1.00 62.16 82 THR C CA 1
ATOM 2700 C C . THR C 1 75 ? 28.397 79.416 12.174 1.00 62.49 82 THR C C 1
ATOM 2701 O O . THR C 1 75 ? 28.290 79.387 10.956 1.00 60.96 82 THR C O 1
ATOM 2705 N N . LYS C 1 76 ? 28.845 80.483 12.836 1.00 68.92 83 LYS C N 1
ATOM 2706 C CA . LYS C 1 76 ? 29.188 81.735 12.126 1.00 78.41 83 LYS C CA 1
ATOM 2707 C C . LYS C 1 76 ? 30.106 81.568 10.922 1.00 80.31 83 LYS C C 1
ATOM 2708 O O . LYS C 1 76 ? 29.815 82.100 9.841 1.00 84.43 83 LYS C O 1
ATOM 2714 N N . ASN C 1 77 ? 31.200 80.843 11.077 1.00 78.42 84 ASN C N 1
ATOM 2715 C CA . ASN C 1 77 ? 32.093 80.675 9.952 1.00 78.08 84 ASN C CA 1
ATOM 2716 C C . ASN C 1 77 ? 32.956 79.430 10.112 1.00 77.47 84 ASN C C 1
ATOM 2717 O O . ASN C 1 77 ? 32.938 78.773 11.148 1.00 67.71 84 ASN C O 1
ATOM 2730 N N . LYS C 1 79 ? 36.764 77.506 9.947 1.00 87.83 86 LYS C N 1
ATOM 2731 C CA . LYS C 1 79 ? 38.077 77.851 10.469 1.00 94.18 86 LYS C CA 1
ATOM 2732 C C . LYS C 1 79 ? 39.077 77.998 9.319 1.00 98.65 86 LYS C C 1
ATOM 2733 O O . LYS C 1 79 ? 38.954 77.350 8.273 1.00 102.43 86 LYS C O 1
ATOM 2739 N N . PHE C 1 80 ? 40.062 78.862 9.534 1.00 102.95 87 PHE C N 1
ATOM 2740 C CA . PHE C 1 80 ? 41.098 79.155 8.543 1.00 107.98 87 PHE C CA 1
ATOM 2741 C C . PHE C 1 80 ? 42.452 78.741 9.068 1.00 110.56 87 PHE C C 1
ATOM 2742 O O . PHE C 1 80 ? 42.735 78.898 10.255 1.00 112.53 87 PHE C O 1
ATOM 2750 N N . GLY C 1 81 ? 43.288 78.220 8.177 1.00 113.67 88 GLY C N 1
ATOM 2751 C CA . GLY C 1 81 ? 44.632 77.800 8.552 1.00 123.65 88 GLY C CA 1
ATOM 2752 C C . GLY C 1 81 ? 45.130 76.580 7.826 1.00 124.46 88 GLY C C 1
ATOM 2753 O O . GLY C 1 81 ? 44.598 76.211 6.777 1.00 120.88 88 GLY C O 1
ATOM 2754 N N . THR C 1 82 ? 46.128 75.916 8.406 1.00 131.64 89 THR C N 1
ATOM 2755 C CA . THR C 1 82 ? 46.680 74.744 7.737 1.00 132.47 89 THR C CA 1
ATOM 2756 C C . THR C 1 82 ? 45.630 73.638 7.764 1.00 123.62 89 THR C C 1
ATOM 2757 O O . THR C 1 82 ? 45.087 73.289 8.822 1.00 126.97 89 THR C O 1
ATOM 2761 N N . VAL C 1 83 ? 45.350 73.097 6.588 1.00 113.35 90 VAL C N 1
ATOM 2762 C CA . VAL C 1 83 ? 44.353 72.054 6.445 1.00 102.47 90 VAL C CA 1
ATOM 2763 C C . VAL C 1 83 ? 44.789 70.736 7.104 1.00 98.87 90 VAL C C 1
ATOM 2764 O O . VAL C 1 83 ? 45.801 70.142 6.731 1.00 103.96 90 VAL C O 1
ATOM 2768 N N . ASN C 1 84 ? 44.036 70.316 8.114 1.00 92.55 91 ASN C N 1
ATOM 2769 C CA . ASN C 1 84 ? 44.276 69.041 8.796 1.00 90.87 91 ASN C CA 1
ATOM 2770 C C . ASN C 1 84 ? 42.941 68.308 8.948 1.00 79.83 91 ASN C C 1
ATOM 2771 O O . ASN C 1 84 ? 42.708 67.611 9.922 1.00 74.80 91 ASN C O 1
ATOM 2776 N N . ASP C 1 85 ? 42.075 68.453 7.956 1.00 74.56 92 ASP C N 1
ATOM 2777 C CA . ASP C 1 85 ? 40.743 67.882 8.021 1.00 69.95 92 ASP C CA 1
ATOM 2778 C C . ASP C 1 85 ? 40.748 66.366 7.866 1.00 68.76 92 ASP C C 1
ATOM 2779 O O . ASP C 1 85 ? 41.694 65.797 7.335 1.00 70.87 92 ASP C O 1
ATOM 2784 N N . LEU C 1 86 ? 39.691 65.726 8.363 1.00 64.13 93 LEU C N 1
ATOM 2785 C CA . LEU C 1 86 ? 39.501 64.281 8.239 1.00 62.62 93 LEU C CA 1
ATOM 2786 C C . LEU C 1 86 ? 38.195 64.049 7.510 1.00 58.51 93 LEU C C 1
ATOM 2787 O O . LEU C 1 86 ? 37.240 64.813 7.678 1.00 59.93 93 LEU C O 1
ATOM 2792 N N . TYR C 1 87 ? 38.150 62.998 6.700 1.00 55.78 94 TYR C N 1
ATOM 2793 C CA . TYR C 1 87 ? 36.981 62.715 5.906 1.00 52.97 94 TYR C CA 1
ATOM 2794 C C . TYR C 1 87 ? 36.517 61.298 6.117 1.00 52.57 94 TYR C C 1
ATOM 2795 O O . TYR C 1 87 ? 37.317 60.366 6.216 1.00 58.45 94 TYR C O 1
ATOM 2804 N N . TYR C 1 88 ? 35.209 61.126 6.173 1.00 52.76 95 TYR C N 1
ATOM 2805 C CA . TYR C 1 88 ? 34.642 59.809 6.354 1.00 54.17 95 TYR C CA 1
ATOM 2806 C C . TYR C 1 88 ? 33.355 59.686 5.583 1.00 54.35 95 TYR C C 1
ATOM 2807 O O . TYR C 1 88 ? 32.712 60.692 5.273 1.00 54.55 95 TYR C O 1
ATOM 2816 N N . THR C 1 89 ? 32.996 58.453 5.250 1.00 53.23 96 THR C N 1
ATOM 2817 C CA . THR C 1 89 ? 31.711 58.177 4.640 1.00 55.37 96 THR C CA 1
ATOM 2818 C C . THR C 1 89 ? 30.926 57.581 5.781 1.00 54.60 96 THR C C 1
ATOM 2819 O O . THR C 1 89 ? 31.508 57.014 6.705 1.00 56.79 96 THR C O 1
ATOM 2823 N N . VAL C 1 90 ? 29.613 57.683 5.716 1.00 54.91 97 VAL C N 1
ATOM 2824 C CA . VAL C 1 90 ? 28.771 57.164 6.766 1.00 59.38 97 VAL C CA 1
ATOM 2825 C C . VAL C 1 90 ? 27.578 56.393 6.219 1.00 64.40 97 VAL C C 1
ATOM 2826 O O . VAL C 1 90 ? 26.933 56.813 5.256 1.00 66.30 97 VAL C O 1
ATOM 2830 N N . ASN C 1 91 ? 27.285 55.256 6.834 1.00 65.68 98 ASN C N 1
ATOM 2831 C CA . ASN C 1 91 ? 26.123 54.483 6.429 1.00 70.52 98 ASN C CA 1
ATOM 2832 C C . ASN C 1 91 ? 24.881 55.088 7.089 1.00 71.21 98 ASN C C 1
ATOM 2833 O O . ASN C 1 91 ? 24.988 56.084 7.806 1.00 66.66 98 ASN C O 1
ATOM 2838 N N . LYS C 1 92 ? 23.710 54.499 6.857 1.00 77.22 99 LYS C N 1
ATOM 2839 C CA . LYS C 1 92 ? 22.485 55.033 7.455 1.00 81.15 99 LYS C CA 1
ATOM 2840 C C . LYS C 1 92 ? 22.564 55.071 8.981 1.00 80.16 99 LYS C C 1
ATOM 2841 O O . LYS C 1 92 ? 22.114 56.029 9.605 1.00 79.65 99 LYS C O 1
ATOM 2847 N N . GLU C 1 93 ? 23.172 54.050 9.569 1.00 80.40 100 GLU C N 1
ATOM 2848 C CA . GLU C 1 93 ? 23.284 53.959 11.020 1.00 82.76 100 GLU C CA 1
ATOM 2849 C C . GLU C 1 93 ? 24.303 54.934 11.618 1.00 76.59 100 GLU C C 1
ATOM 2850 O O . GLU C 1 93 ? 24.435 55.018 12.843 1.00 77.33 100 GLU C O 1
ATOM 2856 N N . GLY C 1 94 ? 25.050 55.636 10.775 1.00 69.53 101 GLY C N 1
ATOM 2857 C CA . GLY C 1 94 ? 26.025 56.598 11.262 1.00 66.04 101 GLY C CA 1
ATOM 2858 C C . GLY C 1 94 ? 27.434 56.074 11.509 1.00 68.23 101 GLY C C 1
ATOM 2859 O O . GLY C 1 94 ? 28.275 56.810 12.020 1.00 65.49 101 GLY C O 1
ATOM 2860 N N . GLN C 1 95 ? 27.703 54.801 11.205 1.00 72.07 102 GLN C N 1
ATOM 2861 C CA . GLN C 1 95 ? 29.058 54.273 11.388 1.00 71.67 102 GLN C CA 1
ATOM 2862 C C . GLN C 1 95 ? 29.955 54.863 10.317 1.00 67.54 102 GLN C C 1
ATOM 2863 O O . GLN C 1 95 ? 29.579 54.929 9.144 1.00 67.58 102 GLN C O 1
ATOM 2869 N N . ARG C 1 96 ? 31.152 55.251 10.733 1.00 66.01 103 ARG C N 1
ATOM 2870 C CA . ARG C 1 96 ? 32.109 55.925 9.863 1.00 65.62 103 ARG C CA 1
ATOM 2871 C C . ARG C 1 96 ? 33.165 55.038 9.237 1.00 66.73 103 ARG C C 1
ATOM 2872 O O . ARG C 1 96 ? 33.604 54.043 9.812 1.00 68.09 103 ARG C O 1
ATOM 2880 N N . THR C 1 97 ? 33.576 55.432 8.045 1.00 65.67 104 THR C N 1
ATOM 2881 C CA . THR C 1 97 ? 34.619 54.748 7.328 1.00 67.29 104 THR C CA 1
ATOM 2882 C C . THR C 1 97 ? 35.518 55.835 6.768 1.00 66.34 104 THR C C 1
ATOM 2883 O O . THR C 1 97 ? 35.069 56.672 5.986 1.00 69.29 104 THR C O 1
ATOM 2887 N N . LYS C 1 98 ? 36.779 55.835 7.178 1.00 66.67 105 LYS C N 1
ATOM 2888 C CA . LYS C 1 98 ? 37.721 56.840 6.723 1.00 68.78 105 LYS C CA 1
ATOM 2889 C C . LYS C 1 98 ? 37.981 56.709 5.236 1.00 69.93 105 LYS C C 1
ATOM 2890 O O . LYS C 1 98 ? 38.036 55.609 4.702 1.00 73.57 105 LYS C O 1
ATOM 2896 N N . ILE C 1 99 ? 38.122 57.837 4.563 1.00 66.19 106 ILE C N 1
ATOM 2897 C CA . ILE C 1 99 ? 38.440 57.812 3.147 1.00 69.52 106 ILE C CA 1
ATOM 2898 C C . ILE C 1 99 ? 39.734 58.586 2.975 1.00 69.81 106 ILE C C 1
ATOM 2899 O O . ILE C 1 99 ? 40.028 59.524 3.725 1.00 66.83 106 ILE C O 1
ATOM 2904 N N . ASP C 1 100 ? 40.509 58.183 1.988 1.00 70.09 107 ASP C N 1
ATOM 2905 C CA . ASP C 1 100 ? 41.797 58.783 1.770 1.00 74.17 107 ASP C CA 1
ATOM 2906 C C . ASP C 1 100 ? 41.650 60.205 1.205 1.00 72.11 107 ASP C C 1
ATOM 2907 O O . ASP C 1 100 ? 40.672 60.529 0.506 1.00 71.29 107 ASP C O 1
ATOM 2912 N N . SER C 1 101 ? 42.604 61.062 1.557 1.00 73.13 108 SER C N 1
ATOM 2913 C CA . SER C 1 101 ? 42.601 62.447 1.100 1.00 74.10 108 SER C CA 1
ATOM 2914 C C . SER C 1 101 ? 42.575 62.540 -0.397 1.00 68.52 108 SER C C 1
ATOM 2915 O O . SER C 1 101 ? 42.065 63.514 -0.938 1.00 69.83 108 SER C O 1
ATOM 2918 N N . SER C 1 102 ? 43.115 61.525 -1.062 1.00 66.12 109 SER C N 1
ATOM 2919 C CA . SER C 1 102 ? 43.143 61.501 -2.508 1.00 65.25 109 SER C CA 1
ATOM 2920 C C . SER C 1 102 ? 41.745 61.414 -3.125 1.00 61.14 109 SER C C 1
ATOM 2921 O O . SER C 1 102 ? 41.586 61.628 -4.313 1.00 62.63 109 SER C O 1
ATOM 2924 N N . CYS C 1 103 ? 40.737 61.125 -2.312 1.00 58.61 110 CYS C N 1
ATOM 2925 C CA . CYS C 1 103 ? 39.357 61.054 -2.788 1.00 57.38 110 CYS C CA 1
ATOM 2926 C C . CYS C 1 103 ? 38.622 62.376 -2.600 1.00 56.71 110 CYS C C 1
ATOM 2927 O O . CYS C 1 103 ? 37.435 62.477 -2.908 1.00 55.95 110 CYS C O 1
ATOM 2930 N N . ILE C 1 104 ? 39.323 63.377 -2.070 1.00 57.24 111 ILE C N 1
ATOM 2931 C CA . ILE C 1 104 ? 38.728 64.665 -1.768 1.00 55.36 111 ILE C CA 1
ATOM 2932 C C . ILE C 1 104 ? 39.470 65.790 -2.407 1.00 55.75 111 ILE C C 1
ATOM 2933 O O . ILE C 1 104 ? 40.685 65.812 -2.406 1.00 55.54 111 ILE C O 1
ATOM 2938 N N . HIS C 1 105 ? 38.718 66.737 -2.947 1.00 60.69 112 HIS C N 1
ATOM 2939 C CA . HIS C 1 105 ? 39.295 67.930 -3.529 1.00 63.85 112 HIS C CA 1
ATOM 2940 C C . HIS C 1 105 ? 38.653 69.132 -2.878 1.00 66.35 112 HIS C C 1
ATOM 2941 O O . HIS C 1 105 ? 37.427 69.261 -2.864 1.00 65.08 112 HIS C O 1
ATOM 2948 N N . PHE C 1 106 ? 39.483 70.009 -2.326 1.00 69.19 113 PHE C N 1
ATOM 2949 C CA . PHE C 1 106 ? 38.984 71.210 -1.705 1.00 66.03 113 PHE C CA 1
ATOM 2950 C C . PHE C 1 106 ? 38.998 72.261 -2.795 1.00 64.71 113 PHE C C 1
ATOM 2951 O O . PHE C 1 106 ? 40.063 72.697 -3.216 1.00 64.45 113 PHE C O 1
ATOM 2959 N N . SER C 1 107 ? 37.813 72.670 -3.244 1.00 63.02 114 SER C N 1
ATOM 2960 C CA . SER C 1 107 ? 37.691 73.602 -4.359 1.00 65.16 114 SER C CA 1
ATOM 2961 C C . SER C 1 107 ? 37.819 75.075 -4.036 1.00 68.21 114 SER C C 1
ATOM 2962 O O . SER C 1 107 ? 38.698 75.744 -4.561 1.00 77.71 114 SER C O 1
ATOM 2965 N N . SER C 1 108 ? 36.921 75.610 -3.230 1.00 66.91 115 SER C N 1
ATOM 2966 C CA . SER C 1 108 ? 36.971 77.039 -2.957 1.00 64.98 115 SER C CA 1
ATOM 2967 C C . SER C 1 108 ? 36.145 77.441 -1.770 1.00 64.39 115 SER C C 1
ATOM 2968 O O . SER C 1 108 ? 35.289 76.694 -1.296 1.00 59.43 115 SER C O 1
ATOM 2971 N N . THR C 1 109 ? 36.391 78.661 -1.321 1.00 68.64 116 THR C N 1
ATOM 2972 C CA . THR C 1 109 ? 35.647 79.240 -0.231 1.00 69.81 116 THR C CA 1
ATOM 2973 C C . THR C 1 109 ? 35.309 80.657 -0.597 1.00 68.31 116 THR C C 1
ATOM 2974 O O . THR C 1 109 ? 35.927 81.255 -1.480 1.00 69.00 116 THR C O 1
ATOM 2978 N N . GLY C 1 110 ? 34.321 81.199 0.091 1.00 68.26 117 GLY C N 1
ATOM 2979 C CA . GLY C 1 110 ? 33.913 82.550 -0.158 1.00 64.67 117 GLY C CA 1
ATOM 2980 C C . GLY C 1 110 ? 32.731 82.924 0.681 1.00 66.51 117 GLY C C 1
ATOM 2981 O O . GLY C 1 110 ? 32.455 82.315 1.716 1.00 66.77 117 GLY C O 1
ATOM 2982 N N . SER C 1 111 ? 32.037 83.951 0.221 1.00 68.56 118 SER C N 1
ATOM 2983 C CA . SER C 1 111 ? 30.874 84.465 0.890 1.00 65.43 118 SER C CA 1
ATOM 2984 C C . SER C 1 111 ? 29.886 84.844 -0.187 1.00 60.09 118 SER C C 1
ATOM 2985 O O . SER C 1 111 ? 30.272 85.287 -1.253 1.00 57.31 118 SER C O 1
ATOM 2988 N N . ARG C 1 112 ? 28.611 84.659 0.108 1.00 61.28 119 ARG C N 1
ATOM 2989 C CA . ARG C 1 112 ? 27.549 85.006 -0.799 1.00 59.98 119 ARG C CA 1
ATOM 2990 C C . ARG C 1 112 ? 26.589 85.877 -0.025 1.00 60.45 119 ARG C C 1
ATOM 2991 O O . ARG C 1 112 ? 26.214 85.552 1.106 1.00 58.68 119 ARG C O 1
ATOM 2999 N N . THR C 1 113 ? 26.201 87.003 -0.596 1.00 61.40 120 THR C N 1
ATOM 3000 C CA . THR C 1 113 ? 25.267 87.866 0.117 1.00 64.87 120 THR C CA 1
ATOM 3001 C C . THR C 1 113 ? 23.889 87.889 -0.534 1.00 68.25 120 THR C C 1
ATOM 3002 O O . THR C 1 113 ? 23.737 88.251 -1.695 1.00 77.67 120 THR C O 1
ATOM 3006 N N . GLU C 1 114 ? 22.898 87.457 0.231 1.00 74.75 121 GLU C N 1
ATOM 3007 C CA . GLU C 1 114 ? 21.505 87.475 -0.188 1.00 77.93 121 GLU C CA 1
ATOM 3008 C C . GLU C 1 114 ? 20.838 88.519 0.720 1.00 86.61 121 GLU C C 1
ATOM 3009 O O . GLU C 1 114 ? 20.897 88.419 1.958 1.00 88.44 121 GLU C O 1
ATOM 3015 N N . ASN C 1 115 ? 20.224 89.525 0.094 1.00 95.49 122 ASN C N 1
ATOM 3016 C CA . ASN C 1 115 ? 19.657 90.684 0.799 1.00 101.26 122 ASN C CA 1
ATOM 3017 C C . ASN C 1 115 ? 20.854 91.474 1.324 1.00 104.61 122 ASN C C 1
ATOM 3018 O O . ASN C 1 115 ? 21.599 92.071 0.544 1.00 108.36 122 ASN C O 1
ATOM 3023 N N . SER C 1 116 ? 21.043 91.485 2.633 1.00 104.04 123 SER C N 1
ATOM 3024 C CA . SER C 1 116 ? 22.205 92.120 3.211 1.00 107.23 123 SER C CA 1
ATOM 3025 C C . SER C 1 116 ? 22.881 91.095 4.126 1.00 103.36 123 SER C C 1
ATOM 3026 O O . SER C 1 116 ? 23.787 91.439 4.880 1.00 114.23 123 SER C O 1
ATOM 3029 N N . TRP C 1 117 ? 22.457 89.830 4.026 1.00 92.15 124 TRP C N 1
ATOM 3030 C CA . TRP C 1 117 ? 22.971 88.760 4.884 1.00 89.44 124 TRP C CA 1
ATOM 3031 C C . TRP C 1 117 ? 24.076 87.964 4.185 1.00 82.75 124 TRP C C 1
ATOM 3032 O O . TRP C 1 117 ? 23.904 87.513 3.055 1.00 72.92 124 TRP C O 1
ATOM 3043 N N . GLU C 1 118 ? 25.201 87.776 4.875 1.00 81.67 125 GLU C N 1
ATOM 3044 C CA . G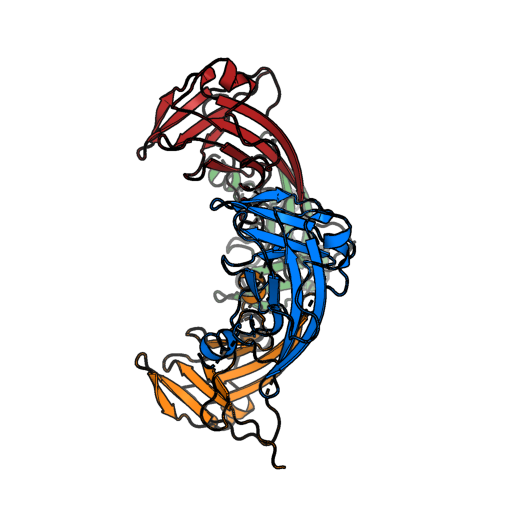LU C 1 118 ? 26.337 87.061 4.306 1.00 79.32 125 GLU C CA 1
ATOM 3045 C C . GLU C 1 118 ? 26.431 85.621 4.769 1.00 72.92 125 GLU C C 1
ATOM 3046 O O . GLU C 1 118 ? 26.391 85.324 5.964 1.00 74.33 125 GLU C O 1
ATOM 3052 N N . PHE C 1 119 ? 26.592 84.732 3.802 1.00 67.48 126 PHE C N 1
ATOM 3053 C CA . PHE C 1 119 ? 26.733 83.319 4.069 1.00 63.16 126 PHE C CA 1
ATOM 3054 C C . PHE C 1 119 ? 28.111 82.857 3.585 1.00 58.96 126 PHE C C 1
ATOM 3055 O O . PHE C 1 119 ? 28.341 82.777 2.380 1.00 54.69 126 PHE C O 1
ATOM 3063 N N . PRO C 1 120 ? 29.041 82.598 4.509 1.00 59.42 127 PRO C N 1
ATOM 3064 C CA . PRO C 1 120 ? 30.302 82.047 4.047 1.00 58.01 127 PRO C CA 1
ATOM 3065 C C . PRO C 1 120 ? 30.034 80.624 3.581 1.00 54.58 127 PRO C C 1
ATOM 3066 O O . PRO C 1 120 ? 29.137 79.965 4.115 1.00 52.25 127 PRO C O 1
ATOM 3070 N N . PHE C 1 121 ? 30.791 80.150 2.603 1.00 53.26 128 PHE C N 1
ATOM 3071 C CA . PHE C 1 121 ? 30.591 78.799 2.104 1.00 53.84 128 PHE C CA 1
ATOM 3072 C C . PHE C 1 121 ? 31.885 78.103 1.716 1.00 52.92 128 PHE C C 1
ATOM 3073 O O . PHE C 1 121 ? 32.927 78.737 1.536 1.00 54.32 128 PHE C O 1
ATOM 3081 N N . ALA C 1 122 ? 31.788 76.794 1.544 1.00 51.12 129 ALA C N 1
ATOM 3082 C CA . ALA C 1 122 ? 32.923 75.987 1.122 1.00 51.08 129 ALA C CA 1
ATOM 3083 C C . ALA C 1 122 ? 32.492 74.987 0.061 1.00 50.61 129 ALA C C 1
ATOM 3084 O O . ALA C 1 122 ? 31.414 74.389 0.142 1.00 46.51 129 ALA C O 1
ATOM 3086 N N . ASN C 1 123 ? 33.346 74.839 -0.943 1.00 50.50 130 ASN C N 1
ATOM 3087 C CA . ASN C 1 123 ? 33.119 73.913 -2.031 1.00 51.44 130 ASN C CA 1
ATOM 3088 C C . ASN C 1 123 ? 34.161 72.815 -2.006 1.00 49.75 130 ASN C C 1
ATOM 3089 O O . ASN C 1 123 ? 35.357 73.072 -2.057 1.00 48.46 130 ASN C O 1
ATOM 3094 N N . LEU C 1 124 ? 33.684 71.590 -1.893 1.00 49.29 131 LEU C N 1
ATOM 3095 C CA . LEU C 1 124 ? 34.535 70.439 -1.935 1.00 48.35 131 LEU C CA 1
ATOM 3096 C C . LEU C 1 124 ? 33.956 69.483 -2.922 1.00 47.81 131 LEU C C 1
ATOM 3097 O O . LEU C 1 124 ? 32.838 69.654 -3.393 1.00 50.13 131 LEU C O 1
ATOM 3102 N N . GLU C 1 125 ? 34.710 68.436 -3.198 1.00 49.69 132 GLU C N 1
ATOM 3103 C CA . GLU C 1 125 ? 34.289 67.453 -4.154 1.00 50.40 132 GLU C CA 1
ATOM 3104 C C . GLU C 1 125 ? 34.813 66.119 -3.712 1.00 49.77 132 GLU C C 1
ATOM 3105 O O . GLU C 1 125 ? 35.947 66.018 -3.233 1.00 52.92 132 GLU C O 1
ATOM 3111 N N . VAL C 1 126 ? 33.991 65.094 -3.864 1.00 49.10 133 VAL C N 1
ATOM 3112 C CA . VAL C 1 126 ? 34.374 63.760 -3.446 1.00 50.94 133 VAL C CA 1
ATOM 3113 C C . VAL C 1 126 ? 34.200 62.787 -4.585 1.00 52.62 133 VAL C C 1
ATOM 3114 O O . VAL C 1 126 ? 33.366 63.009 -5.475 1.00 52.96 133 VAL C O 1
ATOM 3118 N N . THR C 1 127 ? 35.004 61.724 -4.559 1.00 52.51 134 THR C N 1
ATOM 3119 C CA . THR C 1 127 ? 34.922 60.665 -5.558 1.00 56.12 134 THR C CA 1
ATOM 3120 C C . THR C 1 127 ? 35.135 59.301 -4.905 1.00 58.86 134 THR C C 1
ATOM 3121 O O . THR C 1 127 ? 35.710 59.217 -3.824 1.00 56.89 134 THR C O 1
ATOM 3125 N N . ARG C 1 128 ? 34.594 58.263 -5.539 1.00 64.19 135 ARG C N 1
ATOM 3126 C CA . ARG C 1 128 ? 34.786 56.868 -5.129 1.00 70.17 135 ARG C CA 1
ATOM 3127 C C . ARG C 1 128 ? 35.528 56.172 -6.282 1.00 70.22 135 ARG C C 1
ATOM 3128 O O . ARG C 1 128 ? 36.362 55.301 -6.090 1.00 63.34 135 ARG C O 1
ATOM 3136 N N . THR C 1 129 ? 35.155 56.592 -7.486 1.00 75.37 136 THR C N 1
ATOM 3137 C CA . THR C 1 129 ? 35.658 56.138 -8.764 1.00 75.76 136 THR C CA 1
ATOM 3138 C C . THR C 1 129 ? 37.097 56.458 -9.074 1.00 71.81 136 THR C C 1
ATOM 3139 O O . THR C 1 129 ? 37.830 55.588 -9.537 1.00 71.29 136 THR C O 1
ATOM 3143 N N . ALA C 1 130 ? 37.504 57.698 -8.813 1.00 67.32 137 ALA C N 1
ATOM 3144 C CA . ALA C 1 130 ? 38.817 58.169 -9.252 1.00 69.69 137 ALA C CA 1
ATOM 3145 C C . ALA C 1 130 ? 39.780 58.758 -8.225 1.00 70.72 137 ALA C C 1
ATOM 3146 O O . ALA C 1 130 ? 40.492 59.720 -8.544 1.00 77.92 137 ALA C O 1
ATOM 3148 N N . CYS C 1 131 ? 39.849 58.202 -7.023 1.00 69.33 138 CYS C N 1
ATOM 3149 C CA . CYS C 1 131 ? 40.776 58.745 -6.032 1.00 69.46 138 CYS C CA 1
ATOM 3150 C C . CYS C 1 131 ? 42.162 58.792 -6.671 1.00 68.49 138 CYS C C 1
ATOM 3151 O O . CYS C 1 131 ? 42.590 57.831 -7.283 1.00 68.73 138 CYS C O 1
ATOM 3154 N N . SER C 1 132 ? 42.835 59.931 -6.561 1.00 69.00 139 SER C N 1
ATOM 3155 C CA . SER C 1 132 ? 44.170 60.107 -7.120 1.00 71.16 139 SER C CA 1
ATOM 3156 C C . SER C 1 132 ? 44.743 61.438 -6.667 1.00 73.46 139 SER C C 1
ATOM 3157 O O . SER C 1 132 ? 44.022 62.283 -6.151 1.00 70.91 139 SER C O 1
ATOM 3160 N N . GLN C 1 133 ? 46.036 61.636 -6.882 1.00 80.40 140 GLN C N 1
ATOM 3161 C CA . GLN C 1 133 ? 46.671 62.905 -6.523 1.00 84.59 140 GLN C CA 1
ATOM 3162 C C . GLN C 1 133 ? 46.180 63.996 -7.463 1.00 82.44 140 GLN C C 1
ATOM 3163 O O . GLN C 1 133 ? 46.038 65.160 -7.077 1.00 82.13 140 GLN C O 1
ATOM 3169 N N . GLU C 1 134 ? 45.886 63.609 -8.699 1.00 82.10 141 GLU C N 1
ATOM 3170 C CA . GLU C 1 134 ? 45.400 64.559 -9.680 1.00 83.29 141 GLU C CA 1
ATOM 3171 C C . GLU C 1 134 ? 44.044 65.068 -9.219 1.00 73.82 141 GLU C C 1
ATOM 3172 O O . GLU C 1 134 ? 43.791 66.267 -9.252 1.00 69.48 141 GLU C O 1
ATOM 3178 N N . PHE C 1 135 ? 43.178 64.153 -8.790 1.00 67.15 142 PHE C N 1
ATOM 3179 C CA . PHE C 1 135 ? 41.855 64.531 -8.328 1.00 62.59 142 PHE C CA 1
ATOM 3180 C C . PHE C 1 135 ? 41.949 65.447 -7.113 1.00 62.30 142 PHE C C 1
ATOM 3181 O O . PHE C 1 135 ? 41.270 66.475 -7.067 1.00 61.45 142 PHE C O 1
ATOM 3189 N N . SER C 1 136 ? 42.784 65.072 -6.146 1.00 63.88 143 SER C N 1
ATOM 3190 C CA . SER C 1 136 ? 42.992 65.881 -4.933 1.00 66.96 143 SER C CA 1
ATOM 3191 C C . SER C 1 136 ? 43.335 67.333 -5.269 1.00 67.29 143 SER C C 1
ATOM 3192 O O . SER C 1 136 ? 42.781 68.281 -4.702 1.00 69.82 143 SER C O 1
ATOM 3195 N N . ALA C 1 137 ? 44.201 67.507 -6.247 1.00 77.41 144 ALA C N 1
ATOM 3196 C CA . ALA C 1 137 ? 44.631 68.837 -6.627 1.00 75.84 144 ALA C CA 1
ATOM 3197 C C . ALA C 1 137 ? 43.662 69.599 -7.531 1.00 70.98 144 ALA C C 1
ATOM 3198 O O . ALA C 1 137 ? 43.542 70.811 -7.400 1.00 68.84 144 ALA C O 1
ATOM 3200 N N . ASN C 1 138 ? 42.964 68.900 -8.425 1.00 69.42 145 ASN C N 1
ATOM 3201 C CA . ASN C 1 138 ? 42.101 69.572 -9.404 1.00 67.41 145 ASN C CA 1
ATOM 3202 C C . ASN C 1 138 ? 40.620 69.225 -9.458 1.00 65.43 145 ASN C C 1
ATOM 3203 O O . ASN C 1 138 ? 39.860 69.919 -10.121 1.00 65.38 145 ASN C O 1
ATOM 3208 N N . GLY C 1 139 ? 40.199 68.157 -8.797 1.00 66.81 146 GLY C N 1
ATOM 3209 C CA . GLY C 1 139 ? 38.797 67.740 -8.873 1.00 64.15 146 GLY C CA 1
ATOM 3210 C C . GLY C 1 139 ? 38.530 67.157 -10.249 1.00 60.94 146 GLY C C 1
ATOM 3211 O O . GLY C 1 139 ? 39.434 67.074 -11.075 1.00 58.49 146 GLY C O 1
ATOM 3212 N N . ARG C 1 140 ? 37.284 66.776 -10.504 1.00 59.14 147 ARG C N 1
ATOM 3213 C CA . ARG C 1 140 ? 36.946 66.181 -11.766 1.00 60.13 147 ARG C CA 1
ATOM 3214 C C . ARG C 1 140 ? 37.007 67.191 -12.892 1.00 62.18 147 ARG C C 1
ATOM 3215 O O . ARG C 1 140 ? 36.765 68.384 -12.709 1.00 62.85 147 ARG C O 1
ATOM 3223 N N . GLU C 1 141 ? 37.313 66.685 -14.072 1.00 68.87 148 GLU C N 1
ATOM 3224 C CA . GLU C 1 141 ? 37.386 67.486 -15.266 1.00 71.49 148 GLU C CA 1
ATOM 3225 C C . GLU C 1 141 ? 35.949 67.838 -15.698 1.00 70.43 148 GLU C C 1
ATOM 3226 O O . GLU C 1 141 ? 35.079 66.971 -15.734 1.00 73.02 148 GLU C O 1
ATOM 3232 N N . VAL C 1 142 ? 35.714 69.117 -15.998 1.00 67.40 149 VAL C N 1
ATOM 3233 C CA . VAL C 1 142 ? 34.410 69.606 -16.456 1.00 69.70 149 VAL C CA 1
ATOM 3234 C C . VAL C 1 142 ? 34.620 70.467 -17.699 1.00 71.13 149 VAL C C 1
ATOM 3235 O O . VAL C 1 142 ? 35.736 70.931 -17.934 1.00 75.24 149 VAL C O 1
ATOM 3239 N N . PRO C 1 143 ? 33.550 70.724 -18.482 1.00 73.18 150 PRO C N 1
ATOM 3240 C CA . PRO C 1 143 ? 33.657 71.554 -19.709 1.00 72.70 150 PRO C CA 1
ATOM 3241 C C . PRO C 1 143 ? 34.290 72.938 -19.490 1.00 71.92 150 PRO C C 1
ATOM 3242 O O . PRO C 1 143 ? 34.143 73.523 -18.429 1.00 69.49 150 PRO C O 1
ATOM 3246 N N . GLU C 1 144 ? 34.961 73.446 -20.521 1.00 77.09 151 GLU C N 1
ATOM 3247 C CA . GLU C 1 144 ? 35.725 74.706 -20.452 1.00 80.02 151 GLU C CA 1
ATOM 3248 C C . GLU C 1 144 ? 34.943 75.988 -20.153 1.00 77.55 151 GLU C C 1
ATOM 3249 O O . GLU C 1 144 ? 35.072 76.581 -19.077 1.00 73.16 151 GLU C O 1
ATOM 3255 N N . ASN C 1 145 ? 34.142 76.413 -21.119 1.00 75.69 152 ASN C N 1
ATOM 3256 C CA . ASN C 1 145 ? 33.412 77.682 -21.022 1.00 73.56 152 ASN C CA 1
ATOM 3257 C C . ASN C 1 145 ? 32.167 77.666 -20.178 1.00 68.89 152 ASN C C 1
ATOM 3258 O O . ASN C 1 145 ? 31.780 78.685 -19.606 1.00 69.51 152 ASN C O 1
ATOM 3263 N N . GLN C 1 146 ? 31.558 76.500 -20.089 1.00 63.76 153 GLN C N 1
ATOM 3264 C CA . GLN C 1 146 ? 30.366 76.330 -19.324 1.00 61.50 153 GLN C CA 1
ATOM 3265 C C . GLN C 1 146 ? 30.636 76.516 -17.827 1.00 57.34 153 GLN C C 1
ATOM 3266 O O . GLN C 1 146 ? 31.721 76.290 -17.327 1.00 57.04 153 GLN C O 1
ATOM 3272 N N . GLU C 1 147 ? 29.630 76.972 -17.125 1.00 54.80 154 GLU C N 1
ATOM 3273 C CA . GLU C 1 147 ? 29.701 77.148 -15.689 1.00 52.96 154 GLU C CA 1
ATOM 3274 C C . GLU C 1 147 ? 29.998 75.805 -14.965 1.00 48.18 154 GLU C C 1
ATOM 3275 O O . GLU C 1 147 ? 29.625 74.751 -15.452 1.00 46.73 154 GLU C O 1
ATOM 3281 N N . HIS C 1 148 ? 30.685 75.837 -13.824 1.00 45.28 155 HIS C N 1
ATOM 3282 C CA . HIS C 1 148 ? 30.962 74.601 -13.082 1.00 44.36 155 HIS C CA 1
ATOM 3283 C C . HIS C 1 148 ? 29.629 74.133 -12.471 1.00 44.64 155 HIS C C 1
ATOM 3284 O O . HIS C 1 148 ? 28.879 74.948 -11.946 1.00 45.70 155 HIS C O 1
ATOM 3291 N N . PRO C 1 149 ? 29.323 72.825 -12.536 1.00 44.28 156 PRO C N 1
ATOM 3292 C CA . PRO C 1 149 ? 28.068 72.266 -11.991 1.00 44.88 156 PRO C CA 1
ATOM 3293 C C . PRO C 1 149 ? 27.732 72.687 -10.559 1.00 45.30 156 PRO C C 1
ATOM 3294 O O . PRO C 1 149 ? 26.561 72.690 -10.173 1.00 45.29 156 PRO C O 1
ATOM 3298 N N . ALA C 1 150 ? 28.757 73.016 -9.781 1.00 45.04 157 ALA C N 1
ATOM 3299 C CA . ALA C 1 150 ? 28.588 73.449 -8.407 1.00 48.71 157 ALA C CA 1
ATOM 3300 C C . ALA C 1 150 ? 27.896 74.798 -8.332 1.00 49.29 157 ALA C C 1
ATOM 3301 O O . ALA C 1 150 ? 27.303 75.129 -7.309 1.00 52.72 157 ALA C O 1
ATOM 3303 N N . GLU C 1 151 ? 28.001 75.591 -9.391 1.00 50.08 158 GLU C N 1
ATOM 3304 C CA . GLU C 1 151 ? 27.347 76.897 -9.426 1.00 53.46 158 GLU C CA 1
ATOM 3305 C C . GLU C 1 151 ? 25.849 76.719 -9.388 1.00 50.91 158 GLU C C 1
ATOM 3306 O O . GLU C 1 151 ? 25.157 77.449 -8.685 1.00 49.43 158 GLU C O 1
ATOM 3312 N N . LYS C 1 152 ? 25.339 75.749 -10.137 1.00 50.31 159 LYS C N 1
ATOM 3313 C CA . LYS C 1 152 ? 23.912 75.508 -10.121 1.00 52.97 159 LYS C CA 1
ATOM 3314 C C . LYS C 1 152 ? 23.508 74.900 -8.773 1.00 55.18 159 LYS C C 1
ATOM 3315 O O . LYS C 1 152 ? 22.493 75.286 -8.197 1.00 54.61 159 LYS C O 1
ATOM 3321 N N . LYS C 1 153 ? 24.283 73.930 -8.287 1.00 54.25 160 LYS C N 1
ATOM 3322 C CA . LYS C 1 153 ? 23.974 73.308 -7.004 1.00 56.59 160 LYS C CA 1
ATOM 3323 C C . LYS C 1 153 ? 23.839 74.400 -5.932 1.00 54.86 160 LYS C C 1
ATOM 3324 O O . LYS C 1 153 ? 22.946 74.340 -5.085 1.00 56.56 160 LYS C O 1
ATOM 3338 N N . ARG C 1 155 ? 23.307 77.705 -6.463 1.00 56.13 162 ARG C N 1
ATOM 3339 C CA . ARG C 1 155 ? 22.186 78.553 -6.817 1.00 56.04 162 ARG C CA 1
ATOM 3340 C C . ARG C 1 155 ? 20.909 77.954 -6.208 1.00 58.88 162 ARG C C 1
ATOM 3341 O O . ARG C 1 155 ? 20.150 78.632 -5.545 1.00 60.91 162 ARG C O 1
ATOM 3349 N N . ASP C 1 156 ? 20.711 76.655 -6.409 1.00 63.18 163 ASP C N 1
ATOM 3350 C CA . ASP C 1 156 ? 19.524 75.963 -5.904 1.00 65.24 163 ASP C CA 1
ATOM 3351 C C . ASP C 1 156 ? 19.514 75.859 -4.385 1.00 66.92 163 ASP C C 1
ATOM 3352 O O . ASP C 1 156 ? 18.467 75.971 -3.752 1.00 68.69 163 ASP C O 1
ATOM 3357 N N . LEU C 1 157 ? 20.683 75.640 -3.799 1.00 65.92 164 LEU C N 1
ATOM 3358 C CA . LEU C 1 157 ? 20.784 75.530 -2.348 1.00 63.90 164 LEU C CA 1
ATOM 3359 C C . LEU C 1 157 ? 20.422 76.845 -1.672 1.00 64.38 164 LEU C C 1
ATOM 3360 O O . LEU C 1 157 ? 19.782 76.848 -0.640 1.00 66.38 164 LEU C O 1
ATOM 3373 N N . GLN C 1 159 ? 18.395 79.059 -2.709 1.00 69.33 166 GLN C N 1
ATOM 3374 C CA . GLN C 1 159 ? 16.952 79.200 -2.784 1.00 73.86 166 GLN C CA 1
ATOM 3375 C C . GLN C 1 159 ? 16.295 78.367 -1.698 1.00 76.03 166 GLN C C 1
ATOM 3376 O O . GLN C 1 159 ? 15.411 78.845 -1.001 1.00 79.40 166 GLN C O 1
ATOM 3382 N N . ARG C 1 160 ? 16.728 77.121 -1.551 1.00 76.78 167 ARG C N 1
ATOM 3383 C CA . ARG C 1 160 ? 16.188 76.262 -0.510 1.00 79.34 167 ARG C CA 1
ATOM 3384 C C . ARG C 1 160 ? 16.400 76.870 0.864 1.00 78.11 167 ARG C C 1
ATOM 3385 O O . ARG C 1 160 ? 15.539 76.755 1.731 1.00 80.80 167 ARG C O 1
ATOM 3393 N N . ILE C 1 161 ? 17.545 77.518 1.051 1.00 74.60 168 ILE C N 1
ATOM 3394 C CA . ILE C 1 161 ? 17.855 78.186 2.304 1.00 75.95 168 ILE C CA 1
ATOM 3395 C C . ILE C 1 161 ? 16.890 79.338 2.530 1.00 79.74 168 ILE C C 1
ATOM 3396 O O . ILE C 1 161 ? 16.270 79.424 3.582 1.00 83.77 168 ILE C O 1
ATOM 3401 N N . GLN C 1 162 ? 16.765 80.224 1.547 1.00 84.15 169 GLN C N 1
ATOM 3402 C CA . GLN C 1 162 ? 15.855 81.381 1.681 1.00 90.60 169 GLN C CA 1
ATOM 3403 C C . GLN C 1 162 ? 14.456 80.953 2.043 1.00 92.98 169 GLN C C 1
ATOM 3404 O O . GLN C 1 162 ? 13.818 81.544 2.907 1.00 93.54 169 GLN C O 1
ATOM 3410 N N . GLU C 1 163 ? 13.976 79.940 1.335 1.00 94.84 170 GLU C N 1
ATOM 3411 C CA . GLU C 1 163 ? 12.621 79.442 1.542 1.00 99.84 170 GLU C CA 1
ATOM 3412 C C . GLU C 1 163 ? 12.426 78.774 2.905 1.00 102.95 170 GLU C C 1
ATOM 3413 O O . GLU C 1 163 ? 11.583 79.198 3.687 1.00 108.03 170 GLU C O 1
ATOM 3419 N N . ARG C 1 164 ? 13.230 77.762 3.202 1.00 102.90 171 ARG C N 1
ATOM 3420 C CA . ARG C 1 164 ? 13.095 77.016 4.457 1.00 107.58 171 ARG C CA 1
ATOM 3421 C C . ARG C 1 164 ? 13.491 77.809 5.727 1.00 107.64 171 ARG C C 1
ATOM 3422 O O . ARG C 1 164 ? 12.792 77.728 6.737 1.00 112.25 171 ARG C O 1
ATOM 3430 N N . TYR C 1 165 ? 14.583 78.575 5.674 1.00 103.13 172 TYR C N 1
ATOM 3431 C CA . TYR C 1 165 ? 15.069 79.325 6.858 1.00 104.40 172 TYR C CA 1
ATOM 3432 C C . TYR C 1 165 ? 14.973 80.863 6.933 1.00 104.65 172 TYR C C 1
ATOM 3433 O O . TYR C 1 165 ? 14.822 81.420 8.018 1.00 101.80 172 TYR C O 1
ATOM 3450 N N . ASN C 1 167 ? 12.779 83.054 5.952 1.00 123.42 174 ASN C N 1
ATOM 3451 C CA . ASN C 1 167 ? 11.446 83.640 6.254 1.00 133.47 174 ASN C CA 1
ATOM 3452 C C . ASN C 1 167 ? 10.402 83.083 5.277 1.00 138.19 174 ASN C C 1
ATOM 3453 O O . ASN C 1 167 ? 10.376 83.509 4.121 1.00 145.65 174 ASN C O 1
ATOM 3458 N N . LYS C 1 168 ? 9.578 82.097 5.663 1.00 140.67 175 LYS C N 1
ATOM 3459 C CA . LYS C 1 168 ? 9.550 81.381 6.960 1.00 140.34 175 LYS C CA 1
ATOM 3460 C C . LYS C 1 168 ? 8.792 82.188 8.026 1.00 151.88 175 LYS C C 1
ATOM 3461 O O . LYS C 1 168 ? 9.374 82.747 8.955 1.00 156.49 175 LYS C O 1
ATOM 3467 N N . GLU D 1 26 ? 15.324 107.223 12.591 1.00 91.13 33 GLU D N 1
ATOM 3468 C CA . GLU D 1 26 ? 15.297 105.747 12.848 1.00 86.95 33 GLU D CA 1
ATOM 3469 C C . GLU D 1 26 ? 14.733 105.438 14.249 1.00 81.76 33 GLU D C 1
ATOM 3470 O O . GLU D 1 26 ? 14.975 106.152 15.243 1.00 76.30 33 GLU D O 1
ATOM 3476 N N . THR D 1 27 ? 14.050 104.305 14.322 1.00 79.92 34 THR D N 1
ATOM 3477 C CA . THR D 1 27 ? 13.324 103.904 15.516 1.00 78.99 34 THR D CA 1
ATOM 3478 C C . THR D 1 27 ? 13.611 102.460 15.954 1.00 72.30 34 THR D C 1
ATOM 3479 O O . THR D 1 27 ? 14.297 101.712 15.249 1.00 70.56 34 THR D O 1
ATOM 3483 N N . THR D 1 28 ? 13.087 102.076 17.121 1.00 68.10 35 THR D N 1
ATOM 3484 C CA . THR D 1 28 ? 13.336 100.723 17.684 1.00 66.74 35 THR D CA 1
ATOM 3485 C C . THR D 1 28 ? 12.482 99.612 17.089 1.00 63.54 35 THR D C 1
ATOM 3486 O O . THR D 1 28 ? 12.876 98.446 17.129 1.00 60.37 35 THR D O 1
ATOM 3490 N N . ASP D 1 29 ? 11.320 99.976 16.554 1.00 62.50 36 ASP D N 1
ATOM 3491 C CA . ASP D 1 29 ? 10.421 99.039 15.886 1.00 57.00 36 ASP D CA 1
ATOM 3492 C C . ASP D 1 29 ? 10.399 97.633 16.451 1.00 50.05 36 ASP D C 1
ATOM 3493 O O . ASP D 1 29 ? 10.774 96.678 15.768 1.00 60.07 36 ASP D O 1
ATOM 3498 N N . THR D 1 30 ? 10.006 97.494 17.702 1.00 48.61 37 THR D N 1
ATOM 3499 C CA . THR D 1 30 ? 9.902 96.169 18.301 1.00 47.54 37 THR D CA 1
ATOM 3500 C C . THR D 1 30 ? 8.552 95.964 18.968 1.00 46.57 37 THR D C 1
ATOM 3501 O O . THR D 1 30 ? 8.023 96.867 19.605 1.00 47.63 37 THR D O 1
ATOM 3505 N N . ILE D 1 31 ? 7.993 94.777 18.777 1.00 43.39 38 ILE D N 1
ATOM 3506 C CA . ILE D 1 31 ? 6.723 94.411 19.354 1.00 46.59 38 ILE D CA 1
ATOM 3507 C C . ILE D 1 31 ? 7.014 93.338 20.350 1.00 44.56 38 ILE D C 1
ATOM 3508 O O . ILE D 1 31 ? 7.649 92.353 20.013 1.00 41.61 38 ILE D O 1
ATOM 3513 N N . TYR D 1 32 ? 6.536 93.522 21.570 1.00 46.48 39 TYR D N 1
ATOM 3514 C CA . TYR D 1 32 ? 6.750 92.548 22.611 1.00 47.18 39 TYR D CA 1
ATOM 3515 C C . TYR D 1 32 ? 5.444 91.884 22.945 1.00 50.34 39 TYR D C 1
ATOM 3516 O O . TYR D 1 32 ? 4.457 92.558 23.234 1.00 53.33 39 TYR D O 1
ATOM 3525 N N . LEU D 1 33 ? 5.431 90.558 22.883 1.00 50.06 40 LEU D N 1
ATOM 3526 C CA . LEU D 1 33 ? 4.238 89.796 23.202 1.00 52.66 40 LEU D CA 1
ATOM 3527 C C . LEU D 1 33 ? 4.453 89.097 24.526 1.00 51.21 40 LEU D C 1
ATOM 3528 O O . LEU D 1 33 ? 5.303 88.230 24.632 1.00 54.51 40 LEU D O 1
ATOM 3533 N N . ILE D 1 34 ? 3.678 89.482 25.528 1.00 52.16 41 ILE D N 1
ATOM 3534 C CA . ILE D 1 34 ? 3.779 88.911 26.858 1.00 55.00 41 ILE D CA 1
ATOM 3535 C C . ILE D 1 34 ? 2.585 88.002 27.177 1.00 58.16 41 ILE D C 1
ATOM 3536 O O . ILE D 1 34 ? 1.445 88.363 26.904 1.00 57.43 41 ILE D O 1
ATOM 3541 N N . PRO D 1 35 ? 2.830 86.820 27.758 1.00 60.04 42 PRO D N 1
ATOM 3542 C CA . PRO D 1 35 ? 1.685 86.014 28.163 1.00 64.99 42 PRO D CA 1
ATOM 3543 C C . PRO D 1 35 ? 0.823 86.803 29.145 1.00 67.82 42 PRO D C 1
ATOM 3544 O O . PRO D 1 35 ? 1.341 87.364 30.106 1.00 68.27 42 PRO D O 1
ATOM 3548 N N . GLU D 1 36 ? -0.479 86.838 28.899 1.00 71.44 43 GLU D N 1
ATOM 3549 C CA . GLU D 1 36 ? -1.404 87.631 29.710 1.00 78.58 43 GLU D CA 1
ATOM 3550 C C . GLU D 1 36 ? -1.351 87.405 31.220 1.00 81.88 43 GLU D C 1
ATOM 3551 O O . GLU D 1 36 ? -1.578 88.332 31.994 1.00 80.15 43 GLU D O 1
ATOM 3557 N N . GLU D 1 37 ? -1.058 86.184 31.636 1.00 80.59 44 GLU D N 1
ATOM 3558 C CA . GLU D 1 37 ? -1.020 85.880 33.053 1.00 84.09 44 GLU D CA 1
ATOM 3559 C C . GLU D 1 37 ? 0.293 86.265 33.723 1.00 79.83 44 GLU D C 1
ATOM 3560 O O . GLU D 1 37 ? 0.370 86.314 34.951 1.00 83.45 44 GLU D O 1
ATOM 3566 N N . TYR D 1 38 ? 1.310 86.597 32.936 1.00 73.47 45 TYR D N 1
ATOM 3567 C CA . TYR D 1 38 ? 2.604 86.925 33.504 1.00 70.90 45 TYR D CA 1
ATOM 3568 C C . TYR D 1 38 ? 2.713 88.338 34.064 1.00 69.87 45 TYR D C 1
ATOM 3569 O O . TYR D 1 38 ? 2.166 89.295 33.527 1.00 67.30 45 TYR D O 1
ATOM 3578 N N . GLU D 1 39 ? 3.461 88.443 35.149 1.00 68.53 46 GLU D N 1
ATOM 3579 C CA . GLU D 1 39 ? 3.726 89.718 35.779 1.00 70.34 46 GLU D CA 1
ATOM 3580 C C . GLU D 1 39 ? 5.143 89.629 36.306 1.00 64.33 46 GLU D C 1
ATOM 3581 O O . GLU D 1 39 ? 5.535 88.605 36.867 1.00 63.76 46 GLU D O 1
ATOM 3587 N N . GLY D 1 40 ? 5.932 90.668 36.082 1.00 59.15 47 GLY D N 1
ATOM 3588 C CA . GLY D 1 40 ? 7.291 90.664 36.579 1.00 58.22 47 GLY D CA 1
ATOM 3589 C C . GLY D 1 40 ? 8.381 90.992 35.589 1.00 55.06 47 GLY D C 1
ATOM 3590 O O . GLY D 1 40 ? 8.161 91.674 34.595 1.00 54.47 47 GLY D O 1
ATOM 3591 N N . ASP D 1 41 ? 9.556 90.444 35.857 1.00 52.78 48 ASP D N 1
ATOM 3592 C CA . ASP D 1 41 ? 10.742 90.676 35.050 1.00 51.34 48 ASP D CA 1
ATOM 3593 C C . ASP D 1 41 ? 10.723 89.973 33.725 1.00 48.33 48 ASP D C 1
ATOM 3594 O O . ASP D 1 41 ? 10.233 88.849 33.621 1.00 53.40 48 ASP D O 1
ATOM 3599 N N . LEU D 1 42 ? 11.290 90.628 32.718 1.00 45.14 49 LEU D N 1
ATOM 3600 C CA . LEU D 1 42 ? 11.364 90.073 31.361 1.00 43.86 49 LEU D CA 1
ATOM 3601 C C . LEU D 1 42 ? 12.784 90.156 30.840 1.00 39.04 49 LEU D C 1
ATOM 3602 O O . LEU D 1 42 ? 13.475 91.150 31.071 1.00 36.03 49 LEU D O 1
ATOM 3607 N N . ILE D 1 43 ? 13.208 89.112 30.134 1.00 35.74 50 ILE D N 1
ATOM 3608 C CA . ILE D 1 43 ? 14.527 89.074 29.567 1.00 35.10 50 ILE D CA 1
ATOM 3609 C C . ILE D 1 43 ? 14.527 88.592 28.133 1.00 34.83 50 ILE D C 1
ATOM 3610 O O . ILE D 1 43 ? 13.877 87.603 27.781 1.00 35.58 50 ILE D O 1
ATOM 3615 N N . VAL D 1 44 ? 15.278 89.301 27.307 1.00 33.72 51 VAL D N 1
ATOM 3616 C CA . VAL D 1 44 ? 15.441 88.940 25.917 1.00 33.35 51 VAL D CA 1
ATOM 3617 C C . VAL D 1 44 ? 16.913 88.770 25.705 1.00 31.61 51 VAL D C 1
ATOM 3618 O O . VAL D 1 44 ? 17.692 89.658 26.065 1.00 34.49 51 VAL D O 1
ATOM 3622 N N . VAL D 1 45 ? 17.315 87.650 25.117 1.00 30.74 52 VAL D N 1
ATOM 3623 C CA . VAL D 1 45 ? 18.736 87.426 24.843 1.00 30.08 52 VAL D CA 1
ATOM 3624 C C . VAL D 1 45 ? 18.918 87.231 23.363 1.00 30.96 52 VAL D C 1
ATOM 3625 O O . VAL D 1 45 ? 18.237 86.413 22.745 1.00 37.00 52 VAL D O 1
ATOM 3629 N N . TYR D 1 46 ? 19.832 87.994 22.790 1.00 30.66 53 TYR D N 1
ATOM 3630 C CA . TYR D 1 46 ? 20.089 87.953 21.353 1.00 31.06 53 TYR D CA 1
ATOM 3631 C C . TYR D 1 46 ? 21.373 87.174 20.992 1.00 31.12 53 TYR D C 1
ATOM 3632 O O . TYR D 1 46 ? 22.145 86.767 21.858 1.00 28.48 53 TYR D O 1
ATOM 3641 N N . ASN D 1 47 ? 21.544 86.970 19.689 1.00 30.24 54 ASN D N 1
ATOM 3642 C CA . ASN D 1 47 ? 22.684 86.314 19.129 1.00 30.77 54 ASN D CA 1
ATOM 3643 C C . ASN D 1 47 ? 22.903 84.907 19.667 1.00 32.52 54 ASN D C 1
ATOM 3644 O O . ASN D 1 47 ? 24.032 84.474 19.862 1.00 31.47 54 ASN D O 1
ATOM 3649 N N . VAL D 1 48 ? 21.819 84.206 19.927 1.00 33.77 55 VAL D N 1
ATOM 3650 C CA . VAL D 1 48 ? 21.899 82.843 20.446 1.00 37.85 55 VAL D CA 1
ATOM 3651 C C . VAL D 1 48 ? 21.794 81.917 19.250 1.00 39.26 55 VAL D C 1
ATOM 3652 O O . VAL D 1 48 ? 20.732 81.826 18.635 1.00 48.05 55 VAL D O 1
ATOM 3656 N N . PRO D 1 49 ? 22.878 81.232 18.903 1.00 42.04 56 PRO D N 1
ATOM 3657 C CA . PRO D 1 49 ? 22.836 80.378 17.718 1.00 46.40 56 PRO D CA 1
ATOM 3658 C C . PRO D 1 49 ? 21.924 79.180 17.906 1.00 49.40 56 PRO D C 1
ATOM 3659 O O . PRO D 1 49 ? 21.883 78.601 18.995 1.00 50.31 56 PRO D O 1
ATOM 3663 N N . GLY D 1 50 ? 21.194 78.825 16.851 1.00 49.99 57 GLY D N 1
ATOM 3664 C CA . GLY D 1 50 ? 20.261 77.716 16.903 1.00 49.52 57 GLY D CA 1
ATOM 3665 C C . GLY D 1 50 ? 18.872 78.220 17.237 1.00 50.37 57 GLY D C 1
ATOM 3666 O O . GLY D 1 50 ? 17.874 77.573 16.907 1.00 53.05 57 GLY D O 1
ATOM 3667 N N . ALA D 1 51 ? 18.792 79.380 17.892 1.00 48.18 58 ALA D N 1
ATOM 3668 C CA . ALA D 1 51 ? 17.500 79.958 18.250 1.00 47.83 58 ALA D CA 1
ATOM 3669 C C . ALA D 1 51 ? 16.838 80.526 17.026 1.00 47.38 58 ALA D C 1
ATOM 3670 O O . ALA D 1 51 ? 17.470 80.758 16.002 1.00 47.12 58 ALA D O 1
ATOM 3672 N N . GLU D 1 52 ? 15.543 80.738 17.124 1.00 52.97 59 GLU D N 1
ATOM 3673 C CA . GLU D 1 52 ? 14.806 81.278 16.004 1.00 54.44 59 GLU D CA 1
ATOM 3674 C C . GLU D 1 52 ? 15.100 82.759 15.862 1.00 49.04 59 GLU D C 1
ATOM 3675 O O . GLU D 1 52 ? 15.460 83.420 16.824 1.00 47.76 59 GLU D O 1
ATOM 3681 N N . LEU D 1 53 ? 14.958 83.274 14.651 1.00 49.36 60 LEU D N 1
ATOM 3682 C CA . LEU D 1 53 ? 15.138 84.696 14.404 1.00 45.59 60 LEU D CA 1
ATOM 3683 C C . LEU D 1 53 ? 13.845 85.379 14.741 1.00 47.63 60 LEU D C 1
ATOM 3684 O O . LEU D 1 53 ? 12.790 84.744 14.747 1.00 50.29 60 LEU D O 1
ATOM 3689 N N . LEU D 1 54 ? 13.907 86.674 15.025 1.00 45.75 61 LEU D N 1
ATOM 3690 C CA . LEU D 1 54 ? 12.689 87.404 15.333 1.00 41.45 61 LEU D CA 1
ATOM 3691 C C . LEU D 1 54 ? 11.863 87.564 14.079 1.00 40.91 61 LEU D C 1
ATOM 3692 O O . LEU D 1 54 ? 12.338 88.080 13.060 1.00 40.14 61 LEU D O 1
ATOM 3697 N N . PRO D 1 55 ? 10.631 87.070 14.120 1.00 44.07 62 PRO D N 1
ATOM 3698 C CA . PRO D 1 55 ? 9.757 87.269 12.975 1.00 46.17 62 PRO D CA 1
ATOM 3699 C C . PRO D 1 55 ? 9.548 88.762 12.724 1.00 47.15 62 PRO D C 1
ATOM 3700 O O . PRO D 1 55 ? 9.737 89.572 13.635 1.00 46.84 62 PRO D O 1
ATOM 3704 N N . LYS D 1 56 ? 9.182 89.120 11.502 1.00 51.01 63 LYS D N 1
ATOM 3705 C CA . LYS D 1 56 ? 8.881 90.516 11.187 1.00 55.19 63 LYS D CA 1
ATOM 3706 C C . LYS D 1 56 ? 7.439 90.717 10.760 1.00 54.90 63 LYS D C 1
ATOM 3707 O O . LYS D 1 56 ? 6.907 89.952 9.962 1.00 55.39 63 LYS D O 1
ATOM 3713 N N . GLU D 1 57 ? 6.819 91.749 11.320 1.00 54.31 64 GLU D N 1
ATOM 3714 C CA . GLU D 1 57 ? 5.467 92.145 10.952 1.00 57.43 64 GLU D CA 1
ATOM 3715 C C . GLU D 1 57 ? 5.572 93.584 10.542 1.00 60.72 64 GLU D C 1
ATOM 3716 O O . GLU D 1 57 ? 5.769 94.463 11.372 1.00 60.81 64 GLU D O 1
ATOM 3722 N N . GLU D 1 58 ? 5.457 93.824 9.246 1.00 67.07 65 GLU D N 1
ATOM 3723 C CA . GLU D 1 58 ? 5.623 95.151 8.708 1.00 71.30 65 GLU D CA 1
ATOM 3724 C C . GLU D 1 58 ? 7.078 95.590 8.969 1.00 70.77 65 GLU D C 1
ATOM 3725 O O . GLU D 1 58 ? 8.016 94.964 8.491 1.00 73.81 65 GLU D O 1
ATOM 3731 N N . GLU D 1 59 ? 7.260 96.634 9.751 1.00 70.34 66 GLU D N 1
ATOM 3732 C CA . GLU D 1 59 ? 8.581 97.174 10.023 1.00 67.29 66 GLU D CA 1
ATOM 3733 C C . GLU D 1 59 ? 9.068 96.787 11.410 1.00 61.66 66 GLU D C 1
ATOM 3734 O O . GLU D 1 59 ? 10.187 97.123 11.793 1.00 70.12 66 GLU D O 1
ATOM 3740 N N . PHE D 1 60 ? 8.232 96.071 12.155 1.00 53.76 67 PHE D N 1
ATOM 3741 C CA . PHE D 1 60 ? 8.540 95.686 13.524 1.00 48.85 67 PHE D CA 1
ATOM 3742 C C . PHE D 1 60 ? 9.098 94.291 13.677 1.00 46.04 67 PHE D C 1
ATOM 3743 O O . PHE D 1 60 ? 8.727 93.389 12.942 1.00 47.20 67 PHE D O 1
ATOM 3751 N N . SER D 1 61 ? 9.979 94.124 14.655 1.00 45.38 68 SER D N 1
ATOM 3752 C CA . SER D 1 61 ? 10.523 92.821 14.981 1.00 47.04 68 SER D CA 1
ATOM 3753 C C . SER D 1 61 ? 9.619 92.345 16.088 1.00 45.72 68 SER D C 1
ATOM 3754 O O . SER D 1 61 ? 9.155 93.156 16.876 1.00 51.60 68 SER D O 1
ATOM 3757 N N . VAL D 1 62 ? 9.353 91.048 16.163 1.00 43.19 69 VAL D N 1
ATOM 3758 C CA . VAL D 1 62 ? 8.424 90.541 17.166 1.00 43.74 69 VAL D CA 1
ATOM 3759 C C . VAL D 1 62 ? 9.067 89.627 18.179 1.00 45.57 69 VAL D C 1
ATOM 3760 O O . VAL D 1 62 ? 9.576 88.559 17.828 1.00 46.31 69 VAL D O 1
ATOM 3764 N N . VAL D 1 63 ? 9.031 90.045 19.441 1.00 44.49 70 VAL D N 1
ATOM 3765 C CA . VAL D 1 63 ? 9.578 89.258 20.527 1.00 44.17 70 VAL D CA 1
ATOM 3766 C C . VAL D 1 63 ? 8.438 88.586 21.245 1.00 45.19 70 VAL D C 1
ATOM 3767 O O . VAL D 1 63 ? 7.525 89.256 21.722 1.00 51.13 70 VAL D O 1
ATOM 3771 N N . THR D 1 64 ? 8.486 87.265 21.310 1.00 44.20 71 THR D N 1
ATOM 3772 C CA . THR D 1 64 ? 7.460 86.489 21.983 1.00 46.15 71 THR D CA 1
ATOM 3773 C C . THR D 1 64 ? 8.068 85.870 23.202 1.00 45.25 71 THR D C 1
ATOM 3774 O O . THR D 1 64 ? 8.963 85.047 23.098 1.00 45.04 71 THR D O 1
ATOM 3778 N N . PHE D 1 65 ? 7.573 86.253 24.366 1.00 47.05 72 PHE D N 1
ATOM 3779 C CA . PHE D 1 65 ? 8.085 85.700 25.602 1.00 45.46 72 PHE D CA 1
ATOM 3780 C C . PHE D 1 65 ? 7.443 84.373 25.920 1.00 45.58 72 PHE D C 1
ATOM 3781 O O . PHE D 1 65 ? 6.273 84.153 25.636 1.00 48.37 72 PHE D O 1
ATOM 3789 N N . ALA D 1 66 ? 8.230 83.485 26.505 1.00 46.34 73 ALA D N 1
ATOM 3790 C CA . ALA D 1 66 ? 7.736 82.199 26.936 1.00 49.34 73 ALA D CA 1
ATOM 3791 C C . ALA D 1 66 ? 6.994 82.440 28.257 1.00 56.88 73 ALA D C 1
ATOM 3792 O O . ALA D 1 66 ? 7.016 83.554 28.805 1.00 55.59 73 ALA D O 1
ATOM 3794 N N . ALA D 1 67 ? 6.340 81.402 28.767 1.00 60.33 74 ALA D N 1
ATOM 3795 C CA . ALA D 1 67 ? 5.574 81.512 30.004 1.00 59.70 74 ALA D CA 1
ATOM 3796 C C . ALA D 1 67 ? 6.390 82.036 31.189 1.00 59.51 74 ALA D C 1
ATOM 3797 O O . ALA D 1 67 ? 5.828 82.665 32.099 1.00 65.41 74 ALA D O 1
ATOM 3799 N N . ASP D 1 68 ? 7.700 81.800 31.184 1.00 55.39 75 ASP D N 1
ATOM 3800 C CA . ASP D 1 68 ? 8.546 82.271 32.281 1.00 53.52 75 ASP D CA 1
ATOM 3801 C C . ASP D 1 68 ? 9.089 83.693 32.047 1.00 50.13 75 ASP D C 1
ATOM 3802 O O . ASP D 1 68 ? 9.930 84.154 32.794 1.00 48.46 75 ASP D O 1
ATOM 3807 N N . GLY D 1 69 ? 8.612 84.385 31.016 1.00 48.69 76 GLY D N 1
ATOM 3808 C CA . GLY D 1 69 ? 9.043 85.768 30.749 1.00 46.55 76 GLY D CA 1
ATOM 3809 C C . GLY D 1 69 ? 10.422 85.884 30.138 1.00 42.03 76 GLY D C 1
ATOM 3810 O O . GLY D 1 69 ? 11.067 86.920 30.250 1.00 39.32 76 GLY D O 1
ATOM 3811 N N . THR D 1 70 ? 10.849 84.814 29.478 1.00 43.46 77 THR D N 1
ATOM 3812 C CA . THR D 1 70 ? 12.150 84.765 28.789 1.00 43.92 77 THR D CA 1
ATOM 3813 C C . THR D 1 70 ? 11.969 84.638 27.281 1.00 44.05 77 THR D C 1
ATOM 3814 O O . THR D 1 70 ? 10.996 84.043 26.810 1.00 43.17 77 THR D O 1
ATOM 3818 N N . ALA D 1 71 ? 12.902 85.216 26.531 1.00 42.50 78 ALA D N 1
ATOM 3819 C CA . ALA D 1 71 ? 12.875 85.131 25.078 1.00 42.78 78 ALA D CA 1
ATOM 3820 C C . ALA D 1 71 ? 14.284 85.010 24.587 1.00 41.08 78 ALA D C 1
ATOM 3821 O O . ALA D 1 71 ? 15.138 85.808 24.956 1.00 43.62 78 ALA D O 1
ATOM 3823 N N . VAL D 1 72 ? 14.509 84.025 23.726 1.00 40.06 79 VAL D N 1
ATOM 3824 C CA . VAL D 1 72 ? 15.816 83.730 23.180 1.00 39.23 79 VAL D CA 1
ATOM 3825 C C . VAL D 1 72 ? 15.761 83.803 21.662 1.00 36.09 79 VAL D C 1
ATOM 3826 O O . VAL D 1 72 ? 14.882 83.220 21.068 1.00 40.34 79 VAL D O 1
ATOM 3830 N N . THR D 1 73 ? 16.694 84.503 21.036 1.00 32.67 80 THR D N 1
ATOM 3831 C CA . THR D 1 73 ? 16.691 84.597 19.585 1.00 31.93 80 THR D CA 1
ATOM 3832 C C . THR D 1 73 ? 18.086 84.620 18.992 1.00 32.17 80 THR D C 1
ATOM 3833 O O . THR D 1 73 ? 19.047 85.012 19.653 1.00 32.88 80 THR D O 1
ATOM 3837 N N . SER D 1 74 ? 18.162 84.219 17.726 1.00 31.95 81 SER D N 1
ATOM 3838 C CA . SER D 1 74 ? 19.397 84.216 16.969 1.00 33.13 81 SER D CA 1
ATOM 3839 C C . SER D 1 74 ? 19.586 85.558 16.245 1.00 32.74 81 SER D C 1
ATOM 3840 O O . SER D 1 74 ? 20.578 85.750 15.573 1.00 33.88 81 SER D O 1
ATOM 3843 N N . THR D 1 75 ? 18.625 86.468 16.350 1.00 32.63 82 THR D N 1
ATOM 3844 C CA . THR D 1 75 ? 18.769 87.779 15.742 1.00 34.14 82 THR D CA 1
ATOM 3845 C C . THR D 1 75 ? 19.998 88.388 16.380 1.00 33.23 82 THR D C 1
ATOM 3846 O O . THR D 1 75 ? 20.120 88.369 17.584 1.00 34.25 82 THR D O 1
ATOM 3850 N N . LYS D 1 76 ? 20.906 88.924 15.572 1.00 36.26 83 LYS D N 1
ATOM 3851 C CA . LYS D 1 76 ? 22.182 89.446 16.087 1.00 37.47 83 LYS D CA 1
ATOM 3852 C C . LYS D 1 76 ? 22.074 90.410 17.235 1.00 36.32 83 LYS D C 1
ATOM 3853 O O . LYS D 1 76 ? 22.748 90.245 18.237 1.00 37.89 83 LYS D O 1
ATOM 3859 N N . ASN D 1 77 ? 21.224 91.410 17.126 1.00 36.96 84 ASN D N 1
ATOM 3860 C CA . ASN D 1 77 ? 21.108 92.364 18.216 1.00 33.66 84 ASN D CA 1
ATOM 3861 C C . ASN D 1 77 ? 19.794 93.100 18.148 1.00 35.09 84 ASN D C 1
ATOM 3862 O O . ASN D 1 77 ? 19.006 92.916 17.219 1.00 34.27 84 ASN D O 1
ATOM 3875 N N . LYS D 1 79 ? 17.515 96.733 18.262 1.00 49.08 86 LYS D N 1
ATOM 3876 C CA . LYS D 1 79 ? 17.590 98.013 17.593 1.00 52.13 86 LYS D CA 1
ATOM 3877 C C . LYS D 1 79 ? 17.836 99.152 18.573 1.00 50.54 86 LYS D C 1
ATOM 3878 O O . LYS D 1 79 ? 17.434 99.065 19.737 1.00 48.36 86 LYS D O 1
ATOM 3884 N N . PHE D 1 80 ? 18.459 100.220 18.065 1.00 46.63 87 PHE D N 1
ATOM 3885 C CA . PHE D 1 80 ? 18.692 101.451 18.814 1.00 45.87 87 PHE D CA 1
ATOM 3886 C C . PHE D 1 80 ? 18.152 102.649 18.008 1.00 48.59 87 PHE D C 1
ATOM 3887 O O . PHE D 1 80 ? 18.329 102.732 16.790 1.00 49.17 87 PHE D O 1
ATOM 3895 N N . GLY D 1 81 ? 17.436 103.540 18.691 1.00 51.05 88 GLY D N 1
ATOM 3896 C CA . GLY D 1 81 ? 16.812 104.713 18.066 1.00 56.42 88 GLY D CA 1
ATOM 3897 C C . GLY D 1 81 ? 15.659 105.225 18.891 1.00 59.95 88 GLY D C 1
ATOM 3898 O O . GLY D 1 81 ? 15.549 104.920 20.066 1.00 60.80 88 GLY D O 1
ATOM 3899 N N . THR D 1 82 ? 14.789 106.015 18.282 1.00 67.13 89 THR D N 1
ATOM 3900 C CA . THR D 1 82 ? 13.654 106.556 19.018 1.00 74.96 89 THR D CA 1
ATOM 3901 C C . THR D 1 82 ? 12.738 105.402 19.398 1.00 73.00 89 THR D C 1
ATOM 3902 O O . THR D 1 82 ? 12.308 104.650 18.528 1.00 70.87 89 THR D O 1
ATOM 3906 N N . VAL D 1 83 ? 12.449 105.256 20.690 1.00 69.38 90 VAL D N 1
ATOM 3907 C CA . VAL D 1 83 ? 11.620 104.150 21.155 1.00 67.46 90 VAL D CA 1
ATOM 3908 C C . VAL D 1 83 ? 10.163 104.305 20.719 1.00 71.48 90 VAL D C 1
ATOM 3909 O O . VAL D 1 83 ? 9.484 105.262 21.095 1.00 70.51 90 VAL D O 1
ATOM 3913 N N . ASN D 1 84 ? 9.701 103.369 19.899 1.00 66.51 91 ASN D N 1
ATOM 3914 C CA . ASN D 1 84 ? 8.311 103.361 19.453 1.00 64.52 91 ASN D CA 1
ATOM 3915 C C . ASN D 1 84 ? 7.782 101.947 19.569 1.00 60.28 91 ASN D C 1
ATOM 3916 O O . ASN D 1 84 ? 6.974 101.512 18.764 1.00 64.07 91 ASN D O 1
ATOM 3921 N N . ASP D 1 85 ? 8.235 101.227 20.584 1.00 58.52 92 ASP D N 1
ATOM 3922 C CA . ASP D 1 85 ? 7.859 99.840 20.742 1.00 58.18 92 ASP D CA 1
ATOM 3923 C C . ASP D 1 85 ? 6.403 99.722 21.126 1.00 56.83 92 ASP D C 1
ATOM 3924 O O . ASP D 1 85 ? 5.822 100.654 21.663 1.00 62.23 92 ASP D O 1
ATOM 3929 N N . LEU D 1 86 ? 5.815 98.577 20.812 1.00 53.45 93 LEU D N 1
ATOM 3930 C CA . LEU D 1 86 ? 4.435 98.286 21.158 1.00 55.44 93 LEU D CA 1
ATOM 3931 C C . LEU D 1 86 ? 4.446 97.049 22.029 1.00 53.96 93 LEU D C 1
ATOM 3932 O O . LEU D 1 86 ? 5.270 96.155 21.855 1.00 51.11 93 LEU D O 1
ATOM 3937 N N . TYR D 1 87 ? 3.533 97.007 22.979 1.00 55.19 94 TYR D N 1
ATOM 3938 C CA . TYR D 1 87 ? 3.479 95.914 23.915 1.00 55.14 94 TYR D CA 1
ATOM 3939 C C . TYR D 1 87 ? 2.083 95.332 23.957 1.00 57.38 94 TYR D C 1
ATOM 3940 O O . TYR D 1 87 ? 1.085 96.047 23.886 1.00 61.17 94 TYR D O 1
ATOM 3949 N N . TYR D 1 88 ? 2.009 94.018 24.043 1.00 55.11 95 TYR D N 1
ATOM 3950 C CA . TYR D 1 88 ? 0.734 93.349 24.094 1.00 55.04 95 TYR D CA 1
ATOM 3951 C C . TYR D 1 88 ? 0.826 92.150 24.982 1.00 55.04 95 TYR D C 1
ATOM 3952 O O . TYR D 1 88 ? 1.904 91.598 25.175 1.00 56.44 95 TYR D O 1
ATOM 3961 N N . THR D 1 89 ? -0.315 91.739 25.506 1.00 57.25 96 THR D N 1
ATOM 3962 C CA . THR D 1 89 ? -0.412 90.492 26.232 1.00 59.76 96 THR D CA 1
ATOM 3963 C C . THR D 1 89 ? -1.088 89.539 25.248 1.00 63.28 96 THR D C 1
ATOM 3964 O O . THR D 1 89 ? -1.828 89.988 24.375 1.00 64.81 96 THR D O 1
ATOM 3968 N N . VAL D 1 90 ? -0.864 88.242 25.402 1.00 63.62 97 VAL D N 1
ATOM 3969 C CA . VAL D 1 90 ? -1.452 87.259 24.505 1.00 68.14 97 VAL D CA 1
ATOM 3970 C C . VAL D 1 90 ? -2.048 86.082 25.254 1.00 73.19 97 VAL D C 1
ATOM 3971 O O . VAL D 1 90 ? -1.454 85.565 26.196 1.00 71.55 97 VAL D O 1
ATOM 3975 N N . ASN D 1 91 ? -3.241 85.668 24.843 1.00 79.55 98 ASN D N 1
ATOM 3976 C CA . ASN D 1 91 ? -3.887 84.514 25.458 1.00 84.87 98 ASN D CA 1
ATOM 3977 C C . ASN D 1 91 ? -3.313 83.256 24.824 1.00 87.47 98 ASN D C 1
ATOM 3978 O O . ASN D 1 91 ? -2.434 83.343 23.963 1.00 87.10 98 ASN D O 1
ATOM 3983 N N . LYS D 1 92 ? -3.790 82.092 25.246 1.00 94.65 99 LYS D N 1
ATOM 3984 C CA . LYS D 1 92 ? -3.286 80.838 24.696 1.00 100.57 99 LYS D CA 1
ATOM 3985 C C . LYS D 1 92 ? -3.500 80.755 23.192 1.00 97.46 99 LYS D C 1
ATOM 3986 O O . LYS D 1 92 ? -2.631 80.281 22.472 1.00 93.72 99 LYS D O 1
ATOM 3992 N N . GLU D 1 93 ? -4.632 81.265 22.717 1.00 100.05 100 GLU D N 1
ATOM 3993 C CA . GLU D 1 93 ? -4.948 81.245 21.278 1.00 100.74 100 GLU D CA 1
ATOM 3994 C C . GLU D 1 93 ? -4.142 82.247 20.450 1.00 94.55 100 GLU D C 1
ATOM 3995 O O . GLU D 1 93 ? -4.236 82.253 19.232 1.00 101.42 100 GLU D O 1
ATOM 4001 N N . GLY D 1 94 ? -3.371 83.111 21.101 1.00 86.43 101 GLY D N 1
ATOM 4002 C CA . GLY D 1 94 ? -2.552 84.078 20.386 1.00 80.61 101 GLY D CA 1
ATOM 4003 C C . GLY D 1 94 ? -3.195 85.420 20.093 1.00 77.43 101 GLY D C 1
ATOM 4004 O O . GLY D 1 94 ? -2.567 86.260 19.444 1.00 79.90 101 GLY D O 1
ATOM 4005 N N . GLN D 1 95 ? -4.421 85.648 20.570 1.00 75.97 102 GLN D N 1
ATOM 4006 C CA . GLN D 1 95 ? -5.074 86.939 20.371 1.00 72.89 102 GLN D CA 1
ATOM 4007 C C . GLN D 1 95 ? -4.391 87.977 21.283 1.00 70.92 102 GLN D C 1
ATOM 4008 O O . GLN D 1 95 ? -4.093 87.716 22.452 1.00 68.28 102 GLN D O 1
ATOM 4014 N N . ARG D 1 96 ? -4.120 89.145 20.715 1.00 68.69 103 ARG D N 1
ATOM 4015 C CA . ARG D 1 96 ? -3.388 90.204 21.391 1.00 63.93 103 ARG D CA 1
ATOM 4016 C C . ARG D 1 96 ? -4.264 91.261 22.052 1.00 67.39 103 ARG D C 1
ATOM 4017 O O . ARG D 1 96 ? -5.346 91.589 21.581 1.00 67.04 103 ARG D O 1
ATOM 4025 N N . THR D 1 97 ? -3.750 91.809 23.139 1.00 67.53 104 THR D N 1
ATOM 4026 C CA . THR D 1 97 ? -4.404 92.879 23.847 1.00 72.04 104 THR D CA 1
ATOM 4027 C C . THR D 1 97 ? -3.321 93.897 24.171 1.00 69.25 104 THR D C 1
ATOM 4028 O O . THR D 1 97 ? -2.350 93.585 24.838 1.00 63.73 104 THR D O 1
ATOM 4032 N N . LYS D 1 98 ? -3.483 95.108 23.664 1.00 73.05 105 LYS D N 1
ATOM 4033 C CA . LYS D 1 98 ? -2.494 96.148 23.870 1.00 74.52 105 LYS D CA 1
ATOM 4034 C C . LYS D 1 98 ? -2.401 96.558 25.331 1.00 72.15 105 LYS D C 1
ATOM 4035 O O . LYS D 1 98 ? -3.390 96.574 26.034 1.00 78.39 105 LYS D O 1
ATOM 4041 N N . ILE D 1 99 ? -1.188 96.868 25.767 1.00 71.38 106 ILE D N 1
ATOM 4042 C CA . ILE D 1 99 ? -0.885 97.311 27.104 1.00 70.08 106 ILE D CA 1
ATOM 4043 C C . ILE D 1 99 ? -0.339 98.732 26.999 1.00 69.65 106 ILE D C 1
ATOM 4044 O O . ILE D 1 99 ? 0.423 99.013 26.097 1.00 65.85 106 ILE D O 1
ATOM 4049 N N . ASP D 1 100 ? -0.684 99.617 27.925 1.00 71.60 107 ASP D N 1
ATOM 4050 C CA . ASP D 1 100 ? -0.144 100.977 27.887 1.00 73.88 107 ASP D CA 1
ATOM 4051 C C . ASP D 1 100 ? 1.355 100.973 28.290 1.00 71.80 107 ASP D C 1
ATOM 4052 O O . ASP D 1 100 ? 1.820 100.084 29.024 1.00 73.18 107 ASP D O 1
ATOM 4057 N N . SER D 1 101 ? 2.115 101.926 27.754 1.00 69.32 108 SER D N 1
ATOM 4058 C CA . SER D 1 101 ? 3.546 102.045 28.060 1.00 66.39 108 SER D CA 1
ATOM 4059 C C . SER D 1 101 ? 3.804 102.175 29.533 1.00 66.80 108 SER D C 1
ATOM 4060 O O . SER D 1 101 ? 4.852 101.772 30.016 1.00 64.41 108 SER D O 1
ATOM 4063 N N . SER D 1 102 ? 2.841 102.735 30.251 1.00 71.33 109 SER D N 1
ATOM 4064 C CA . SER D 1 102 ? 2.974 102.906 31.685 1.00 72.62 109 SER D CA 1
ATOM 4065 C C . SER D 1 102 ? 3.019 101.564 32.426 1.00 69.97 109 SER D C 1
ATOM 4066 O O . SER D 1 102 ? 3.320 101.530 33.605 1.00 73.22 109 SER D O 1
ATOM 4069 N N . CYS D 1 103 ? 2.709 100.467 31.738 1.00 65.91 110 CYS D N 1
ATOM 4070 C CA . CYS D 1 103 ? 2.742 99.130 32.347 1.00 65.38 110 CYS D CA 1
ATOM 4071 C C . CYS D 1 103 ? 4.074 98.447 32.109 1.00 59.82 110 CYS D C 1
ATOM 4072 O O . CYS D 1 103 ? 4.270 97.303 32.510 1.00 59.93 110 CYS D O 1
ATOM 4075 N N . ILE D 1 104 ? 4.967 99.142 31.426 1.00 56.53 111 ILE D N 1
ATOM 4076 C CA . ILE D 1 104 ? 6.244 98.605 31.072 1.00 55.56 111 ILE D CA 1
ATOM 4077 C C . ILE D 1 104 ? 7.386 99.468 31.579 1.00 57.57 111 ILE D C 1
ATOM 4078 O O . ILE D 1 104 ? 7.339 100.693 31.482 1.00 61.18 111 ILE D O 1
ATOM 4083 N N . HIS D 1 105 ? 8.411 98.811 32.106 1.00 55.88 112 HIS D N 1
ATOM 4084 C CA . HIS D 1 105 ? 9.613 99.494 32.560 1.00 57.43 112 HIS D CA 1
ATOM 4085 C C . HIS D 1 105 ? 10.790 98.882 31.843 1.00 54.49 112 HIS D C 1
ATOM 4086 O O . HIS D 1 105 ? 10.980 97.671 31.876 1.00 50.04 112 HIS D O 1
ATOM 4093 N N . PHE D 1 106 ? 11.566 99.723 31.175 1.00 67.44 113 PHE D N 1
ATOM 4094 C CA . PHE D 1 106 ? 12.716 99.267 30.444 1.00 67.93 113 PHE D CA 1
ATOM 4095 C C . PHE D 1 106 ? 13.864 99.423 31.445 1.00 59.02 113 PHE D C 1
ATOM 4096 O O . PHE D 1 106 ? 14.263 100.531 31.787 1.00 59.96 113 PHE D O 1
ATOM 4104 N N . SER D 1 107 ? 14.371 98.300 31.940 1.00 53.41 114 SER D N 1
ATOM 4105 C CA . SER D 1 107 ? 15.404 98.312 32.976 1.00 48.72 114 SER D CA 1
ATOM 4106 C C . SER D 1 107 ? 16.836 98.513 32.491 1.00 44.19 114 SER D C 1
ATOM 4107 O O . SER D 1 107 ? 17.490 99.455 32.900 1.00 45.46 114 SER D O 1
ATOM 4110 N N . SER D 1 108 ? 17.338 97.620 31.658 1.00 42.08 115 SER D N 1
ATOM 4111 C CA . SER D 1 108 ? 18.714 97.753 31.199 1.00 43.03 115 SER D CA 1
ATOM 4112 C C . SER D 1 108 ? 19.047 96.898 29.997 1.00 40.36 115 SER D C 1
ATOM 4113 O O . SER D 1 108 ? 18.331 95.964 29.662 1.00 41.81 115 SER D O 1
ATOM 4116 N N . THR D 1 109 ? 20.166 97.226 29.377 1.00 40.11 116 THR D N 1
ATOM 4117 C CA . THR D 1 109 ? 20.664 96.478 28.253 1.00 41.99 116 THR D CA 1
ATOM 4118 C C . THR D 1 109 ? 22.134 96.281 28.433 1.00 40.53 116 THR D C 1
ATOM 4119 O O . THR D 1 109 ? 22.785 96.993 29.190 1.00 40.39 116 THR D O 1
ATOM 4123 N N . GLY D 1 110 ? 22.664 95.298 27.727 1.00 41.01 117 GLY D N 1
ATOM 4124 C CA . GLY D 1 110 ? 24.074 95.007 27.813 1.00 41.14 117 GLY D CA 1
ATOM 4125 C C . GLY D 1 110 ? 24.456 93.806 26.991 1.00 40.24 117 GLY D C 1
ATOM 4126 O O . GLY D 1 110 ? 23.744 93.404 26.088 1.00 41.18 117 GLY D O 1
ATOM 4127 N N . SER D 1 111 ? 25.615 93.253 27.319 1.00 40.95 118 SER D N 1
ATOM 4128 C CA . SER D 1 111 ? 26.170 92.125 26.629 1.00 39.83 118 SER D CA 1
ATOM 4129 C C . SER D 1 111 ? 26.854 91.262 27.655 1.00 38.65 118 SER D C 1
ATOM 4130 O O . SER D 1 111 ? 27.425 91.759 28.624 1.00 37.39 118 SER D O 1
ATOM 4133 N N . ARG D 1 112 ? 26.762 89.961 27.443 1.00 40.00 119 ARG D N 1
ATOM 4134 C CA . ARG D 1 112 ? 27.379 88.989 28.315 1.00 43.83 119 ARG D CA 1
ATOM 4135 C C . ARG D 1 112 ? 28.265 88.121 27.418 1.00 44.83 119 ARG D C 1
ATOM 4136 O O . ARG D 1 112 ? 27.816 87.652 26.385 1.00 45.77 119 ARG D O 1
ATOM 4144 N N . THR D 1 113 ? 29.514 87.920 27.813 1.00 47.72 120 THR D N 1
ATOM 4145 C CA . THR D 1 113 ? 30.442 87.126 27.042 1.00 49.07 120 THR D CA 1
ATOM 4146 C C . THR D 1 113 ? 30.713 85.793 27.698 1.00 53.95 120 THR D C 1
ATOM 4147 O O . THR D 1 113 ? 31.248 85.744 28.800 1.00 57.82 120 THR D O 1
ATOM 4151 N N . GLU D 1 114 ? 30.321 84.713 27.028 1.00 60.32 121 GLU D N 1
ATOM 4152 C CA . GLU D 1 114 ? 30.570 83.354 27.494 1.00 69.28 121 GLU D CA 1
ATOM 4153 C C . GLU D 1 114 ? 31.551 82.799 26.469 1.00 72.16 121 GLU D C 1
ATOM 4154 O O . GLU D 1 114 ? 31.249 82.749 25.272 1.00 72.54 121 GLU D O 1
ATOM 4160 N N . ASN D 1 115 ? 32.725 82.385 26.948 1.00 80.94 122 ASN D N 1
ATOM 4161 C CA . ASN D 1 115 ? 33.826 81.940 26.084 1.00 85.61 122 ASN D CA 1
ATOM 4162 C C . ASN D 1 115 ? 34.317 83.185 25.362 1.00 78.15 122 ASN D C 1
ATOM 4163 O O . ASN D 1 115 ? 34.906 84.063 25.984 1.00 83.26 122 ASN D O 1
ATOM 4168 N N . SER D 1 116 ? 34.091 83.264 24.058 1.00 73.10 123 SER D N 1
ATOM 4169 C CA . SER D 1 116 ? 34.441 84.446 23.306 1.00 71.96 123 SER D CA 1
ATOM 4170 C C . SER D 1 116 ? 33.196 84.889 22.530 1.00 64.10 123 SER D C 1
ATOM 4171 O O . SER D 1 116 ? 33.268 85.756 21.668 1.00 61.52 123 SER D O 1
ATOM 4174 N N . TRP D 1 117 ? 32.046 84.314 22.884 1.00 58.43 124 TRP D N 1
ATOM 4175 C CA . TRP D 1 117 ? 30.778 84.619 22.228 1.00 52.68 124 TRP D CA 1
ATOM 4176 C C . TRP D 1 117 ? 29.989 85.675 23.026 1.00 49.51 124 TRP D C 1
ATOM 4177 O O . TRP D 1 117 ? 29.796 85.537 24.238 1.00 51.17 124 TRP D O 1
ATOM 4188 N N . GLU D 1 118 ? 29.513 86.709 22.343 1.00 46.24 125 GLU D N 1
ATOM 4189 C CA . GLU D 1 118 ? 28.755 87.784 22.989 1.00 44.53 125 GLU D CA 1
ATOM 4190 C C . GLU D 1 118 ? 27.258 87.660 22.810 1.00 40.61 125 GLU D C 1
ATOM 4191 O O . GLU D 1 118 ? 26.799 87.464 21.706 1.00 39.36 125 GLU D O 1
ATOM 4197 N N . PHE D 1 119 ? 26.512 87.772 23.911 1.00 38.46 126 PHE D N 1
ATOM 4198 C CA . PHE D 1 119 ? 25.066 87.720 23.892 1.00 37.17 126 PHE D CA 1
ATOM 4199 C C . PHE D 1 119 ? 24.520 89.041 24.379 1.00 37.27 126 PHE D C 1
ATOM 4200 O O . PHE D 1 119 ? 24.561 89.331 25.579 1.00 38.90 126 PHE D O 1
ATOM 4208 N N . PRO D 1 120 ? 24.002 89.866 23.467 1.00 37.38 127 PRO D N 1
ATOM 4209 C CA . PRO D 1 120 ? 23.385 91.106 23.940 1.00 36.56 127 PRO D CA 1
ATOM 4210 C C . PRO D 1 120 ? 22.079 90.747 24.619 1.00 34.49 127 PRO D C 1
ATOM 4211 O O . PRO D 1 120 ? 21.457 89.766 24.228 1.00 35.41 127 PRO D O 1
ATOM 4215 N N . PHE D 1 121 ? 21.661 91.525 25.608 1.00 32.51 128 PHE D N 1
ATOM 4216 C CA . PHE D 1 121 ? 20.412 91.254 26.293 1.00 30.32 128 PHE D CA 1
ATOM 4217 C C . PHE D 1 121 ? 19.666 92.507 26.707 1.00 31.41 128 PHE D C 1
ATOM 4218 O O . PHE D 1 121 ? 20.204 93.616 26.716 1.00 31.55 128 PHE D O 1
ATOM 4226 N N . ALA D 1 122 ? 18.403 92.309 27.053 1.00 31.68 129 ALA D N 1
ATOM 4227 C CA . ALA D 1 122 ? 17.557 93.394 27.497 1.00 33.72 129 ALA D CA 1
ATOM 4228 C C . ALA D 1 122 ? 16.730 92.960 28.690 1.00 33.17 129 ALA D C 1
ATOM 4229 O O . ALA D 1 122 ? 16.207 91.850 28.724 1.00 31.56 129 ALA D O 1
ATOM 4231 N N . ASN D 1 123 ? 16.614 93.865 29.652 1.00 34.38 130 ASN D N 1
ATOM 4232 C CA . ASN D 1 123 ? 15.833 93.650 30.849 1.00 36.08 130 ASN D CA 1
ATOM 4233 C C . ASN D 1 123 ? 14.659 94.602 30.884 1.00 38.76 130 ASN D C 1
ATOM 4234 O O . ASN D 1 123 ? 14.822 95.814 30.837 1.00 39.88 130 ASN D O 1
ATOM 4239 N N . LEU D 1 124 ? 13.466 94.037 30.915 1.00 41.85 131 LEU D N 1
ATOM 4240 C CA . LEU D 1 124 ? 12.259 94.815 31.017 1.00 43.69 131 LEU D CA 1
ATOM 4241 C C . LEU D 1 124 ? 11.448 94.261 32.157 1.00 44.93 131 LEU D C 1
ATOM 4242 O O . LEU D 1 124 ? 11.731 93.190 32.673 1.00 42.20 131 LEU D O 1
ATOM 4247 N N . GLU D 1 125 ? 10.395 94.976 32.499 1.00 49.07 132 GLU D N 1
ATOM 4248 C CA . GLU D 1 125 ? 9.525 94.564 33.564 1.00 52.80 132 GLU D CA 1
ATOM 4249 C C . GLU D 1 125 ? 8.110 94.975 33.208 1.00 55.66 132 GLU D C 1
ATOM 4250 O O . GLU D 1 125 ? 7.891 96.051 32.644 1.00 53.77 132 GLU D O 1
ATOM 4256 N N . VAL D 1 126 ? 7.156 94.104 33.513 1.00 55.50 133 VAL D N 1
ATOM 4257 C CA . VAL D 1 126 ? 5.773 94.368 33.197 1.00 58.20 133 VAL D CA 1
ATOM 4258 C C . VAL D 1 126 ? 4.920 94.253 34.439 1.00 58.78 133 VAL D C 1
ATOM 4259 O O . VAL D 1 126 ? 5.257 93.508 35.359 1.00 58.21 133 VAL D O 1
ATOM 4263 N N . THR D 1 127 ? 3.813 94.990 34.438 1.00 61.83 134 THR D N 1
ATOM 4264 C CA . THR D 1 127 ? 2.840 94.934 35.505 1.00 68.22 134 THR D CA 1
ATOM 4265 C C . THR D 1 127 ? 1.426 94.990 34.923 1.00 74.29 134 THR D C 1
ATOM 4266 O O . THR D 1 127 ? 1.213 95.486 33.823 1.00 70.97 134 THR D O 1
ATOM 4270 N N . ARG D 1 128 ? 0.476 94.429 35.660 1.00 80.37 135 ARG D N 1
ATOM 4271 C CA . ARG D 1 128 ? -0.937 94.496 35.308 1.00 86.76 135 ARG D CA 1
ATOM 4272 C C . ARG D 1 128 ? -1.614 95.325 36.399 1.00 89.93 135 ARG D C 1
ATOM 4273 O O . ARG D 1 128 ? -2.522 96.111 36.152 1.00 95.13 135 ARG D O 1
ATOM 4281 N N . THR D 1 129 ? -1.135 95.098 37.615 1.00 86.75 136 THR D N 1
ATOM 4282 C CA . THR D 1 129 ? -1.574 95.715 38.843 1.00 83.43 136 THR D CA 1
ATOM 4283 C C . THR D 1 129 ? -1.342 97.209 38.987 1.00 80.49 136 THR D C 1
ATOM 4284 O O . THR D 1 129 ? -2.238 97.930 39.406 1.00 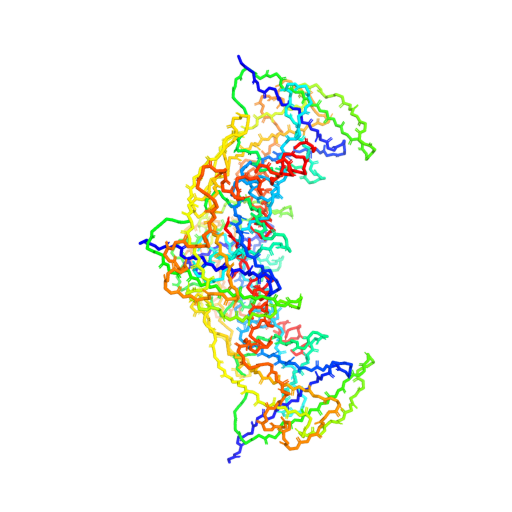77.50 136 THR D O 1
ATOM 4288 N N . ALA D 1 130 ? -0.126 97.661 38.664 1.00 74.15 137 ALA D N 1
ATOM 4289 C CA . ALA D 1 130 ? 0.290 99.040 38.964 1.00 68.64 137 ALA D CA 1
ATOM 4290 C C . ALA D 1 130 ? 0.786 99.936 37.838 1.00 67.27 137 ALA D C 1
ATOM 4291 O O . ALA D 1 130 ? 1.714 100.716 38.035 1.00 63.36 137 ALA D O 1
ATOM 4293 N N . CYS D 1 131 ? 0.161 99.875 36.673 1.00 72.66 138 CYS D N 1
ATOM 4294 C CA . CYS D 1 131 ? 0.589 100.735 35.572 1.00 74.56 138 CYS D CA 1
ATOM 4295 C C . CYS D 1 131 ? 0.596 102.181 36.080 1.00 77.68 138 CYS D C 1
ATOM 4296 O O . CYS D 1 131 ? -0.360 102.623 36.709 1.00 79.35 138 CYS D O 1
ATOM 4299 N N . SER D 1 132 ? 1.695 102.893 35.846 1.00 77.74 139 SER D N 1
ATOM 4300 C CA . SER D 1 132 ? 1.833 104.283 36.283 1.00 76.97 139 SER D CA 1
ATOM 4301 C C . SER D 1 132 ? 3.108 104.868 35.704 1.00 80.00 139 SER D C 1
ATOM 4302 O O . SER D 1 132 ? 3.954 104.138 35.192 1.00 77.47 139 SER D O 1
ATOM 4305 N N . GLN D 1 133 ? 3.260 106.180 35.802 1.00 83.66 140 GLN D N 1
ATOM 4306 C CA . GLN D 1 133 ? 4.474 106.829 35.305 1.00 85.50 140 GLN D CA 1
ATOM 4307 C C . GLN D 1 133 ? 5.648 106.477 36.237 1.00 82.25 140 GLN D C 1
ATOM 4308 O O . GLN D 1 133 ? 6.789 106.352 35.809 1.00 76.23 140 GLN D O 1
ATOM 4314 N N . GLU D 1 134 ? 5.339 106.277 37.512 1.00 80.86 141 GLU D N 1
ATOM 4315 C CA . GLU D 1 134 ? 6.328 105.921 38.507 1.00 81.60 141 GLU D CA 1
ATOM 4316 C C . GLU D 1 134 ? 6.890 104.523 38.144 1.00 76.05 141 GLU D C 1
ATOM 4317 O O . GLU D 1 134 ? 8.118 104.309 38.072 1.00 73.71 141 GLU D O 1
ATOM 4323 N N . PHE D 1 135 ? 6.004 103.598 37.808 1.00 71.90 142 PHE D N 1
ATOM 4324 C CA . PHE D 1 135 ? 6.441 102.259 37.417 1.00 66.28 142 PHE D CA 1
ATOM 4325 C C . PHE D 1 135 ? 7.278 102.292 36.148 1.00 60.52 142 PHE D C 1
ATOM 4326 O O . PHE D 1 135 ? 8.316 101.645 36.062 1.00 54.43 142 PHE D O 1
ATOM 4334 N N . SER D 1 136 ? 6.804 103.025 35.153 1.00 63.35 143 SER D N 1
ATOM 4335 C CA . SER D 1 136 ? 7.517 103.121 33.893 1.00 64.75 143 SER D CA 1
ATOM 4336 C C . SER D 1 136 ? 8.959 103.576 34.095 1.00 64.18 143 SER D C 1
ATOM 4337 O O . SER D 1 136 ? 9.870 103.066 33.479 1.00 66.57 143 SER D O 1
ATOM 4340 N N . ALA D 1 137 ? 9.157 104.525 34.990 1.00 67.49 144 ALA D N 1
ATOM 4341 C CA . ALA D 1 137 ? 10.480 105.051 35.251 1.00 67.48 144 ALA D CA 1
ATOM 4342 C C . ALA D 1 137 ? 11.335 104.182 36.165 1.00 65.95 144 ALA D C 1
ATOM 4343 O O . ALA D 1 137 ? 12.540 104.108 35.965 1.00 65.27 144 ALA D O 1
ATOM 4345 N N . ASN D 1 138 ? 10.724 103.525 37.153 1.00 64.63 145 ASN D N 1
ATOM 4346 C CA . ASN D 1 138 ? 11.486 102.765 38.152 1.00 63.30 145 ASN D CA 1
ATOM 4347 C C . ASN D 1 138 ? 11.216 101.282 38.331 1.00 60.51 145 ASN D C 1
ATOM 4348 O O . ASN D 1 138 ? 11.995 100.598 38.986 1.00 59.07 145 ASN D O 1
ATOM 4353 N N . GLY D 1 139 ? 10.133 100.772 37.772 1.00 61.32 146 GLY D N 1
ATOM 4354 C CA . GLY D 1 139 ? 9.805 99.364 37.960 1.00 60.33 146 GLY D CA 1
ATOM 4355 C C . GLY D 1 139 ? 9.313 99.158 39.383 1.00 63.26 146 GLY D C 1
ATOM 4356 O O . GLY D 1 139 ? 9.230 100.101 40.154 1.00 68.60 146 GLY D O 1
ATOM 4357 N N . ARG D 1 140 ? 9.018 97.919 39.749 1.00 65.72 147 ARG D N 1
ATOM 4358 C CA . ARG D 1 140 ? 8.493 97.618 41.077 1.00 62.73 147 ARG D CA 1
ATOM 4359 C C . ARG D 1 140 ? 9.537 97.784 42.176 1.00 64.21 147 ARG D C 1
ATOM 4360 O O . ARG D 1 140 ? 10.726 97.609 41.955 1.00 66.70 147 ARG D O 1
ATOM 4368 N N . GLU D 1 141 ? 9.053 98.109 43.366 1.00 71.68 148 GLU D N 1
ATOM 4369 C CA . GLU D 1 141 ? 9.871 98.274 44.563 1.00 74.90 148 GLU D CA 1
ATOM 4370 C C . GLU D 1 141 ? 10.334 96.877 45.013 1.00 76.68 148 GLU D C 1
ATOM 4371 O O . GLU D 1 141 ? 9.529 95.959 45.094 1.00 76.83 148 GLU D O 1
ATOM 4377 N N . VAL D 1 142 ? 11.640 96.717 45.240 1.00 75.72 149 VAL D N 1
ATOM 4378 C CA . VAL D 1 142 ? 12.221 95.450 45.691 1.00 74.76 149 VAL D CA 1
ATOM 4379 C C . VAL D 1 142 ? 13.078 95.745 46.914 1.00 75.65 149 VAL D C 1
ATOM 4380 O O . VAL D 1 142 ? 13.490 96.882 47.094 1.00 81.94 149 VAL D O 1
ATOM 4384 N N . PRO D 1 143 ? 13.377 94.719 47.738 1.00 74.49 150 PRO D N 1
ATOM 4385 C CA . PRO D 1 143 ? 14.191 94.881 48.957 1.00 73.59 150 PRO D CA 1
ATOM 4386 C C . PRO D 1 143 ? 15.550 95.555 48.735 1.00 72.99 150 PRO D C 1
ATOM 4387 O O . PRO D 1 143 ? 16.116 95.465 47.653 1.00 68.80 150 PRO D O 1
ATOM 4391 N N . GLU D 1 144 ? 16.057 96.204 49.782 1.00 80.19 151 GLU D N 1
ATOM 4392 C CA . GLU D 1 144 ? 17.301 96.997 49.726 1.00 85.56 151 GLU D CA 1
ATOM 4393 C C . GLU D 1 144 ? 18.588 96.251 49.355 1.00 83.24 151 GLU D C 1
ATOM 4394 O O . GLU D 1 144 ? 19.150 96.449 48.280 1.00 78.13 151 GLU D O 1
ATOM 4400 N N . ASN D 1 145 ? 19.066 95.419 50.272 1.00 83.13 152 ASN D N 1
ATOM 4401 C CA . ASN D 1 145 ? 20.350 94.729 50.094 1.00 80.39 152 ASN D CA 1
ATOM 4402 C C . ASN D 1 145 ? 20.322 93.545 49.156 1.00 75.67 152 ASN D C 1
ATOM 4403 O O . ASN D 1 145 ? 21.338 93.179 48.570 1.00 73.76 152 ASN D O 1
ATOM 4408 N N . GLN D 1 146 ? 19.153 92.939 49.025 1.00 69.35 153 GLN D N 1
ATOM 4409 C CA . GLN D 1 146 ? 18.971 91.809 48.147 1.00 62.66 153 GLN D CA 1
ATOM 4410 C C . GLN D 1 146 ? 19.245 92.161 46.697 1.00 56.99 153 GLN D C 1
ATOM 4411 O O . GLN D 1 146 ? 18.980 93.271 46.258 1.00 55.30 153 GLN D O 1
ATOM 4417 N N . GLU D 1 147 ? 19.774 91.198 45.956 1.00 55.12 154 GLU D N 1
ATOM 4418 C CA . GLU D 1 147 ? 20.042 91.382 44.559 1.00 53.90 154 GLU D CA 1
ATOM 4419 C C . GLU D 1 147 ? 18.662 91.496 43.902 1.00 54.81 154 GLU D C 1
ATOM 4420 O O . GLU D 1 147 ? 17.649 90.999 44.432 1.00 57.58 154 GLU D O 1
ATOM 4426 N N . HIS D 1 148 ? 18.601 92.148 42.756 1.00 54.74 155 HIS D N 1
ATOM 4427 C CA . HIS D 1 148 ? 17.321 92.297 42.068 1.00 55.53 155 HIS D CA 1
ATOM 4428 C C . HIS D 1 148 ? 16.930 90.924 41.498 1.00 56.13 155 HIS D C 1
ATOM 4429 O O . HIS D 1 148 ? 17.785 90.211 40.959 1.00 54.71 155 HIS D O 1
ATOM 4436 N N . PRO D 1 149 ? 15.648 90.537 41.638 1.00 57.88 156 PRO D N 1
ATOM 4437 C CA . PRO D 1 149 ? 15.168 89.220 41.188 1.00 57.71 156 PRO D CA 1
ATOM 4438 C C . PRO D 1 149 ? 15.522 88.854 39.754 1.00 53.53 156 PRO D C 1
ATOM 4439 O O . PRO D 1 149 ? 15.613 87.670 39.417 1.00 57.04 156 PRO D O 1
ATOM 4443 N N . ALA D 1 150 ? 15.747 89.862 38.935 1.00 50.42 157 ALA D N 1
ATOM 4444 C CA . ALA D 1 150 ? 16.134 89.662 37.539 1.00 49.33 157 ALA D CA 1
ATOM 4445 C C . ALA D 1 150 ? 17.532 89.073 37.388 1.00 50.57 157 ALA D C 1
ATOM 4446 O O . ALA D 1 150 ? 17.851 88.460 36.363 1.00 55.85 157 ALA D O 1
ATOM 4448 N N . GLU D 1 151 ? 18.376 89.280 38.393 1.00 54.41 158 GLU D N 1
ATOM 4449 C CA . GLU D 1 151 ? 19.722 88.734 38.367 1.00 57.16 158 GLU D CA 1
ATOM 4450 C C . GLU D 1 151 ? 19.656 87.226 38.393 1.00 51.50 158 GLU D C 1
ATOM 4451 O O . GLU D 1 151 ? 20.405 86.564 37.675 1.00 46.95 158 GLU D O 1
ATOM 4457 N N . LYS D 1 152 ? 18.756 86.682 39.209 1.00 50.93 159 LYS D N 1
ATOM 4458 C CA . LYS D 1 152 ? 18.625 85.233 39.292 1.00 53.21 159 LYS D CA 1
ATOM 4459 C C . LYS D 1 152 ? 17.995 84.699 38.033 1.00 52.16 159 LYS D C 1
ATOM 4460 O O . LYS D 1 152 ? 18.439 83.697 37.479 1.00 55.35 159 LYS D O 1
ATOM 4466 N N . LYS D 1 153 ? 16.955 85.370 37.571 1.00 52.16 160 LYS D N 1
ATOM 4467 C CA . LYS D 1 153 ? 16.296 84.938 36.352 1.00 51.71 160 LYS D CA 1
ATOM 4468 C C . LYS D 1 153 ? 17.298 84.843 35.196 1.00 49.37 160 LYS D C 1
ATOM 4469 O O . LYS D 1 153 ? 17.275 83.872 34.423 1.00 43.42 160 LYS D O 1
ATOM 4483 N N . ARG D 1 155 ? 20.644 84.602 35.548 1.00 46.47 162 ARG D N 1
ATOM 4484 C CA . ARG D 1 155 ? 21.617 83.591 35.911 1.00 48.76 162 ARG D CA 1
ATOM 4485 C C . ARG D 1 155 ? 21.127 82.243 35.429 1.00 50.63 162 ARG D C 1
ATOM 4486 O O . ARG D 1 155 ? 21.839 81.531 34.729 1.00 61.03 162 ARG D O 1
ATOM 4494 N N . ASP D 1 156 ? 19.875 81.930 35.735 1.00 50.15 163 ASP D N 1
ATOM 4495 C CA . ASP D 1 156 ? 19.277 80.663 35.326 1.00 51.08 163 ASP D CA 1
ATOM 4496 C C . ASP D 1 156 ? 19.080 80.556 33.806 1.00 49.41 163 ASP D C 1
ATOM 4497 O O . ASP D 1 156 ? 19.261 79.494 33.227 1.00 49.81 163 ASP D O 1
ATOM 4502 N N . LEU D 1 157 ? 18.695 81.654 33.170 1.00 47.35 164 LEU D N 1
ATOM 4503 C CA . LEU D 1 157 ? 18.469 81.648 31.742 1.00 45.78 164 LEU D CA 1
ATOM 4504 C C . LEU D 1 157 ? 19.753 81.372 30.969 1.00 47.23 164 LEU D C 1
ATOM 4505 O O . LEU D 1 157 ? 19.740 80.644 29.979 1.00 48.30 164 LEU D O 1
ATOM 4518 N N . GLN D 1 159 ? 22.243 79.655 31.940 1.00 59.99 166 GLN D N 1
ATOM 4519 C CA . GLN D 1 159 ? 22.548 78.257 32.100 1.00 66.38 166 GLN D CA 1
ATOM 4520 C C . GLN D 1 159 ? 21.705 77.435 31.143 1.00 64.62 166 GLN D C 1
ATOM 4521 O O . GLN D 1 159 ? 22.216 76.542 30.479 1.00 65.26 166 GLN D O 1
ATOM 4527 N N . ARG D 1 160 ? 20.413 77.730 31.070 1.00 63.36 167 ARG D N 1
ATOM 4528 C CA . ARG D 1 160 ? 19.536 77.020 30.156 1.00 61.63 167 ARG D CA 1
ATOM 4529 C C . ARG D 1 160 ? 20.005 77.164 28.719 1.00 55.85 167 ARG D C 1
ATOM 4530 O O . ARG D 1 160 ? 19.921 76.224 27.938 1.00 54.25 167 ARG D O 1
ATOM 4538 N N . ILE D 1 161 ? 20.502 78.344 28.387 1.00 55.99 168 ILE D N 1
ATOM 4539 C CA . ILE D 1 161 ? 21.028 78.618 27.051 1.00 56.47 168 ILE D CA 1
ATOM 4540 C C . ILE D 1 161 ? 22.262 77.775 26.764 1.00 59.24 168 ILE D C 1
ATOM 4541 O O . ILE D 1 161 ? 22.309 77.064 25.775 1.00 66.06 168 ILE D O 1
ATOM 4546 N N A GLN D 1 162 ? 23.258 77.866 27.635 0.50 61.75 169 GLN D N 1
ATOM 4547 N N B GLN D 1 162 ? 23.262 77.859 27.631 0.50 61.99 169 GLN D N 1
ATOM 4548 C CA A GLN D 1 162 ? 24.485 77.105 27.461 0.50 65.04 169 GLN D CA 1
ATOM 4549 C CA B GLN D 1 162 ? 24.483 77.088 27.447 0.50 65.42 169 GLN D CA 1
ATOM 4550 C C A GLN D 1 162 ? 24.192 75.601 27.319 0.50 71.44 169 GLN D C 1
ATOM 4551 C C B GLN D 1 162 ? 24.183 75.596 27.307 0.50 71.64 169 GLN D C 1
ATOM 4552 O O A GLN D 1 162 ? 24.752 74.932 26.443 0.50 70.21 169 GLN D O 1
ATOM 4553 O O B GLN D 1 162 ? 24.731 74.927 26.431 0.50 70.33 169 GLN D O 1
ATOM 4564 N N . GLU D 1 163 ? 23.293 75.081 28.153 1.00 78.60 170 GLU D N 1
ATOM 4565 C CA . GLU D 1 163 ? 22.939 73.655 28.117 1.00 86.50 170 GLU D CA 1
ATOM 4566 C C . GLU D 1 163 ? 22.192 73.248 26.854 1.00 88.78 170 GLU D C 1
ATOM 4567 O O . GLU D 1 163 ? 22.635 72.369 26.129 1.00 88.01 170 GLU D O 1
ATOM 4573 N N . ARG D 1 164 ? 21.073 73.904 26.581 1.00 100.61 171 ARG D N 1
ATOM 4574 C CA . ARG D 1 164 ? 20.250 73.549 25.428 1.00 109.40 171 ARG D CA 1
ATOM 4575 C C . ARG D 1 164 ? 20.889 73.896 24.079 1.00 101.47 171 ARG D C 1
ATOM 4576 O O . ARG D 1 164 ? 20.892 73.064 23.168 1.00 110.36 171 ARG D O 1
ATOM 4584 N N . TYR D 1 165 ? 21.440 75.099 23.950 1.00 96.22 172 TYR D N 1
ATOM 4585 C CA . TYR D 1 165 ? 21.974 75.544 22.655 1.00 91.18 172 TYR D CA 1
ATOM 4586 C C . TYR D 1 165 ? 23.498 75.427 22.423 1.00 89.40 172 TYR D C 1
ATOM 4587 O O . TYR D 1 165 ? 23.895 75.272 21.286 1.00 81.88 172 TYR D O 1
ATOM 4604 N N . ASN D 1 167 ? 25.858 73.305 24.296 1.00 88.66 174 ASN D N 1
ATOM 4605 C CA . ASN D 1 167 ? 26.432 71.967 24.635 1.00 93.19 174 ASN D CA 1
ATOM 4606 C C . ASN D 1 167 ? 27.220 71.300 23.514 1.00 88.53 174 ASN D C 1
ATOM 4607 O O . ASN D 1 167 ? 26.635 70.908 22.509 1.00 87.15 174 ASN D O 1
ATOM 4612 N N . LYS D 1 168 ? 28.528 71.130 23.709 1.00 82.34 175 LYS D N 1
ATOM 4613 C CA . LYS D 1 168 ? 29.407 70.521 22.703 1.00 81.51 175 LYS D CA 1
ATOM 4614 C C . LYS D 1 168 ? 28.970 70.801 21.260 1.00 76.81 175 LYS D C 1
ATOM 4615 O O . LYS D 1 168 ? 28.485 69.920 20.553 1.00 74.45 175 LYS D O 1
ATOM 4621 N N . VAL D 1 169 ? 29.145 72.049 20.847 1.00 78.47 176 VAL D N 1
ATOM 4622 C CA . VAL D 1 169 ? 28.814 72.502 19.478 1.00 81.16 176 VAL D CA 1
ATOM 4623 C C . VAL D 1 169 ? 29.533 73.839 19.241 1.00 77.83 176 VAL D C 1
ATOM 4624 O O . VAL D 1 169 ? 29.948 74.484 20.204 1.00 73.11 176 VAL D O 1
ATOM 4628 N N . LYS D 1 170 ? 29.699 74.243 17.980 1.00 87.33 177 LYS D N 1
ATOM 4629 C CA . LYS D 1 170 ? 30.300 75.554 17.668 1.00 94.82 177 LYS D CA 1
ATOM 4630 C C . LYS D 1 170 ? 29.256 76.543 17.111 1.00 95.43 177 LYS D C 1
ATOM 4631 O O . LYS D 1 170 ? 28.850 77.530 17.736 1.00 89.44 177 LYS D O 1
#

Nearest PDB structures (foldseek):
  4o4a-assembly1_C-2  TM=9.848E-01  e=7.125E-29  Bacillus anthracis
  3kr9-assembly1_A  TM=2.617E-01  e=2.232E-01  Streptococcus pneumoniae
  3ku1-assembly2_B  TM=3.430E-01  e=9.332E-01  Streptococcus pneumoniae
  1j3i-assembly1_A  TM=1.978E-01  e=7.755E-02  Plasmodium falciparum
  5fk9-assembly1_A  TM=3.382E-01  e=3.666E+00  Homo sapiens